Protein AF-A0A917V489-F1 (afdb_monomer_lite)

Organism: NCBI:txid690164

Radius of gyration: 32.92 Å; chains: 1; bounding box: 86×74×87 Å

Foldseek 3Di:
DDDPDDPDDDPDDLPDADPPFQLAEQQDPCAPVLAQQAPQKDFQRHDPDHDPVCHSNRSVNVVVCSVVVGIDGDVQSRDPDDQPPQDQDPLDRLGGQADPCAPVLAQQAPQKDFPRHDPDHDNVCHRNRSPNVVVCVVVVGMDGPPPPRPDDDDDDDDDPDDPPPDQLAEQQDPCAPVLAQQAPQKDFPRHDPDHDNVCHRNRRVNVSVCVVVVRMDGDPPPDDDDDDDDDDDDDDDDDDDDDDPPPDDDQLAEQQDPCAPVQAQQAPQKDFPRHDPDHDNVCHSNRSPNVVVCVVVVRMDGVPDDPPPDDDDDDDDDDDDDQDDPPPDQLAEQADPCAPVLADLAPQKDFARHDPDRDPVCHSNRSVNVSVCSRVVRMDGD

Sequence (382 aa):
MAILAVAVATPASAQAVSPDFDWGDDSSPFANDRECDDPRFVGPGMVGFSDEEHRGADATDCFLMFKRGRITLADGAGSDGAAAPRTVVGGIDYGDDTGRWANDGECDDPRFEGEGMAAVLVEEDRFKDASDCRRLVEAGSIALRAGESGGAPSRSAPAPAAAGDVDFGDDTGRWANDGECDDPRFEGEGMAAVLVEEDRLRDASDCRRLYEAGSIALRAGEGGAASAPATAVPTAPATPPPPVTPSGPVDFGDDTSRWANDGECDDPRFQGRGMAAVLLDEDAMRDASDCRRLYEEGAIDLVGRSRADVAPAAPAAPAAPPASSTAGIDFGDDSSRWANDGECDDPRFDGEGMAIAPQGEDTMRDATDCRNLLAEGRIELR

Structure (mmCIF, N/CA/C/O backbone):
data_AF-A0A917V489-F1
#
_entry.id   AF-A0A917V489-F1
#
loop_
_atom_site.group_PDB
_atom_site.id
_atom_site.type_symbol
_atom_site.label_atom_id
_atom_site.label_alt_id
_atom_site.label_comp_id
_atom_site.label_asym_id
_atom_site.label_entity_id
_atom_site.label_seq_id
_atom_site.pdbx_PDB_ins_code
_atom_site.Cartn_x
_atom_site.Cartn_y
_atom_site.Cartn_z
_atom_site.occupancy
_atom_site.B_iso_or_equiv
_atom_site.auth_seq_id
_atom_site.auth_comp_id
_atom_site.auth_asym_id
_atom_site.auth_atom_id
_atom_site.pdbx_PDB_model_num
ATOM 1 N N . MET A 1 1 ? 29.891 -60.478 -18.065 1.00 44.38 1 MET A N 1
ATOM 2 C CA . MET A 1 1 ? 30.355 -59.427 -17.138 1.00 44.38 1 MET A CA 1
ATOM 3 C C . MET A 1 1 ? 29.706 -58.124 -17.563 1.00 44.38 1 MET A C 1
ATOM 5 O O . MET A 1 1 ? 30.150 -57.531 -18.534 1.00 44.38 1 MET A O 1
ATOM 9 N N . ALA A 1 2 ? 28.595 -57.757 -16.926 1.00 42.38 2 ALA A N 1
ATOM 10 C CA . ALA A 1 2 ? 27.950 -56.468 -17.146 1.00 42.38 2 ALA A CA 1
ATOM 11 C C . ALA A 1 2 ? 28.650 -55.446 -16.243 1.00 42.38 2 ALA A C 1
ATOM 13 O O . ALA A 1 2 ? 28.671 -55.618 -15.025 1.00 42.38 2 ALA A O 1
ATOM 14 N N . ILE A 1 3 ? 29.300 -54.455 -16.849 1.00 46.59 3 ILE A N 1
ATOM 15 C CA . ILE A 1 3 ? 29.984 -53.380 -16.133 1.00 46.59 3 ILE A CA 1
ATOM 16 C C . ILE A 1 3 ? 28.908 -52.391 -15.692 1.00 46.59 3 ILE A C 1
ATOM 18 O O . ILE A 1 3 ? 28.248 -51.766 -16.519 1.00 46.59 3 ILE A O 1
ATOM 22 N N . LEU A 1 4 ? 28.711 -52.314 -14.379 1.00 44.31 4 LEU A N 1
ATOM 23 C CA . LEU A 1 4 ? 27.858 -51.339 -13.719 1.00 44.31 4 LEU A CA 1
ATOM 24 C C . LEU A 1 4 ? 28.527 -49.963 -13.873 1.00 44.31 4 LEU A C 1
ATOM 26 O O . LEU A 1 4 ? 29.556 -49.701 -13.252 1.00 44.31 4 LEU A O 1
ATOM 30 N N . ALA A 1 5 ? 27.991 -49.108 -14.742 1.00 46.91 5 ALA A N 1
ATOM 3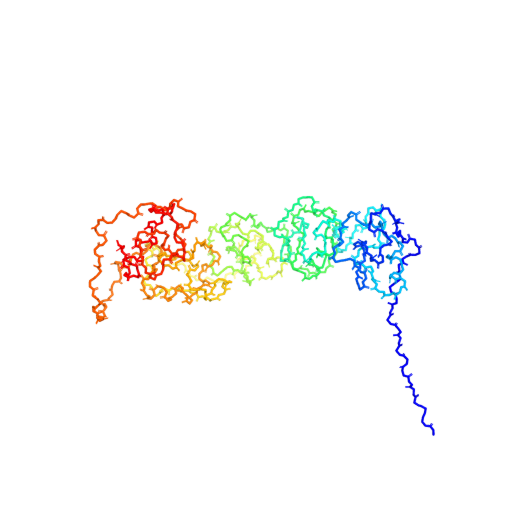1 C CA . ALA A 1 5 ? 28.419 -47.719 -14.837 1.00 46.91 5 ALA A CA 1
ATOM 32 C C . ALA A 1 5 ? 27.826 -46.954 -13.646 1.00 46.91 5 ALA A C 1
ATOM 34 O O . ALA A 1 5 ? 26.636 -46.649 -13.619 1.00 46.91 5 ALA A O 1
ATOM 35 N N . VAL A 1 6 ? 28.655 -46.697 -12.635 1.00 46.66 6 VAL A N 1
ATOM 36 C CA . VAL A 1 6 ? 28.326 -45.775 -11.546 1.00 46.66 6 VAL A CA 1
ATOM 37 C C . VAL A 1 6 ? 28.345 -44.368 -12.136 1.00 46.66 6 VAL A C 1
ATOM 39 O O . VAL A 1 6 ? 29.396 -43.886 -12.558 1.00 46.66 6 VAL A O 1
ATOM 42 N N . ALA A 1 7 ? 27.178 -43.729 -12.201 1.00 45.84 7 ALA A N 1
ATOM 43 C CA . ALA A 1 7 ? 27.076 -42.309 -12.492 1.00 45.84 7 ALA A CA 1
ATOM 44 C C . ALA A 1 7 ? 27.744 -41.543 -11.343 1.00 45.84 7 ALA A C 1
ATOM 46 O O . ALA A 1 7 ? 27.234 -41.503 -10.224 1.00 45.84 7 ALA A O 1
ATOM 47 N N . VAL A 1 8 ? 28.925 -40.990 -11.610 1.00 45.44 8 VAL A N 1
ATOM 48 C CA . VAL A 1 8 ? 29.579 -40.043 -10.710 1.00 45.44 8 VAL A CA 1
ATOM 49 C C . VAL A 1 8 ? 28.795 -38.743 -10.827 1.00 45.44 8 VAL A C 1
ATOM 51 O O . VAL A 1 8 ? 28.816 -38.104 -11.877 1.00 45.44 8 VAL A O 1
ATOM 54 N N . ALA A 1 9 ? 28.057 -38.392 -9.774 1.00 42.84 9 ALA A N 1
ATOM 55 C CA . ALA A 1 9 ? 27.439 -37.083 -9.656 1.00 42.84 9 ALA A CA 1
ATOM 56 C C . ALA A 1 9 ? 28.539 -36.019 -9.767 1.00 42.84 9 ALA A C 1
ATOM 58 O O . ALA A 1 9 ? 29.519 -36.038 -9.019 1.00 42.84 9 ALA A O 1
ATOM 59 N N . THR A 1 10 ? 28.391 -35.120 -10.733 1.00 43.44 10 THR A N 1
ATOM 60 C CA . THR A 1 10 ? 29.174 -33.889 -10.814 1.00 43.44 10 THR A CA 1
ATOM 61 C C . THR A 1 10 ? 28.979 -33.111 -9.510 1.00 43.44 10 THR A C 1
ATOM 63 O O . THR A 1 10 ? 27.824 -32.917 -9.123 1.00 43.44 10 THR A O 1
ATOM 66 N N . PRO A 1 11 ? 30.044 -32.683 -8.806 1.00 43.22 11 PRO A N 1
ATOM 67 C CA . PRO A 1 11 ? 29.865 -31.814 -7.653 1.00 43.22 11 PRO A CA 1
ATOM 68 C C . PRO A 1 11 ? 29.186 -30.521 -8.113 1.00 43.22 11 PRO A C 1
ATOM 70 O O . PRO A 1 11 ? 29.501 -30.001 -9.186 1.00 43.22 11 PRO A O 1
ATOM 73 N N . ALA A 1 12 ? 28.231 -30.051 -7.308 1.00 43.34 12 ALA A N 1
ATOM 74 C CA . ALA A 1 12 ? 27.614 -28.744 -7.461 1.00 43.34 12 ALA A CA 1
ATOM 75 C C . ALA A 1 12 ? 28.714 -27.690 -7.627 1.00 43.34 12 ALA A C 1
ATOM 77 O O . ALA A 1 12 ? 29.709 -27.709 -6.897 1.00 43.34 12 ALA A O 1
ATOM 78 N N . SER A 1 13 ? 28.555 -26.836 -8.634 1.00 44.12 13 SER A N 1
ATOM 79 C CA . SER A 1 13 ? 29.473 -25.755 -8.968 1.00 44.12 13 SER A CA 1
ATOM 80 C C . SER A 1 13 ? 29.889 -25.001 -7.704 1.00 44.12 13 SER A C 1
ATOM 82 O O . SER A 1 13 ? 29.049 -24.398 -7.042 1.00 44.12 13 SER A O 1
ATOM 84 N N . ALA A 1 14 ? 31.178 -25.044 -7.358 1.00 49.16 14 ALA A N 1
ATOM 85 C CA . ALA A 1 14 ? 31.723 -24.121 -6.374 1.00 49.16 14 ALA A CA 1
ATOM 86 C C . ALA A 1 14 ? 31.527 -22.713 -6.943 1.00 49.16 14 ALA A C 1
ATOM 88 O O . ALA A 1 14 ? 32.054 -22.417 -8.019 1.00 49.16 14 ALA A O 1
ATOM 89 N N . GLN A 1 15 ? 30.731 -21.883 -6.268 1.00 55.19 15 GLN A N 1
ATOM 90 C CA . GLN A 1 15 ? 30.655 -20.466 -6.596 1.00 55.19 15 GLN A CA 1
ATOM 91 C C . GLN A 1 15 ? 32.080 -19.912 -6.494 1.00 55.19 15 GLN A C 1
ATOM 93 O O . GLN A 1 15 ? 32.722 -20.018 -5.450 1.00 55.19 15 GLN A O 1
ATOM 98 N N . ALA A 1 16 ? 32.624 -19.436 -7.608 1.00 58.75 16 ALA A N 1
ATOM 99 C CA . ALA A 1 16 ? 33.958 -18.866 -7.649 1.00 58.75 16 ALA A CA 1
ATOM 100 C C . ALA A 1 16 ? 33.815 -17.352 -7.517 1.00 58.75 16 ALA A C 1
ATOM 102 O O . ALA A 1 16 ? 33.232 -16.724 -8.398 1.00 58.75 16 ALA A O 1
ATOM 103 N N . VAL A 1 17 ? 34.340 -16.777 -6.434 1.00 65.12 17 VAL A N 1
ATOM 104 C CA . VAL A 1 17 ? 34.579 -15.331 -6.389 1.00 65.12 17 VAL A CA 1
ATOM 105 C C . VAL A 1 17 ? 35.729 -14.973 -7.325 1.00 65.12 17 VAL A C 1
ATOM 107 O O . VAL A 1 17 ? 36.638 -15.783 -7.549 1.00 65.12 17 VAL A O 1
ATOM 110 N N . SER A 1 18 ? 35.688 -13.764 -7.880 1.00 64.50 18 SER A N 1
ATOM 111 C CA . SER A 1 18 ? 36.781 -13.219 -8.683 1.00 64.50 18 SER A CA 1
ATOM 112 C C . SER A 1 18 ? 38.104 -13.281 -7.900 1.00 64.50 18 SER A C 1
ATOM 114 O O . SER A 1 18 ? 38.103 -13.080 -6.686 1.00 64.50 18 SER A O 1
ATOM 116 N N . PRO A 1 19 ? 39.252 -13.539 -8.556 1.00 65.62 19 PRO A N 1
ATOM 117 C CA . PRO A 1 19 ? 40.558 -13.562 -7.884 1.00 65.62 19 PRO A CA 1
ATOM 118 C C . PRO A 1 19 ? 40.938 -12.216 -7.244 1.00 65.62 19 PRO A C 1
ATOM 120 O O . PRO A 1 19 ? 41.825 -12.191 -6.397 1.00 65.62 19 PRO A O 1
ATOM 123 N N . ASP A 1 20 ? 40.251 -11.143 -7.640 1.00 67.75 20 ASP A N 1
ATOM 124 C CA . ASP A 1 20 ? 40.423 -9.777 -7.149 1.00 67.75 20 ASP A CA 1
ATOM 125 C C . ASP A 1 20 ? 39.357 -9.365 -6.115 1.00 67.75 20 ASP A C 1
ATOM 127 O O . ASP A 1 20 ? 39.293 -8.196 -5.766 1.00 67.75 20 ASP A O 1
ATOM 131 N N . PHE A 1 21 ? 38.523 -10.298 -5.638 1.00 77.62 21 PHE A N 1
ATOM 132 C CA . PHE A 1 21 ? 37.487 -10.017 -4.640 1.00 77.62 21 PHE A CA 1
ATOM 133 C C . PHE A 1 21 ? 38.099 -9.425 -3.363 1.00 77.62 21 PHE A C 1
ATOM 135 O O . PHE A 1 21 ? 38.964 -10.062 -2.744 1.00 77.62 21 PHE A O 1
ATOM 142 N N . ASP A 1 22 ? 37.644 -8.234 -2.963 1.00 82.81 22 ASP A N 1
ATOM 143 C CA . ASP A 1 22 ? 38.115 -7.584 -1.744 1.00 82.81 22 ASP A CA 1
ATOM 144 C C . ASP A 1 22 ? 37.492 -8.240 -0.509 1.00 82.81 22 ASP A C 1
ATOM 146 O O . ASP A 1 22 ? 36.349 -7.982 -0.128 1.00 82.81 22 ASP A O 1
ATOM 150 N N . TRP A 1 23 ? 38.257 -9.107 0.146 1.00 82.50 23 TRP A N 1
ATOM 151 C CA . TRP A 1 23 ? 37.846 -9.719 1.409 1.00 82.50 23 TRP A CA 1
ATOM 152 C C . TRP A 1 23 ? 37.766 -8.706 2.556 1.00 82.50 23 TRP A C 1
ATOM 154 O O . TRP A 1 23 ? 37.107 -9.002 3.546 1.00 82.50 23 TRP A O 1
ATOM 164 N N . GLY A 1 24 ? 38.369 -7.523 2.406 1.00 87.25 24 GLY A N 1
ATOM 165 C CA . GLY A 1 24 ? 38.482 -6.524 3.458 1.00 87.25 24 GLY A CA 1
ATOM 166 C C . GLY A 1 24 ? 39.592 -6.845 4.465 1.00 87.25 24 GLY A C 1
ATOM 167 O O . GLY A 1 24 ? 40.636 -7.402 4.104 1.00 87.25 24 GLY A O 1
ATOM 168 N N . ASP A 1 25 ? 39.388 -6.472 5.727 1.00 88.19 25 ASP A N 1
ATOM 169 C CA . ASP A 1 25 ? 40.321 -6.678 6.837 1.00 88.19 25 ASP A CA 1
ATOM 170 C C . ASP A 1 25 ? 39.639 -7.277 8.084 1.00 88.19 25 ASP A C 1
ATOM 172 O O . ASP A 1 25 ? 38.498 -7.719 8.027 1.00 88.19 25 ASP A O 1
ATOM 176 N N . ASP A 1 26 ? 40.374 -7.342 9.199 1.00 89.88 26 ASP A N 1
ATOM 177 C CA . ASP A 1 26 ? 39.888 -7.834 10.496 1.00 89.88 26 ASP A CA 1
ATOM 178 C C . ASP A 1 26 ? 39.783 -6.671 11.508 1.00 89.88 26 ASP A C 1
ATOM 180 O O . ASP A 1 26 ? 40.338 -6.727 12.612 1.00 89.88 26 ASP A O 1
ATOM 184 N N . SER A 1 27 ? 39.206 -5.539 11.092 1.00 82.00 27 SER A N 1
ATOM 185 C CA . SER A 1 27 ? 39.191 -4.307 11.894 1.00 82.00 27 SER A CA 1
ATOM 186 C C . SER A 1 27 ? 38.040 -4.201 12.898 1.00 82.00 27 SER A C 1
ATOM 188 O O . SER A 1 27 ? 38.115 -3.343 13.788 1.00 82.00 27 SER A O 1
ATOM 190 N N . SER A 1 28 ? 37.005 -5.045 12.809 1.00 79.75 28 SER A N 1
ATOM 191 C CA . SER A 1 28 ? 35.862 -4.978 13.728 1.00 79.75 28 SER A CA 1
ATOM 192 C C . SER A 1 28 ? 36.147 -5.642 15.089 1.00 79.75 28 SER A C 1
ATOM 194 O O . SER A 1 28 ? 37.039 -6.486 15.209 1.00 79.75 28 SER A O 1
ATOM 196 N N . PRO A 1 29 ? 35.383 -5.302 16.149 1.00 84.19 29 PRO A N 1
ATOM 197 C CA . PRO A 1 29 ? 35.440 -6.009 17.432 1.00 84.19 29 PRO A CA 1
ATOM 198 C C . PRO A 1 29 ? 35.024 -7.485 17.365 1.00 84.19 29 PRO A C 1
ATOM 200 O O . PRO A 1 29 ? 35.326 -8.226 18.302 1.00 84.19 29 PRO A O 1
ATOM 203 N N . PHE A 1 30 ? 34.313 -7.867 16.305 1.00 83.56 30 PHE A N 1
ATOM 204 C CA . PHE A 1 30 ? 33.780 -9.209 16.082 1.00 83.56 30 PHE A CA 1
ATOM 205 C C . PHE A 1 30 ? 34.657 -10.030 15.123 1.00 83.56 30 PHE A C 1
ATOM 207 O O . PHE A 1 30 ? 34.555 -11.246 15.077 1.00 83.56 30 PHE A O 1
ATOM 214 N N . ALA A 1 31 ? 35.655 -9.398 14.496 1.00 86.88 31 ALA A N 1
ATOM 215 C CA . ALA A 1 31 ? 36.620 -10.086 13.657 1.00 86.88 31 ALA A CA 1
ATOM 216 C C . ALA A 1 31 ? 37.343 -11.228 14.394 1.00 86.88 31 ALA A C 1
ATOM 218 O O . ALA A 1 31 ? 37.790 -11.072 15.539 1.00 86.88 31 ALA A O 1
ATOM 219 N N . ASN A 1 32 ? 37.595 -12.333 13.686 1.00 85.88 32 ASN A N 1
ATOM 220 C CA . ASN A 1 32 ? 38.310 -13.513 14.197 1.00 85.88 32 ASN A CA 1
ATOM 221 C C . ASN A 1 32 ? 37.595 -14.278 15.336 1.00 85.88 32 ASN A C 1
ATOM 223 O O . ASN A 1 32 ? 38.258 -14.948 16.151 1.00 85.88 32 ASN A O 1
ATOM 227 N N . ASP A 1 33 ? 36.271 -14.194 15.439 1.00 88.56 33 ASP A N 1
ATOM 228 C CA . ASP A 1 33 ? 35.495 -14.867 16.483 1.00 88.56 33 ASP A CA 1
ATOM 229 C C . ASP A 1 33 ? 34.935 -16.250 16.076 1.00 88.56 33 ASP A C 1
ATOM 231 O O . ASP A 1 33 ? 34.442 -17.001 16.931 1.00 88.56 33 ASP A O 1
ATOM 235 N N . ARG A 1 34 ? 35.211 -16.674 14.833 1.00 88.75 34 ARG A N 1
ATOM 236 C CA . ARG A 1 34 ? 34.772 -17.904 14.143 1.00 88.75 34 ARG A CA 1
ATOM 237 C C . ARG A 1 34 ? 33.368 -17.864 13.555 1.00 88.75 34 ARG A C 1
ATOM 239 O O . ARG A 1 34 ? 32.913 -18.917 13.079 1.00 88.75 34 ARG A O 1
ATOM 246 N N . GLU A 1 35 ? 32.708 -16.725 13.573 1.00 90.62 35 GLU A N 1
ATOM 247 C CA . GLU A 1 35 ? 31.521 -16.451 12.772 1.00 90.62 35 GLU A CA 1
ATOM 248 C C . GLU A 1 35 ? 31.929 -15.566 11.589 1.00 90.62 35 GLU A C 1
ATOM 250 O O . GLU A 1 35 ? 33.069 -15.141 11.524 1.00 90.62 35 GLU A O 1
ATOM 255 N N . CYS A 1 36 ? 31.087 -15.446 10.564 1.00 91.25 36 CYS A N 1
ATOM 256 C CA . CYS A 1 36 ? 31.291 -14.461 9.505 1.00 91.25 36 CYS A CA 1
ATOM 257 C C . CYS A 1 36 ? 30.301 -13.327 9.741 1.00 91.25 36 CYS A C 1
ATOM 259 O O . CYS A 1 36 ? 29.089 -13.558 9.678 1.00 91.25 36 CYS A O 1
ATOM 261 N N . ASP A 1 37 ? 30.820 -12.133 10.010 1.00 88.19 37 ASP A N 1
ATOM 262 C CA . ASP A 1 37 ? 30.001 -10.942 10.286 1.00 88.19 37 ASP A CA 1
ATOM 263 C C . ASP A 1 3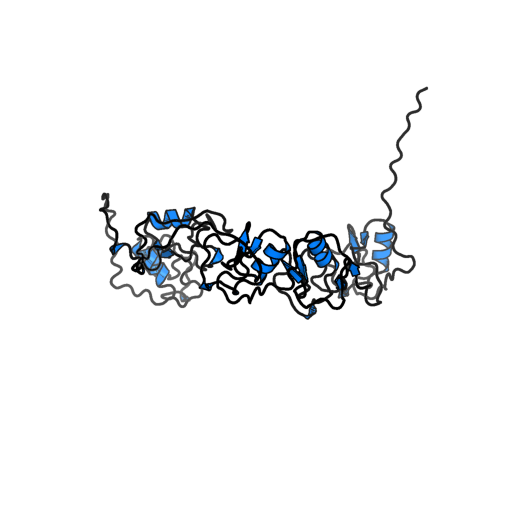7 ? 29.698 -10.108 9.040 1.00 88.19 37 ASP A C 1
ATOM 265 O O . ASP A 1 37 ? 28.939 -9.142 9.089 1.00 88.19 37 ASP A O 1
ATOM 269 N N . ASP A 1 38 ? 30.292 -10.474 7.906 1.00 89.12 38 ASP A N 1
ATOM 270 C CA . ASP A 1 38 ? 30.192 -9.702 6.680 1.00 89.12 38 ASP A CA 1
ATOM 271 C C . ASP A 1 38 ? 28.854 -9.968 5.957 1.00 89.12 38 ASP A C 1
ATOM 273 O O . ASP A 1 38 ? 28.668 -11.063 5.410 1.00 89.12 38 ASP A O 1
ATOM 277 N N . PRO A 1 39 ? 27.938 -8.976 5.868 1.00 86.81 39 PRO A N 1
ATOM 278 C CA . PRO A 1 39 ? 26.618 -9.130 5.243 1.00 86.81 39 PRO A CA 1
ATOM 279 C C . PRO A 1 39 ? 26.677 -9.504 3.754 1.00 86.81 39 PRO A C 1
ATOM 281 O O . PRO A 1 39 ? 25.673 -9.904 3.168 1.00 86.81 39 PRO A O 1
ATOM 284 N N . ARG A 1 40 ? 27.857 -9.429 3.126 1.00 88.50 40 ARG A N 1
ATOM 285 C CA . ARG A 1 40 ? 28.112 -9.931 1.769 1.00 88.50 40 ARG A CA 1
ATOM 286 C C . ARG A 1 40 ? 27.965 -11.445 1.635 1.00 88.50 40 ARG A C 1
ATOM 288 O O . ARG A 1 40 ? 27.949 -11.946 0.509 1.00 88.50 40 ARG A O 1
ATOM 295 N N . PHE A 1 41 ? 27.891 -12.188 2.734 1.00 87.62 41 PHE A N 1
ATOM 296 C CA . PHE A 1 41 ? 27.803 -13.641 2.716 1.00 87.62 41 PHE A CA 1
ATOM 297 C C . PHE A 1 41 ? 26.528 -14.161 3.377 1.00 87.62 41 PHE A C 1
ATOM 299 O O . PHE A 1 41 ? 25.939 -13.542 4.252 1.00 87.62 41 PHE A O 1
ATOM 306 N N . VAL A 1 42 ? 26.110 -15.354 2.960 1.00 85.62 42 VAL A N 1
ATOM 307 C CA . VAL A 1 42 ? 24.966 -16.076 3.523 1.00 85.62 42 VAL A CA 1
ATOM 308 C C . VAL A 1 42 ? 25.325 -17.541 3.736 1.00 85.62 42 VAL A C 1
ATOM 310 O O . VAL A 1 42 ? 26.046 -18.141 2.938 1.00 85.62 42 VAL A O 1
ATOM 313 N N . GLY A 1 43 ? 24.812 -18.156 4.803 1.00 84.56 43 GLY A N 1
ATOM 314 C CA . GLY A 1 43 ? 24.928 -19.598 5.027 1.00 84.56 43 GLY A CA 1
ATOM 315 C C . GLY A 1 43 ? 25.328 -20.015 6.447 1.00 84.56 43 GLY A C 1
ATOM 316 O O . GLY A 1 43 ? 25.488 -19.182 7.339 1.00 84.56 43 GLY A O 1
ATOM 317 N N . PRO A 1 44 ? 25.469 -21.332 6.689 1.00 78.38 44 PRO A N 1
ATOM 318 C CA . PRO A 1 44 ? 25.823 -21.888 7.993 1.00 78.38 44 PRO A CA 1
ATOM 319 C C . PRO A 1 44 ? 27.234 -21.485 8.450 1.00 78.38 44 PRO A C 1
ATOM 321 O O . PRO A 1 44 ? 28.232 -22.105 8.077 1.00 78.38 44 PRO A O 1
ATOM 324 N N . GLY A 1 45 ? 27.296 -20.486 9.328 1.00 77.81 45 GLY A N 1
ATOM 325 C CA . GLY A 1 45 ? 28.534 -19.879 9.823 1.00 77.81 45 GLY A CA 1
ATOM 326 C C . GLY A 1 45 ? 28.481 -18.353 9.876 1.00 77.81 45 GLY A C 1
ATOM 327 O O . GLY A 1 45 ? 29.409 -17.771 10.417 1.00 77.81 45 GLY A O 1
ATOM 328 N N . MET A 1 46 ? 27.421 -17.743 9.338 1.00 86.06 46 MET A N 1
ATOM 329 C CA . MET A 1 46 ? 27.094 -16.335 9.557 1.00 86.06 46 MET A CA 1
ATOM 330 C C . MET A 1 46 ? 26.642 -16.082 10.994 1.00 86.06 46 MET A C 1
ATOM 332 O O . MET A 1 46 ? 25.960 -16.932 11.583 1.00 86.06 46 MET A O 1
ATOM 336 N N . VAL A 1 47 ? 26.961 -14.895 11.505 1.00 82.38 47 VAL A N 1
ATOM 337 C CA . VAL A 1 47 ? 26.342 -14.347 12.714 1.00 82.38 47 VAL A CA 1
ATOM 338 C C . VAL A 1 47 ? 24.823 -14.232 12.527 1.00 82.38 47 VAL A C 1
ATOM 340 O O . VAL A 1 47 ? 24.312 -14.065 11.419 1.00 82.38 47 VAL A O 1
ATOM 343 N N . GLY A 1 48 ? 24.065 -14.333 13.621 1.00 71.81 48 GLY A N 1
ATOM 344 C CA . GLY A 1 48 ? 22.600 -14.224 13.580 1.00 71.81 48 GLY A CA 1
ATOM 345 C C . GLY A 1 48 ? 22.075 -12.834 13.191 1.00 71.81 48 GLY A C 1
ATOM 346 O O . GLY A 1 48 ? 20.886 -12.701 12.905 1.00 71.81 48 GLY A O 1
ATOM 347 N N . PHE A 1 49 ? 22.938 -11.816 13.204 1.00 64.19 49 PHE A N 1
ATOM 348 C CA . PHE A 1 49 ? 22.635 -10.444 12.812 1.00 64.19 49 PHE A CA 1
ATOM 349 C C . PHE A 1 49 ? 23.905 -9.785 12.260 1.00 64.19 49 PHE A C 1
ATOM 351 O O . PHE A 1 49 ? 24.793 -9.437 13.031 1.00 64.19 49 PHE A O 1
ATOM 358 N N . SER A 1 50 ? 24.000 -9.657 10.938 1.00 67.38 50 SER A N 1
ATOM 359 C CA . SER A 1 50 ? 25.055 -8.904 10.251 1.00 67.38 50 SER A CA 1
ATOM 360 C C . SER A 1 50 ? 24.456 -7.601 9.731 1.00 67.38 50 SER A C 1
ATOM 362 O O . SER A 1 50 ? 23.457 -7.639 9.011 1.00 67.38 50 SER A O 1
ATOM 364 N N . ASP A 1 51 ? 25.048 -6.464 10.082 1.00 74.56 51 ASP A N 1
ATOM 365 C CA . ASP A 1 51 ? 24.678 -5.156 9.541 1.00 74.56 51 ASP A CA 1
ATOM 366 C C . ASP A 1 51 ? 25.811 -4.573 8.677 1.00 74.56 51 ASP A C 1
ATOM 368 O O . ASP A 1 51 ? 26.933 -5.082 8.632 1.00 74.56 51 ASP A O 1
ATOM 372 N N . GLU A 1 52 ? 25.505 -3.495 7.958 1.00 78.12 52 GLU A N 1
ATOM 373 C CA . GLU A 1 52 ? 26.425 -2.844 7.019 1.00 78.12 52 GLU A CA 1
ATOM 374 C C . GLU A 1 52 ? 27.712 -2.300 7.664 1.00 78.12 52 GLU A C 1
ATOM 376 O O . GLU A 1 52 ? 28.693 -2.079 6.955 1.00 78.12 52 GLU A O 1
ATOM 381 N N . GLU A 1 53 ? 27.749 -2.108 8.990 1.00 77.75 53 GLU A N 1
ATOM 382 C CA . GLU A 1 53 ? 28.950 -1.648 9.704 1.00 77.75 53 GLU A CA 1
ATOM 383 C C . GLU A 1 53 ? 30.076 -2.693 9.655 1.00 77.75 53 GLU A C 1
ATOM 385 O O . GLU A 1 53 ? 31.256 -2.337 9.679 1.00 77.75 53 GLU A O 1
ATOM 390 N N . HIS A 1 54 ? 29.722 -3.974 9.521 1.00 81.19 54 HIS A N 1
ATOM 391 C CA . HIS A 1 54 ? 30.657 -5.101 9.564 1.00 81.19 54 HIS A CA 1
ATOM 392 C C . HIS A 1 54 ? 31.074 -5.610 8.172 1.00 81.19 54 HIS A C 1
ATOM 394 O O . HIS A 1 54 ? 31.830 -6.579 8.052 1.00 81.19 54 HIS A O 1
ATOM 400 N N . ARG A 1 55 ? 30.638 -4.937 7.099 1.00 86.62 55 ARG A N 1
ATOM 401 C CA . ARG A 1 55 ? 31.012 -5.262 5.716 1.00 86.62 55 ARG A CA 1
ATOM 402 C C . ARG A 1 55 ? 32.529 -5.205 5.521 1.00 86.62 55 ARG A C 1
ATOM 404 O O . ARG A 1 55 ? 33.145 -4.152 5.657 1.00 86.62 55 ARG A O 1
ATOM 411 N N . GLY A 1 56 ? 33.127 -6.340 5.152 1.00 84.88 56 GLY A N 1
ATOM 412 C CA . GLY A 1 56 ? 34.569 -6.475 4.931 1.00 84.88 56 GLY A CA 1
ATOM 413 C C . GLY A 1 56 ? 35.432 -6.278 6.178 1.00 84.88 56 GLY A C 1
ATOM 414 O O . GLY A 1 56 ? 36.611 -5.978 6.033 1.00 84.88 56 GLY A O 1
ATOM 415 N N . ALA A 1 57 ? 34.869 -6.410 7.380 1.00 86.94 57 ALA A N 1
ATOM 416 C CA . ALA A 1 57 ? 35.597 -6.178 8.628 1.00 86.94 57 ALA A CA 1
ATOM 417 C C . ALA A 1 57 ? 35.929 -7.469 9.402 1.00 86.94 57 ALA A C 1
ATOM 419 O O . ALA A 1 57 ? 36.483 -7.392 10.501 1.00 86.94 57 ALA A O 1
ATOM 420 N N . ASP A 1 58 ? 35.593 -8.628 8.827 1.00 88.19 58 ASP A N 1
ATOM 421 C CA . ASP A 1 58 ? 35.885 -9.972 9.335 1.00 88.19 58 ASP A CA 1
ATOM 422 C C . ASP A 1 58 ? 36.373 -10.904 8.199 1.00 88.19 58 ASP A C 1
ATOM 424 O O . ASP A 1 58 ? 35.853 -11.985 7.898 1.00 88.19 58 ASP A O 1
ATOM 428 N N . ALA A 1 59 ? 37.391 -10.431 7.480 1.00 90.00 59 ALA A N 1
ATOM 429 C CA . ALA A 1 59 ? 37.913 -11.085 6.286 1.00 90.00 59 ALA A CA 1
ATOM 430 C C . ALA A 1 59 ? 38.385 -12.526 6.546 1.00 90.00 59 ALA A C 1
ATOM 432 O O . ALA A 1 59 ? 38.177 -13.416 5.710 1.00 90.00 59 ALA A O 1
ATOM 433 N N . THR A 1 60 ? 39.045 -12.771 7.683 1.00 90.44 60 THR A N 1
ATOM 434 C CA . THR A 1 60 ? 39.660 -14.068 7.985 1.00 90.44 60 THR A CA 1
ATOM 435 C C . THR A 1 60 ? 38.625 -15.184 8.134 1.00 90.44 60 THR A C 1
ATOM 437 O O . THR A 1 60 ? 38.790 -16.250 7.518 1.00 90.44 60 THR A O 1
ATOM 440 N N . ASP A 1 61 ? 37.558 -14.980 8.905 1.00 89.44 61 ASP A N 1
ATOM 441 C CA . ASP A 1 61 ? 36.570 -16.030 9.145 1.00 89.44 61 ASP A CA 1
ATOM 442 C C . ASP A 1 61 ? 35.624 -16.213 7.955 1.00 89.44 61 ASP A C 1
ATOM 444 O O . ASP A 1 61 ? 35.401 -17.358 7.527 1.00 89.44 61 ASP A O 1
ATOM 448 N N . CYS A 1 62 ? 35.204 -15.125 7.305 1.00 90.06 62 CYS A N 1
ATOM 449 C CA . CYS A 1 62 ? 34.437 -15.186 6.062 1.00 90.06 62 CYS A CA 1
ATOM 450 C C . CYS A 1 62 ? 35.200 -15.917 4.942 1.00 90.06 62 CYS A C 1
ATOM 452 O O . CYS A 1 62 ? 34.664 -16.837 4.313 1.00 90.06 62 CYS A O 1
ATOM 454 N N . PHE A 1 63 ? 36.494 -15.632 4.740 1.00 90.50 63 PHE A N 1
ATOM 455 C CA . PHE A 1 63 ? 37.323 -16.364 3.771 1.00 90.50 63 PHE A CA 1
ATOM 456 C C . PHE A 1 63 ? 37.403 -17.859 4.082 1.00 90.50 63 PHE A C 1
ATOM 458 O O . PHE A 1 63 ? 37.288 -18.712 3.189 1.00 90.50 63 PHE A O 1
ATOM 465 N N . LEU A 1 64 ? 37.602 -18.209 5.354 1.00 89.12 64 LEU A N 1
ATOM 466 C CA . LEU A 1 64 ? 37.714 -19.599 5.779 1.00 89.12 64 LEU A CA 1
ATOM 467 C C . LEU A 1 64 ? 36.396 -20.361 5.616 1.00 89.12 64 LEU A C 1
ATOM 469 O O . LEU A 1 64 ? 36.422 -21.521 5.186 1.00 89.12 64 LEU A O 1
ATOM 473 N N . MET A 1 65 ? 35.262 -19.745 5.945 1.00 87.81 65 MET A N 1
ATOM 474 C CA . MET A 1 65 ? 33.936 -20.342 5.794 1.00 87.81 65 MET A CA 1
ATOM 475 C C . MET A 1 65 ? 33.545 -20.471 4.319 1.00 87.81 65 MET A C 1
ATOM 477 O O . MET A 1 65 ? 33.084 -21.542 3.906 1.00 87.81 65 MET A O 1
ATOM 481 N N . PHE A 1 66 ? 33.822 -19.456 3.500 1.00 86.06 66 PHE A N 1
ATOM 482 C CA . PHE A 1 66 ? 33.558 -19.490 2.062 1.00 86.06 66 PHE A CA 1
ATOM 483 C C . PHE A 1 66 ? 34.380 -20.585 1.376 1.00 86.06 66 PHE A C 1
ATOM 485 O O . PHE A 1 66 ? 33.850 -21.440 0.668 1.00 86.06 66 PHE A O 1
ATOM 492 N N . LYS A 1 67 ? 35.683 -20.668 1.678 1.00 87.19 67 LYS A N 1
ATOM 493 C CA . LYS A 1 67 ? 36.574 -21.710 1.140 1.00 87.19 67 LYS A CA 1
ATOM 494 C C . LYS A 1 67 ? 36.151 -23.128 1.537 1.00 87.19 67 LYS A C 1
ATOM 496 O O . LYS A 1 67 ? 36.458 -24.092 0.834 1.00 87.19 67 LYS A O 1
ATOM 501 N N . ARG A 1 68 ? 35.473 -23.275 2.677 1.00 86.75 68 ARG A N 1
ATOM 502 C CA . ARG A 1 68 ? 34.907 -24.548 3.150 1.00 86.75 68 ARG A CA 1
ATOM 503 C C . ARG A 1 68 ? 33.532 -24.851 2.548 1.00 86.75 68 ARG A C 1
ATOM 505 O O . ARG A 1 68 ? 32.989 -25.911 2.852 1.00 86.75 68 ARG A O 1
ATOM 512 N N . GLY A 1 69 ? 32.987 -23.959 1.718 1.00 83.06 69 GLY A N 1
ATOM 513 C CA . GLY A 1 69 ? 31.648 -24.072 1.139 1.00 83.06 69 GLY A CA 1
ATOM 514 C C . GLY A 1 69 ? 30.541 -23.983 2.187 1.00 83.06 69 GLY A C 1
ATOM 515 O O . GLY A 1 69 ? 29.482 -24.576 2.006 1.00 83.06 69 GLY A O 1
ATOM 516 N N . ARG A 1 70 ? 30.820 -23.331 3.322 1.00 87.19 70 ARG A N 1
ATOM 517 C CA . ARG A 1 70 ? 29.860 -23.136 4.412 1.00 87.19 70 ARG A CA 1
ATOM 518 C C . ARG A 1 70 ? 29.001 -21.899 4.218 1.00 87.19 70 ARG A C 1
ATOM 520 O O . ARG A 1 70 ? 27.844 -21.924 4.600 1.00 87.19 70 ARG A O 1
ATOM 527 N N . ILE A 1 71 ? 29.559 -20.867 3.607 1.00 86.69 71 ILE A N 1
ATOM 528 C CA . ILE A 1 71 ? 28.839 -19.657 3.221 1.00 86.69 71 ILE A CA 1
ATOM 529 C C . ILE A 1 71 ? 29.045 -19.411 1.725 1.00 86.69 71 ILE A C 1
ATOM 531 O O . ILE A 1 71 ? 30.032 -19.874 1.145 1.00 86.69 71 ILE A O 1
ATOM 535 N N . THR A 1 72 ? 28.108 -18.709 1.108 1.00 84.69 72 THR A N 1
ATOM 536 C CA . THR A 1 72 ? 28.139 -18.245 -0.283 1.00 84.69 72 THR A CA 1
ATOM 537 C C . THR A 1 72 ? 28.032 -16.727 -0.308 1.00 84.69 72 THR A C 1
ATOM 539 O O . THR A 1 72 ? 27.627 -16.141 0.690 1.00 84.69 72 THR A O 1
ATOM 542 N N . LEU A 1 73 ? 28.390 -16.085 -1.422 1.00 80.44 73 LEU A N 1
ATOM 543 C CA . LEU A 1 73 ? 28.081 -14.665 -1.580 1.00 80.44 73 LEU A CA 1
ATOM 544 C C . LEU A 1 73 ? 26.562 -14.490 -1.642 1.00 80.44 73 LEU A C 1
ATOM 546 O O . LEU A 1 73 ? 25.881 -15.295 -2.281 1.00 80.44 73 LEU A O 1
ATOM 550 N N . ALA A 1 74 ? 26.055 -13.459 -0.976 1.00 72.38 74 ALA A N 1
ATOM 551 C CA . ALA A 1 74 ? 24.724 -12.943 -1.244 1.00 72.38 74 ALA A CA 1
ATOM 552 C C . ALA A 1 74 ? 24.685 -12.412 -2.688 1.00 72.38 74 ALA A C 1
ATOM 554 O O . ALA A 1 74 ? 25.699 -11.922 -3.205 1.00 72.38 74 ALA A O 1
ATOM 555 N N . ASP A 1 75 ? 23.541 -12.526 -3.359 1.00 60.59 75 ASP A N 1
ATOM 556 C CA . ASP A 1 75 ? 23.377 -11.936 -4.687 1.00 60.59 75 ASP A CA 1
ATOM 557 C C . ASP A 1 75 ? 23.671 -10.420 -4.596 1.00 60.59 75 ASP A C 1
ATOM 559 O O . ASP A 1 75 ? 23.159 -9.733 -3.721 1.00 60.59 75 ASP A O 1
ATOM 563 N N . GLY A 1 76 ? 24.604 -9.921 -5.420 1.00 56.09 76 GLY A N 1
ATOM 564 C CA . GLY A 1 76 ? 25.070 -8.520 -5.391 1.00 56.09 76 GLY A CA 1
ATOM 565 C C . GLY A 1 76 ? 26.363 -8.236 -4.600 1.00 56.09 76 GLY A C 1
ATOM 566 O O . GLY A 1 76 ? 26.961 -7.175 -4.760 1.00 56.09 76 GLY A O 1
ATOM 567 N N . ALA A 1 77 ? 26.892 -9.187 -3.826 1.00 51.84 77 ALA A N 1
ATOM 568 C CA . ALA A 1 77 ? 28.037 -8.956 -2.933 1.00 51.84 77 ALA A CA 1
ATOM 569 C C . ALA A 1 77 ? 29.441 -8.941 -3.591 1.00 51.84 77 ALA A C 1
ATOM 571 O O . ALA A 1 77 ? 30.452 -8.756 -2.913 1.00 51.84 77 ALA A O 1
ATOM 572 N N . GLY A 1 78 ? 29.524 -9.167 -4.906 1.00 46.41 78 GLY A N 1
ATOM 573 C CA . GLY A 1 78 ? 30.773 -9.388 -5.646 1.00 46.41 78 GLY A CA 1
ATOM 574 C C . GLY A 1 78 ? 31.341 -8.196 -6.424 1.00 46.41 78 GLY A C 1
ATOM 575 O O . GLY A 1 78 ? 32.204 -8.421 -7.273 1.00 46.41 78 GLY A O 1
ATOM 576 N N . SER A 1 79 ? 30.872 -6.964 -6.214 1.00 45.97 79 SER A N 1
ATOM 577 C CA . SER A 1 79 ? 31.378 -5.799 -6.956 1.00 45.97 79 SER A CA 1
ATOM 578 C C . SER A 1 79 ? 31.917 -4.709 -6.036 1.00 45.97 79 SER A C 1
ATOM 580 O O . SER A 1 79 ? 31.169 -3.904 -5.485 1.00 45.97 79 SER A O 1
ATOM 582 N N . ASP A 1 80 ? 33.242 -4.690 -5.918 1.00 41.75 80 ASP A N 1
ATOM 583 C CA . ASP A 1 80 ? 34.034 -3.662 -5.252 1.00 41.75 80 ASP A CA 1
ATOM 584 C C . ASP A 1 80 ? 33.734 -2.266 -5.818 1.00 41.75 80 ASP A C 1
ATOM 586 O O . ASP A 1 80 ? 33.950 -2.029 -7.006 1.00 41.75 80 ASP A O 1
ATOM 590 N N . GLY A 1 81 ? 33.282 -1.348 -4.954 1.00 36.66 81 GLY A N 1
ATOM 591 C CA . GLY A 1 81 ? 33.761 0.041 -4.791 1.00 36.66 81 GLY A CA 1
ATOM 592 C C . GLY A 1 81 ? 33.894 1.002 -5.987 1.00 36.66 81 GLY A C 1
ATOM 593 O O . GLY A 1 81 ? 34.287 2.153 -5.796 1.00 36.66 81 GLY A O 1
ATOM 594 N N . ALA A 1 82 ? 33.579 0.596 -7.206 1.00 36.25 82 ALA A N 1
ATOM 595 C CA . ALA A 1 82 ? 33.353 1.453 -8.353 1.00 36.25 82 ALA A CA 1
ATOM 596 C C . ALA A 1 82 ? 31.844 1.485 -8.553 1.00 36.25 82 ALA A C 1
ATOM 598 O O . ALA A 1 82 ? 31.252 0.412 -8.617 1.00 36.25 82 ALA A O 1
ATOM 599 N N . ALA A 1 83 ? 31.255 2.691 -8.619 1.00 41.94 83 ALA A N 1
ATOM 600 C CA . ALA A 1 83 ? 29.838 2.916 -8.919 1.00 41.94 83 ALA A CA 1
ATOM 601 C C . ALA A 1 83 ? 29.322 1.784 -9.809 1.00 41.94 83 ALA A C 1
ATOM 603 O O . ALA A 1 83 ? 29.833 1.618 -10.926 1.00 41.94 83 ALA A O 1
ATOM 604 N N . ALA A 1 84 ? 28.452 0.950 -9.235 1.00 42.44 84 ALA A N 1
ATOM 605 C CA . ALA A 1 84 ? 28.098 -0.339 -9.795 1.00 42.44 84 ALA A CA 1
ATOM 606 C C . ALA A 1 84 ? 27.672 -0.166 -11.259 1.00 42.44 84 ALA A C 1
ATOM 608 O O . ALA A 1 84 ? 27.199 0.911 -11.652 1.00 42.44 84 ALA A O 1
ATOM 609 N N . PRO A 1 85 ? 27.909 -1.173 -12.119 1.00 45.00 85 PRO A N 1
ATOM 610 C CA . PRO A 1 85 ? 27.519 -1.071 -13.508 1.00 45.00 85 PRO A CA 1
ATOM 611 C C . PRO A 1 85 ? 26.002 -0.944 -13.545 1.00 45.00 85 PRO A C 1
ATOM 613 O O . PRO A 1 85 ? 25.299 -1.942 -13.433 1.00 45.00 85 PRO A O 1
ATOM 616 N N . ARG A 1 86 ? 25.538 0.300 -13.707 1.00 48.75 86 ARG A N 1
ATOM 617 C CA . ARG A 1 86 ? 24.170 0.672 -14.048 1.00 48.75 86 ARG A CA 1
ATOM 618 C C . ARG A 1 86 ? 23.603 -0.393 -14.962 1.00 48.75 86 ARG A C 1
ATOM 620 O O . ARG A 1 86 ? 24.065 -0.556 -16.100 1.00 48.75 86 ARG A O 1
ATOM 627 N N . THR A 1 87 ? 22.686 -1.184 -14.428 1.00 54.56 87 THR A N 1
ATOM 628 C CA . THR A 1 87 ? 22.119 -2.288 -15.183 1.00 54.56 87 THR A CA 1
ATOM 629 C C . THR A 1 87 ? 21.153 -1.691 -16.189 1.00 54.56 87 THR A C 1
ATOM 631 O O . THR A 1 87 ? 20.047 -1.283 -15.861 1.00 54.56 87 THR A O 1
ATOM 634 N N . VAL A 1 88 ? 21.609 -1.586 -17.438 1.00 55.56 88 VAL A N 1
ATOM 635 C CA . VAL A 1 88 ? 20.777 -1.134 -18.552 1.00 55.56 88 VAL A CA 1
ATOM 636 C C . VAL A 1 88 ? 20.279 -2.358 -19.306 1.00 55.56 88 VAL A C 1
ATOM 638 O O . VAL A 1 88 ? 20.956 -2.876 -20.197 1.00 55.56 88 VAL A O 1
ATOM 641 N N . VAL A 1 89 ? 19.092 -2.837 -18.938 1.00 55.69 89 VAL A N 1
ATOM 642 C CA . VAL A 1 89 ? 18.406 -3.956 -19.603 1.00 55.69 89 VAL A CA 1
ATOM 643 C C . VAL A 1 89 ? 17.105 -3.422 -20.193 1.00 55.69 89 VAL A C 1
ATOM 645 O O . VAL A 1 89 ? 16.380 -2.674 -19.550 1.00 55.69 89 VAL A O 1
ATOM 648 N N . GLY A 1 90 ? 16.837 -3.710 -21.468 1.00 62.78 90 GLY A N 1
ATOM 649 C CA . GLY A 1 90 ? 15.645 -3.178 -22.144 1.00 62.78 90 GLY A CA 1
ATOM 650 C C . GLY A 1 90 ? 15.645 -1.656 -22.370 1.00 62.78 90 GLY A C 1
ATOM 651 O O . GLY A 1 90 ? 14.612 -1.101 -22.719 1.00 62.78 90 GLY A O 1
ATOM 652 N N . GLY A 1 91 ? 16.790 -0.978 -22.211 1.00 71.69 91 GLY A N 1
ATOM 653 C CA . GLY A 1 91 ? 16.901 0.483 -22.356 1.00 71.69 91 GLY A CA 1
ATOM 654 C C . GLY A 1 91 ? 16.571 1.275 -21.088 1.00 71.69 91 GLY A C 1
ATOM 655 O O . GLY A 1 91 ? 16.593 2.501 -21.125 1.00 71.69 91 GLY A O 1
ATOM 656 N N . ILE A 1 92 ? 16.312 0.583 -19.979 1.00 81.38 92 ILE A N 1
ATOM 657 C CA . ILE A 1 92 ? 16.004 1.163 -18.674 1.00 81.38 92 ILE A CA 1
ATOM 658 C C . ILE A 1 92 ? 17.255 1.072 -17.805 1.00 81.38 92 ILE A C 1
ATOM 660 O O . ILE A 1 92 ? 17.807 -0.014 -17.663 1.00 81.38 92 ILE A O 1
ATOM 664 N N . ASP A 1 93 ? 17.717 2.200 -17.262 1.00 85.25 93 ASP A N 1
ATOM 665 C CA . ASP A 1 93 ? 18.778 2.226 -16.250 1.00 85.25 93 ASP A CA 1
ATOM 666 C C . ASP A 1 93 ? 18.161 1.976 -14.873 1.00 85.25 93 ASP A C 1
ATOM 668 O O . ASP A 1 93 ? 17.581 2.892 -14.282 1.00 85.25 93 ASP A O 1
ATOM 672 N N . TYR A 1 94 ? 18.265 0.739 -14.392 1.00 84.44 94 TYR A N 1
ATOM 673 C CA . TYR A 1 94 ? 17.766 0.336 -13.076 1.00 84.44 94 TYR A CA 1
ATOM 674 C C . TYR A 1 94 ? 18.690 0.778 -11.937 1.00 84.44 94 TYR A C 1
ATOM 676 O O . TYR A 1 94 ? 18.253 0.826 -10.797 1.00 84.44 94 TYR A O 1
ATOM 684 N N . GLY A 1 95 ? 19.931 1.178 -12.237 1.00 87.12 95 GLY A N 1
ATOM 685 C CA . GLY A 1 95 ? 20.915 1.518 -11.216 1.00 87.12 95 GLY A CA 1
ATOM 686 C C . GLY A 1 95 ? 21.626 0.296 -10.642 1.00 87.12 95 GLY A C 1
ATOM 687 O O . GLY A 1 95 ? 22.081 -0.571 -11.402 1.00 87.12 95 GLY A O 1
ATOM 688 N N . ASP A 1 96 ? 21.755 0.280 -9.320 1.00 79.81 96 ASP A N 1
ATOM 689 C CA . ASP A 1 96 ? 22.407 -0.748 -8.514 1.00 79.81 96 ASP A CA 1
ATOM 690 C C . ASP A 1 96 ? 21.549 -1.148 -7.304 1.00 79.81 96 ASP A C 1
ATOM 692 O O . ASP A 1 96 ? 20.435 -0.666 -7.167 1.00 79.81 96 ASP A O 1
ATOM 696 N N . ASP A 1 97 ? 22.044 -2.062 -6.470 1.00 83.50 97 ASP A N 1
ATOM 697 C CA . ASP A 1 97 ? 21.342 -2.553 -5.275 1.00 83.50 97 ASP A CA 1
ATOM 698 C C . ASP A 1 97 ? 21.891 -1.873 -4.002 1.00 83.50 97 ASP A C 1
ATOM 700 O O . ASP A 1 97 ? 22.221 -2.525 -3.007 1.00 83.50 97 ASP A O 1
ATOM 704 N N . THR A 1 98 ? 22.128 -0.555 -4.065 1.00 70.06 98 THR A N 1
ATOM 705 C CA . THR A 1 98 ? 22.713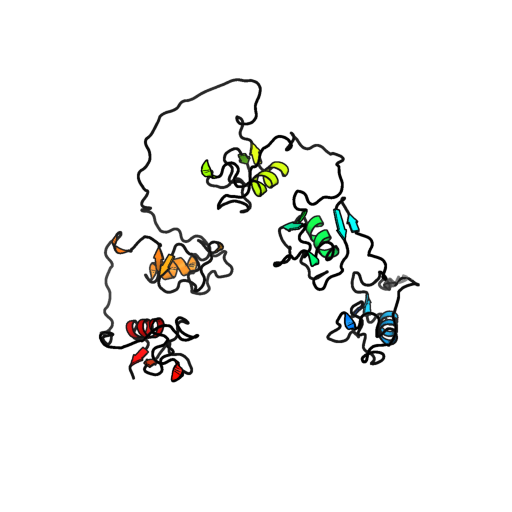 0.211 -2.953 1.00 70.06 98 THR A CA 1
ATOM 706 C C . THR A 1 98 ? 21.665 0.864 -2.061 1.00 70.06 98 THR A C 1
ATOM 708 O O . THR A 1 98 ? 21.464 2.066 -2.094 1.00 70.06 98 THR A O 1
ATOM 711 N N . GLY A 1 99 ? 21.054 0.133 -1.143 1.00 70.12 99 GLY A N 1
ATOM 712 C CA . GLY A 1 99 ? 20.104 0.726 -0.201 1.00 70.12 99 GLY A CA 1
ATOM 713 C C . GLY A 1 99 ? 19.821 -0.198 0.963 1.00 70.12 99 GLY A C 1
ATOM 714 O O . GLY A 1 99 ? 20.174 -1.371 0.930 1.00 70.12 99 GLY A O 1
ATOM 715 N N . ARG A 1 100 ? 19.185 0.330 2.012 1.00 83.19 100 ARG A N 1
ATOM 716 C CA . ARG A 1 100 ? 18.750 -0.505 3.144 1.00 83.19 100 ARG A CA 1
ATOM 717 C C . ARG A 1 100 ? 17.552 -1.399 2.802 1.00 83.19 100 ARG A C 1
ATOM 719 O O . ARG A 1 100 ? 17.268 -2.308 3.573 1.00 83.19 100 ARG A O 1
ATOM 726 N N . TRP A 1 101 ? 16.855 -1.065 1.721 1.00 82.75 101 TRP A N 1
ATOM 727 C CA . TRP A 1 101 ? 15.657 -1.737 1.222 1.00 82.75 101 TRP A CA 1
ATOM 728 C C . TRP A 1 101 ? 15.936 -2.519 -0.072 1.00 82.75 101 TRP A C 1
ATOM 730 O O . TRP A 1 101 ? 15.126 -3.311 -0.513 1.00 82.75 101 TRP A O 1
ATOM 740 N N . ALA A 1 102 ? 17.160 -2.427 -0.607 1.00 85.62 102 ALA A N 1
ATOM 741 C CA . ALA A 1 102 ? 17.540 -3.185 -1.789 1.00 85.62 102 ALA A CA 1
ATOM 742 C C . ALA A 1 102 ? 17.447 -4.706 -1.559 1.00 85.62 102 ALA A C 1
ATOM 744 O O . ALA A 1 102 ? 17.996 -5.219 -0.576 1.00 85.62 102 ALA A O 1
ATOM 745 N N . ASN A 1 103 ? 16.883 -5.432 -2.528 1.00 82.06 103 ASN A N 1
ATOM 746 C CA . ASN A 1 103 ? 16.690 -6.891 -2.499 1.00 82.06 103 ASN A CA 1
ATOM 747 C C . ASN A 1 103 ? 15.710 -7.409 -1.428 1.00 82.06 103 ASN A C 1
ATOM 749 O O . ASN A 1 103 ? 15.881 -8.533 -0.932 1.00 82.06 103 ASN A O 1
ATOM 753 N N . ASP A 1 104 ? 14.717 -6.620 -1.026 1.00 82.06 104 ASP A N 1
ATOM 754 C CA . ASP A 1 104 ? 13.711 -7.049 -0.051 1.00 82.06 104 ASP A CA 1
ATOM 755 C C . ASP A 1 104 ? 12.450 -7.675 -0.683 1.00 82.06 104 ASP A C 1
ATOM 757 O O . ASP A 1 104 ? 11.599 -8.224 0.026 1.00 82.06 104 ASP A O 1
ATOM 761 N N . GLY A 1 105 ? 12.392 -7.724 -2.018 1.00 85.12 105 GLY A N 1
ATOM 762 C CA . GLY A 1 105 ? 11.304 -8.305 -2.794 1.00 85.12 105 GLY A CA 1
ATOM 763 C C . GLY A 1 105 ? 10.302 -7.285 -3.339 1.00 85.12 105 GLY A C 1
ATOM 764 O O . GLY A 1 105 ? 9.461 -7.678 -4.162 1.00 85.12 105 GLY A O 1
ATOM 765 N N . GLU A 1 106 ? 10.403 -6.022 -2.935 1.00 93.50 106 GLU A N 1
ATOM 766 C CA . GLU A 1 106 ? 9.651 -4.887 -3.476 1.00 93.50 106 GLU A CA 1
ATOM 767 C C . GLU A 1 106 ? 10.569 -4.013 -4.345 1.00 93.50 106 GLU A C 1
ATOM 769 O O . GLU A 1 106 ? 11.769 -4.209 -4.331 1.00 93.50 106 GLU A O 1
ATOM 774 N N . CYS A 1 107 ? 10.016 -3.116 -5.169 1.00 95.69 107 CYS A N 1
ATOM 775 C CA . CYS A 1 107 ? 10.792 -2.095 -5.882 1.00 95.69 107 CYS A CA 1
ATOM 776 C C . CYS A 1 107 ? 10.710 -0.759 -5.138 1.00 95.69 107 CYS A C 1
ATOM 778 O O . CYS A 1 107 ? 9.633 -0.157 -5.086 1.00 95.69 107 CYS A O 1
ATOM 780 N N . ASP A 1 108 ? 11.831 -0.263 -4.613 1.00 94.62 108 ASP A N 1
ATOM 781 C CA . ASP A 1 108 ? 11.880 1.018 -3.874 1.00 94.62 108 ASP A CA 1
ATOM 782 C C . ASP A 1 108 ? 12.110 2.248 -4.759 1.00 94.62 108 ASP A C 1
ATOM 784 O O . ASP A 1 108 ? 12.066 3.394 -4.301 1.00 94.62 108 ASP A O 1
ATOM 788 N N . ASP A 1 109 ? 12.389 2.038 -6.044 1.00 94.38 109 ASP A N 1
ATOM 789 C CA . ASP A 1 109 ? 12.765 3.123 -6.935 1.00 94.38 109 ASP A CA 1
ATOM 790 C C . ASP A 1 109 ? 11.529 3.952 -7.357 1.00 94.38 109 ASP A C 1
ATOM 792 O O . ASP A 1 109 ? 10.697 3.476 -8.139 1.00 94.38 109 ASP A O 1
ATOM 796 N N . PRO A 1 110 ? 11.415 5.233 -6.941 1.00 92.81 110 PRO A N 1
ATOM 797 C CA . PRO A 1 110 ? 10.226 6.063 -7.169 1.00 92.81 110 PRO A CA 1
ATOM 798 C C . PRO A 1 110 ? 9.900 6.306 -8.647 1.00 92.81 110 PRO A C 1
ATOM 800 O O . PRO A 1 110 ? 8.800 6.760 -8.977 1.00 92.81 110 PRO A O 1
ATOM 803 N N . ARG A 1 111 ? 10.838 6.015 -9.556 1.00 93.81 111 ARG A N 1
ATOM 804 C CA . ARG A 1 111 ? 10.639 6.145 -11.003 1.00 93.81 111 ARG A CA 1
ATOM 805 C C . ARG A 1 111 ? 9.707 5.083 -11.573 1.00 93.81 111 ARG A C 1
ATOM 807 O O . ARG A 1 111 ? 9.252 5.249 -12.704 1.00 93.81 111 ARG A O 1
ATOM 814 N N . PHE A 1 112 ? 9.456 4.005 -10.837 1.00 93.81 112 PHE A N 1
ATOM 815 C CA . PHE A 1 112 ? 8.567 2.926 -11.247 1.00 93.81 112 PHE A CA 1
ATOM 816 C C . PHE A 1 112 ? 7.195 3.038 -10.567 1.00 93.81 112 PHE A C 1
ATOM 818 O O . PHE A 1 112 ? 7.003 3.772 -9.592 1.00 93.81 112 PHE A O 1
ATOM 825 N N . GLU A 1 113 ? 6.215 2.344 -11.135 1.00 92.50 113 GLU A N 1
ATOM 826 C CA . GLU A 1 113 ? 4.853 2.221 -10.623 1.00 92.50 113 GLU A CA 1
ATOM 827 C C . GLU A 1 113 ? 4.256 0.854 -10.976 1.00 92.50 113 GLU A C 1
ATOM 829 O O . GLU A 1 113 ? 4.586 0.292 -12.020 1.00 92.50 113 GLU A O 1
ATOM 834 N N . GLY A 1 114 ? 3.384 0.322 -10.118 1.00 88.75 114 GLY A N 1
ATOM 835 C CA . GLY A 1 114 ? 2.694 -0.956 -10.327 1.00 88.75 114 GLY A CA 1
ATOM 836 C C . GLY A 1 114 ? 2.667 -1.854 -9.086 1.00 88.75 114 GLY A C 1
ATOM 837 O O . GLY A 1 114 ? 2.951 -1.412 -7.973 1.00 88.75 114 GLY A O 1
ATOM 838 N N . GLU A 1 115 ? 2.321 -3.125 -9.288 1.00 88.44 115 GLU A N 1
ATOM 839 C CA . GLU A 1 115 ? 2.226 -4.139 -8.234 1.00 88.44 115 GLU A CA 1
ATOM 840 C C . GLU A 1 115 ? 3.619 -4.650 -7.837 1.00 88.44 115 GLU A C 1
ATOM 842 O O . GLU A 1 115 ? 4.391 -5.112 -8.680 1.00 88.44 115 GLU A O 1
ATOM 847 N N . GLY A 1 116 ? 3.930 -4.589 -6.539 1.00 88.00 116 GLY A N 1
ATOM 848 C CA . GLY A 1 116 ? 5.251 -4.927 -6.000 1.00 88.00 116 GLY A CA 1
ATOM 849 C C . GLY A 1 116 ? 6.171 -3.723 -5.791 1.00 88.00 116 GLY A C 1
ATOM 850 O O . GLY A 1 116 ? 7.348 -3.917 -5.521 1.00 88.00 116 GLY A O 1
ATOM 851 N N . MET A 1 117 ? 5.667 -2.492 -5.915 1.00 96.12 117 MET A N 1
ATOM 852 C CA . MET A 1 117 ? 6.371 -1.304 -5.423 1.00 96.12 117 MET A CA 1
ATOM 853 C C . MET A 1 117 ? 6.333 -1.248 -3.896 1.00 96.12 117 MET A C 1
ATOM 855 O O . MET A 1 117 ? 5.312 -1.596 -3.299 1.00 96.12 117 MET A O 1
ATOM 859 N N . ALA A 1 118 ? 7.395 -0.727 -3.285 1.00 92.94 118 ALA A N 1
ATOM 860 C CA . ALA A 1 118 ? 7.413 -0.472 -1.855 1.00 92.94 118 ALA A CA 1
ATOM 861 C C . ALA A 1 118 ? 6.296 0.502 -1.454 1.00 92.94 118 ALA A C 1
ATOM 863 O O . ALA A 1 118 ? 5.989 1.472 -2.158 1.00 92.94 118 ALA A O 1
ATOM 864 N N . ALA A 1 119 ? 5.696 0.269 -0.285 1.00 87.19 119 ALA A N 1
ATOM 865 C CA . ALA A 1 119 ? 4.576 1.077 0.206 1.00 87.19 119 ALA A CA 1
ATOM 866 C C . ALA A 1 119 ? 4.950 2.555 0.439 1.00 87.19 119 ALA A C 1
ATOM 868 O O . ALA A 1 119 ? 4.087 3.436 0.425 1.00 87.19 119 ALA A O 1
ATOM 869 N N . VAL A 1 120 ? 6.234 2.837 0.671 1.00 88.44 120 VAL A N 1
ATOM 870 C CA . VAL A 1 120 ? 6.764 4.188 0.856 1.00 88.44 120 VAL A CA 1
ATOM 871 C C . VAL A 1 120 ? 7.931 4.391 -0.096 1.00 88.44 120 VAL A C 1
ATOM 873 O O . VAL A 1 120 ? 9.002 3.840 0.111 1.00 88.44 120 VAL A O 1
ATOM 876 N N . LEU A 1 121 ? 7.736 5.249 -1.095 1.00 89.81 121 LEU A N 1
ATOM 877 C CA . LEU A 1 121 ? 8.771 5.598 -2.064 1.00 89.81 121 LEU A CA 1
ATOM 878 C C . LEU A 1 121 ? 9.421 6.928 -1.682 1.00 89.81 121 LEU A C 1
ATOM 880 O O . LEU A 1 121 ? 8.733 7.934 -1.471 1.00 89.81 121 LEU A O 1
ATOM 884 N N . VAL A 1 122 ? 10.751 6.954 -1.612 1.00 87.88 122 VAL A N 1
ATOM 885 C CA . VAL A 1 122 ? 11.526 8.169 -1.330 1.00 87.88 122 VAL A CA 1
ATOM 886 C C . VAL A 1 122 ? 12.561 8.422 -2.422 1.00 87.88 122 VAL A C 1
ATOM 888 O O . VAL A 1 122 ? 13.168 7.506 -2.960 1.00 87.88 122 VAL A O 1
ATOM 891 N N . GLU A 1 123 ? 12.821 9.695 -2.734 1.00 86.25 123 GLU A N 1
ATOM 892 C CA . GLU A 1 123 ? 13.805 10.079 -3.767 1.00 86.25 123 GLU A CA 1
ATOM 893 C C . GLU A 1 123 ? 15.233 9.617 -3.465 1.00 86.25 123 GLU A C 1
ATOM 895 O O . GLU A 1 123 ? 16.063 9.538 -4.370 1.00 86.25 123 GLU A O 1
ATOM 900 N N . GLU A 1 124 ? 15.539 9.328 -2.199 1.00 85.38 124 GLU A N 1
ATOM 901 C CA . GLU A 1 124 ? 16.832 8.766 -1.831 1.00 85.38 124 GLU A CA 1
ATOM 902 C C . GLU A 1 124 ? 17.045 7.374 -2.433 1.00 85.38 124 GLU A C 1
ATOM 904 O O . GLU A 1 124 ? 18.198 7.073 -2.732 1.00 85.38 124 GLU A O 1
ATOM 909 N N . ASP A 1 125 ? 15.979 6.598 -2.665 1.00 89.44 125 ASP A N 1
ATOM 910 C CA . ASP A 1 125 ? 15.993 5.200 -3.134 1.00 89.44 125 ASP A CA 1
ATOM 911 C C . ASP A 1 125 ? 15.974 5.061 -4.666 1.00 89.44 125 ASP A C 1
ATOM 913 O O . ASP A 1 125 ? 16.032 3.976 -5.245 1.00 89.44 125 ASP A O 1
ATOM 917 N N . ARG A 1 126 ? 16.025 6.197 -5.363 1.00 91.06 126 ARG A N 1
ATOM 918 C CA . ARG A 1 126 ? 16.189 6.254 -6.814 1.00 91.06 126 ARG A CA 1
ATOM 919 C C . ARG A 1 126 ? 17.483 5.558 -7.250 1.00 91.06 126 ARG A C 1
ATOM 921 O O . ARG A 1 126 ? 18.568 5.968 -6.840 1.00 91.06 126 ARG A O 1
ATOM 928 N N . PHE A 1 127 ? 17.374 4.605 -8.179 1.00 87.38 127 PHE A N 1
ATOM 929 C CA . PHE A 1 127 ? 18.462 3.781 -8.727 1.00 87.38 127 PHE A CA 1
ATOM 930 C C . PHE A 1 127 ? 19.125 2.808 -7.735 1.00 87.38 127 PHE A C 1
ATOM 932 O O . PHE A 1 127 ? 20.243 2.378 -8.020 1.00 87.38 127 PHE A O 1
ATOM 939 N N . LYS A 1 128 ? 18.500 2.497 -6.592 1.00 84.75 128 LYS A N 1
ATOM 940 C CA . LYS A 1 128 ? 19.145 1.739 -5.502 1.00 84.75 128 LYS A CA 1
ATOM 941 C C . LYS A 1 128 ? 18.621 0.329 -5.267 1.00 84.75 128 LYS A C 1
ATOM 943 O O . LYS A 1 128 ? 19.180 -0.373 -4.432 1.00 84.75 128 LYS A O 1
ATOM 948 N N . ASP A 1 129 ? 17.595 -0.076 -5.996 1.00 89.94 129 ASP A N 1
ATOM 949 C CA . ASP A 1 129 ? 16.989 -1.395 -5.863 1.00 89.94 129 ASP A CA 1
ATOM 950 C C . ASP A 1 129 ? 16.790 -2.049 -7.244 1.00 89.94 129 ASP A C 1
ATOM 952 O O . ASP A 1 129 ? 15.707 -2.390 -7.724 1.00 89.94 129 ASP A O 1
ATOM 956 N N . ALA A 1 130 ? 17.892 -2.122 -7.985 1.00 89.81 130 ALA A N 1
ATOM 957 C CA . ALA A 1 130 ? 17.882 -2.497 -9.388 1.00 89.81 130 ALA A CA 1
ATOM 958 C C . ALA A 1 130 ? 17.407 -3.934 -9.647 1.00 89.81 130 ALA A C 1
ATOM 960 O O . ALA A 1 130 ? 16.786 -4.200 -10.683 1.00 89.81 130 ALA A O 1
ATOM 961 N N . SER A 1 131 ? 17.736 -4.875 -8.765 1.00 85.81 131 SER A N 1
ATOM 962 C CA . SER A 1 131 ? 17.452 -6.297 -8.943 1.00 85.81 131 SER A CA 1
ATOM 963 C C . SER A 1 131 ? 15.964 -6.610 -8.807 1.00 85.81 131 SER A C 1
ATOM 965 O O . SER A 1 131 ? 15.434 -7.319 -9.675 1.00 85.81 131 SER A O 1
ATOM 967 N N . ASP A 1 132 ? 15.275 -6.045 -7.813 1.00 90.62 132 ASP A N 1
ATOM 968 C CA . ASP A 1 132 ? 13.834 -6.231 -7.655 1.00 90.62 132 ASP A CA 1
ATOM 969 C C . ASP A 1 132 ? 13.032 -5.424 -8.670 1.00 90.62 132 ASP A C 1
ATOM 971 O O . ASP A 1 132 ? 12.169 -5.996 -9.350 1.00 90.62 132 ASP A O 1
ATOM 975 N N . CYS A 1 133 ? 13.396 -4.162 -8.917 1.00 94.19 133 CYS A N 1
ATOM 976 C CA . CYS A 1 133 ? 12.752 -3.373 -9.965 1.00 94.19 133 CYS A CA 1
ATOM 977 C C . CYS A 1 133 ? 12.881 -4.039 -11.349 1.00 94.19 133 CYS A C 1
ATOM 979 O O . CYS A 1 133 ? 11.906 -4.124 -12.099 1.00 94.19 133 CYS A O 1
ATOM 981 N N . ARG A 1 134 ? 14.050 -4.598 -11.703 1.00 90.31 134 ARG A N 1
ATOM 982 C CA . ARG A 1 134 ? 14.212 -5.348 -12.964 1.00 90.31 134 ARG A CA 1
ATOM 983 C C . ARG A 1 134 ? 13.323 -6.585 -12.998 1.00 90.31 134 ARG A C 1
ATOM 985 O O . ARG A 1 134 ? 12.669 -6.827 -14.011 1.00 90.31 134 ARG A O 1
ATOM 992 N N . ARG A 1 135 ? 13.311 -7.378 -11.923 1.00 88.69 135 ARG A N 1
ATOM 993 C CA . ARG A 1 135 ? 12.516 -8.612 -11.837 1.00 88.69 135 ARG A CA 1
ATOM 994 C C . ARG A 1 135 ? 11.028 -8.321 -12.023 1.00 88.69 135 ARG A C 1
ATOM 996 O O . ARG A 1 135 ? 10.356 -9.050 -12.749 1.00 88.69 135 ARG A O 1
ATOM 1003 N N . LEU A 1 136 ? 10.528 -7.264 -11.393 1.00 87.88 136 LEU A N 1
ATOM 1004 C CA . LEU A 1 136 ? 9.123 -6.873 -11.453 1.00 87.88 136 LEU A CA 1
ATOM 1005 C C . LEU A 1 136 ? 8.742 -6.271 -12.815 1.00 87.88 136 LEU A C 1
ATOM 1007 O O . LEU A 1 136 ? 7.652 -6.557 -13.312 1.00 87.88 136 LEU A O 1
ATOM 1011 N N . VAL A 1 137 ? 9.643 -5.535 -13.481 1.00 87.94 137 VAL A N 1
ATOM 1012 C CA . VAL A 1 137 ? 9.427 -5.106 -14.878 1.00 87.94 137 VAL A CA 1
ATOM 1013 C C . VAL A 1 137 ? 9.426 -6.300 -15.834 1.00 87.94 137 VAL A C 1
ATOM 1015 O O . VAL A 1 137 ? 8.579 -6.381 -16.721 1.00 87.94 137 VAL A O 1
ATOM 1018 N N . GLU A 1 138 ? 10.344 -7.256 -15.669 1.00 84.19 138 GLU A N 1
ATOM 1019 C CA . GLU A 1 138 ? 10.385 -8.477 -16.488 1.00 84.19 138 GLU A CA 1
ATOM 1020 C C . GLU A 1 138 ? 9.146 -9.359 -16.281 1.00 84.19 138 GLU A C 1
ATOM 1022 O O . GLU A 1 138 ? 8.694 -10.018 -17.221 1.00 84.19 138 GLU A O 1
ATOM 1027 N N . ALA A 1 139 ? 8.579 -9.344 -15.072 1.00 77.31 139 ALA A N 1
ATOM 1028 C CA . ALA A 1 139 ? 7.305 -9.980 -14.756 1.00 77.31 139 ALA A CA 1
ATOM 1029 C C . ALA A 1 139 ? 6.090 -9.215 -15.315 1.00 77.31 139 ALA A C 1
ATOM 1031 O O . ALA A 1 139 ? 5.005 -9.787 -15.405 1.00 77.31 139 ALA A O 1
ATOM 1032 N N . GLY A 1 140 ? 6.271 -7.955 -15.725 1.00 83.94 140 GLY A N 1
ATOM 1033 C CA . GLY A 1 140 ? 5.203 -7.074 -16.195 1.00 83.94 140 GLY A CA 1
ATOM 1034 C C . GLY A 1 140 ? 4.331 -6.498 -15.076 1.00 83.94 140 GLY A C 1
ATOM 1035 O O . GLY A 1 140 ? 3.257 -5.983 -15.372 1.00 83.94 140 GLY A O 1
ATOM 1036 N N . SER A 1 141 ? 4.771 -6.598 -13.819 1.00 86.62 141 SER A N 1
ATOM 1037 C CA . SER A 1 141 ? 4.036 -6.134 -12.635 1.00 86.62 141 SER A CA 1
ATOM 1038 C C . SER A 1 141 ? 4.236 -4.641 -12.362 1.00 86.62 141 SER A C 1
ATOM 1040 O O . SER A 1 141 ? 3.326 -3.993 -11.852 1.00 86.62 141 SER A O 1
ATOM 1042 N N . ILE A 1 142 ? 5.392 -4.084 -12.748 1.00 91.44 142 ILE A N 1
ATOM 1043 C CA . ILE A 1 142 ? 5.689 -2.646 -12.645 1.00 91.44 142 ILE A CA 1
ATOM 1044 C C . ILE A 1 142 ? 6.204 -2.076 -13.974 1.00 91.44 142 ILE A C 1
ATOM 1046 O O . ILE A 1 142 ? 6.731 -2.803 -14.820 1.00 91.44 142 ILE A O 1
ATOM 1050 N N . ALA A 1 143 ? 6.093 -0.760 -14.149 1.00 88.88 143 ALA A N 1
ATOM 1051 C CA . ALA A 1 143 ? 6.567 -0.014 -15.311 1.00 88.88 143 ALA A CA 1
ATOM 1052 C C . ALA A 1 143 ? 7.224 1.316 -14.905 1.00 88.88 143 ALA A C 1
ATOM 1054 O O . ALA A 1 143 ? 6.975 1.848 -13.830 1.00 88.88 143 ALA A O 1
ATOM 1055 N N . LEU A 1 144 ? 8.078 1.866 -15.773 1.00 87.69 144 LEU A N 1
ATOM 1056 C CA . LEU A 1 144 ? 8.618 3.221 -15.607 1.00 87.69 144 LEU A CA 1
ATOM 1057 C C . LEU A 1 144 ? 7.514 4.259 -15.819 1.00 87.69 144 LEU A C 1
ATOM 1059 O O . LEU A 1 144 ? 6.853 4.243 -16.861 1.00 87.69 144 LEU A O 1
ATOM 1063 N N . ARG A 1 145 ? 7.415 5.227 -14.906 1.00 85.69 145 ARG A N 1
ATOM 1064 C CA . ARG A 1 145 ? 6.488 6.357 -15.017 1.00 85.69 145 ARG A CA 1
ATOM 1065 C C . ARG A 1 145 ? 6.729 7.149 -16.302 1.00 85.69 145 ARG A C 1
ATOM 1067 O O . ARG A 1 145 ? 7.869 7.393 -16.726 1.00 85.69 145 ARG A O 1
ATOM 1074 N N . ALA A 1 146 ? 5.648 7.606 -16.928 1.00 63.53 146 ALA A N 1
ATOM 1075 C CA . ALA A 1 146 ? 5.727 8.385 -18.158 1.00 63.53 146 ALA A CA 1
ATOM 1076 C C . ALA A 1 146 ? 6.474 9.718 -17.930 1.00 63.53 146 ALA A C 1
ATOM 1078 O O . ALA A 1 146 ? 6.002 10.605 -17.227 1.00 63.53 146 ALA A O 1
ATOM 1079 N N . GLY A 1 147 ? 7.644 9.877 -18.565 1.00 60.53 147 GLY A N 1
ATOM 1080 C CA . GLY A 1 147 ? 8.471 11.097 -18.491 1.00 60.53 147 GLY A CA 1
ATOM 1081 C C . GLY A 1 147 ? 9.838 10.924 -17.819 1.00 60.53 147 GLY A C 1
ATOM 1082 O O . GLY A 1 147 ? 10.677 11.816 -17.915 1.00 60.53 147 GLY A O 1
ATOM 1083 N N . GLU A 1 148 ? 10.100 9.759 -17.227 1.00 61.19 148 GLU A N 1
ATOM 1084 C CA . GLU A 1 148 ? 11.317 9.454 -16.455 1.00 61.19 148 GLU A CA 1
ATOM 1085 C C . GLU A 1 148 ? 12.467 8.848 -17.296 1.00 61.19 148 GLU A C 1
ATOM 1087 O O . GLU A 1 148 ? 13.587 8.644 -16.823 1.00 61.19 148 GLU A O 1
ATOM 1092 N N . SER A 1 149 ? 12.229 8.578 -18.584 1.00 52.84 149 SER A N 1
ATOM 1093 C CA . SER A 1 149 ? 13.205 7.928 -19.469 1.00 52.84 149 SER A CA 1
ATOM 1094 C C . SER A 1 149 ? 14.233 8.908 -20.049 1.00 52.84 149 SER A C 1
ATOM 1096 O O . SER A 1 149 ? 14.018 9.550 -21.081 1.00 52.84 149 SER A O 1
ATOM 1098 N N . GLY A 1 150 ? 15.413 8.968 -19.436 1.00 42.75 150 GLY A N 1
ATOM 1099 C CA . GLY A 1 150 ? 16.614 9.547 -20.038 1.00 42.75 150 GLY A CA 1
ATOM 1100 C C . GLY A 1 150 ? 17.209 8.671 -21.154 1.00 42.75 150 GLY A C 1
ATOM 1101 O O . GLY A 1 150 ? 18.268 8.087 -20.954 1.00 42.75 150 GLY A O 1
ATOM 1102 N N . GLY A 1 151 ? 16.579 8.606 -22.338 1.00 32.19 151 GLY A N 1
ATOM 1103 C CA . GLY A 1 151 ? 17.199 8.047 -23.561 1.00 32.19 151 GLY A CA 1
ATOM 1104 C C . GLY A 1 151 ? 16.250 7.352 -24.559 1.00 32.19 151 GLY A C 1
ATOM 1105 O O . GLY A 1 151 ? 15.703 6.300 -24.274 1.00 32.19 151 GLY A O 1
ATOM 1106 N N . ALA A 1 152 ? 16.094 7.930 -25.759 1.00 37.16 152 ALA A N 1
ATOM 1107 C CA . ALA A 1 152 ? 15.201 7.525 -26.871 1.00 37.16 152 ALA A CA 1
ATOM 1108 C C . ALA A 1 152 ? 15.787 6.434 -27.826 1.00 37.16 152 ALA A C 1
ATOM 1110 O O . ALA A 1 152 ? 16.944 6.056 -27.659 1.00 37.16 152 ALA A O 1
ATOM 1111 N N . PRO A 1 153 ? 15.170 6.108 -28.995 1.00 45.09 153 PRO A N 1
ATOM 1112 C CA . PRO A 1 153 ? 13.860 5.499 -29.268 1.00 45.09 153 PRO A CA 1
ATOM 1113 C C . PRO A 1 153 ? 13.939 4.130 -30.015 1.00 45.09 153 PRO A C 1
ATOM 1115 O O . PRO A 1 153 ? 14.892 3.834 -30.731 1.00 45.09 153 PRO A O 1
ATOM 1118 N N . SER A 1 154 ? 12.858 3.349 -29.884 1.00 52.19 154 SER A N 1
ATOM 1119 C CA . SER A 1 154 ? 12.233 2.347 -30.786 1.00 52.19 154 SER A CA 1
ATOM 1120 C C . SER A 1 154 ? 13.011 1.686 -31.953 1.00 52.19 154 SER A C 1
ATOM 1122 O O . SER A 1 154 ? 13.486 2.345 -32.883 1.00 52.19 154 SER A O 1
ATOM 1124 N N . ARG A 1 155 ? 12.917 0.342 -32.037 1.00 37.97 155 ARG A N 1
ATOM 1125 C CA . ARG A 1 155 ? 12.669 -0.362 -33.314 1.00 37.97 155 ARG A CA 1
ATOM 1126 C C . ARG A 1 155 ? 11.527 -1.375 -33.196 1.00 37.97 155 ARG A C 1
ATOM 1128 O O . ARG A 1 155 ? 11.543 -2.271 -32.364 1.00 37.97 155 ARG A O 1
ATOM 1135 N N . SER A 1 156 ? 10.591 -1.185 -34.115 1.00 41.75 156 SER A N 1
ATOM 1136 C CA . SER A 1 156 ? 9.283 -1.794 -34.334 1.00 41.75 156 SER A CA 1
ATOM 1137 C C . SER A 1 156 ? 9.215 -3.310 -34.569 1.00 41.75 156 SER A C 1
ATOM 1139 O O . SER A 1 156 ? 10.018 -3.874 -35.311 1.00 41.75 156 SER A O 1
ATOM 1141 N N . ALA A 1 157 ? 8.097 -3.887 -34.121 1.00 32.66 157 ALA A N 1
ATOM 1142 C CA . ALA A 1 157 ? 7.230 -4.788 -34.894 1.00 32.66 157 ALA A CA 1
ATOM 1143 C C . ALA A 1 157 ? 5.756 -4.339 -34.674 1.00 32.66 157 ALA A C 1
ATOM 1145 O O . ALA A 1 157 ? 5.517 -3.548 -33.764 1.00 32.66 157 ALA A O 1
ATOM 1146 N N . PRO A 1 158 ? 4.798 -4.675 -35.558 1.00 40.41 158 PRO A N 1
ATOM 1147 C CA . PRO A 1 158 ? 3.730 -3.759 -35.961 1.00 40.41 158 PRO A CA 1
ATOM 1148 C C . PRO A 1 158 ? 2.591 -3.668 -34.938 1.00 40.41 158 PRO A C 1
ATOM 1150 O O . PRO A 1 158 ? 1.888 -4.647 -34.709 1.00 40.41 158 PRO A O 1
ATOM 1153 N N . ALA A 1 159 ? 2.364 -2.467 -34.408 1.00 40.59 159 ALA A N 1
ATOM 1154 C CA . ALA A 1 159 ? 1.133 -2.097 -33.716 1.00 40.59 159 ALA A CA 1
ATOM 1155 C C . ALA A 1 159 ? 0.178 -1.396 -34.707 1.00 40.59 159 ALA A C 1
ATOM 1157 O O . ALA A 1 159 ? 0.642 -0.600 -35.536 1.00 40.59 159 ALA A O 1
ATOM 1158 N N . PRO A 1 160 ? -1.135 -1.685 -34.682 1.00 39.12 160 PRO A N 1
ATOM 1159 C CA . PRO A 1 160 ? -2.110 -0.929 -35.454 1.00 39.12 160 PRO A CA 1
ATOM 1160 C C . PRO A 1 160 ? -2.246 0.495 -34.879 1.00 39.12 160 PRO A C 1
ATOM 1162 O O . PRO A 1 160 ? -2.195 0.693 -33.676 1.00 39.12 160 PRO A O 1
ATOM 1165 N N . ALA A 1 161 ? -2.371 1.470 -35.784 1.00 37.28 161 ALA A N 1
ATOM 1166 C CA . ALA A 1 161 ? -2.801 2.861 -35.581 1.00 37.28 161 ALA A CA 1
ATOM 1167 C C . ALA A 1 161 ? -2.398 3.571 -34.262 1.00 37.28 161 ALA A C 1
ATOM 1169 O O . ALA A 1 161 ? -3.163 3.646 -33.312 1.00 37.28 161 ALA A O 1
ATOM 1170 N N . ALA A 1 162 ? -1.208 4.180 -34.291 1.00 41.25 162 ALA A N 1
ATOM 1171 C CA . ALA A 1 162 ? -0.807 5.411 -33.597 1.00 41.25 162 ALA A CA 1
ATOM 1172 C C . ALA A 1 162 ? -1.645 5.873 -32.375 1.00 41.25 162 ALA A C 1
ATOM 1174 O O . ALA A 1 162 ? -2.603 6.627 -32.517 1.00 41.25 162 ALA A O 1
ATOM 1175 N N . ALA A 1 163 ? -1.149 5.578 -31.169 1.00 46.12 163 ALA A N 1
ATOM 1176 C CA . ALA A 1 163 ? -1.514 6.256 -29.915 1.00 46.12 163 ALA A CA 1
ATOM 1177 C C . ALA A 1 163 ? -0.968 7.700 -29.800 1.00 46.12 163 ALA A C 1
ATOM 1179 O O . ALA A 1 163 ? -1.093 8.340 -28.763 1.00 46.12 163 ALA A O 1
ATOM 1180 N N . GLY A 1 164 ? -0.354 8.236 -30.862 1.00 44.84 164 GLY A N 1
ATOM 1181 C CA . GLY A 1 164 ? 0.253 9.570 -30.851 1.00 44.84 164 GLY A CA 1
ATOM 1182 C C . GLY A 1 164 ? -0.728 10.743 -30.954 1.00 44.84 164 GLY A C 1
ATOM 1183 O O . GLY A 1 164 ? -0.303 11.871 -30.736 1.00 44.84 164 GLY A O 1
ATOM 1184 N N . ASP A 1 165 ? -2.000 10.496 -31.281 1.00 64.06 165 ASP A N 1
ATOM 1185 C CA . ASP A 1 165 ? -3.008 11.545 -31.536 1.00 64.06 165 ASP A CA 1
ATOM 1186 C C . ASP A 1 165 ? -4.224 11.483 -30.587 1.00 64.06 165 ASP A C 1
ATOM 1188 O O . ASP A 1 165 ? -5.199 12.209 -30.785 1.00 64.06 165 ASP A O 1
ATOM 1192 N N . VAL A 1 166 ? -4.196 10.628 -29.558 1.00 79.44 166 VAL A N 1
ATOM 1193 C CA . VAL A 1 166 ? -5.307 10.498 -28.602 1.00 79.44 166 VAL A CA 1
ATO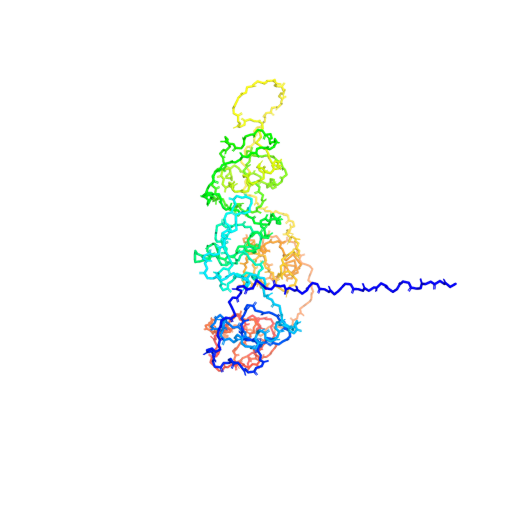M 1194 C C . VAL A 1 166 ? -5.019 11.326 -27.351 1.00 79.44 166 VAL A C 1
ATOM 1196 O O . VAL A 1 166 ? -4.034 11.098 -26.652 1.00 79.44 166 VAL A O 1
ATOM 1199 N N . ASP A 1 167 ? -5.879 12.308 -27.082 1.00 85.25 167 ASP A N 1
ATOM 1200 C CA . ASP A 1 167 ? -5.864 13.086 -25.842 1.00 85.25 167 ASP A CA 1
ATOM 1201 C C . ASP A 1 167 ? -6.576 12.293 -24.741 1.00 85.25 167 ASP A C 1
ATOM 1203 O O . ASP A 1 167 ? -7.801 12.155 -24.788 1.00 85.25 167 ASP A O 1
ATOM 1207 N N . PHE A 1 168 ? -5.808 11.740 -23.801 1.00 86.00 168 PHE A N 1
ATOM 1208 C CA . PHE A 1 168 ? -6.313 10.936 -22.683 1.00 86.00 168 PHE A CA 1
ATOM 1209 C C . PHE A 1 168 ? -6.735 11.782 -21.474 1.00 86.00 168 PHE A C 1
ATOM 1211 O O . PHE A 1 168 ? -7.542 11.308 -20.687 1.00 86.00 168 PHE A O 1
ATOM 1218 N N . GLY A 1 169 ? -6.297 13.043 -21.377 1.00 88.50 169 GLY A N 1
ATOM 1219 C CA . GLY A 1 169 ? -6.665 13.933 -20.272 1.00 88.50 169 GLY A CA 1
ATOM 1220 C C . GLY A 1 169 ? -5.749 13.846 -19.047 1.00 88.50 169 GLY A C 1
ATOM 1221 O O . GLY A 1 169 ? -4.529 13.753 -19.200 1.00 88.50 169 GLY A O 1
ATOM 1222 N N . ASP A 1 170 ? -6.338 13.932 -17.851 1.00 74.69 170 ASP A N 1
ATOM 1223 C CA . ASP A 1 170 ? -5.683 13.860 -16.536 1.00 74.69 170 ASP A CA 1
ATOM 1224 C C . ASP A 1 170 ? -6.355 12.824 -15.613 1.00 74.69 170 ASP A C 1
ATOM 1226 O O . ASP A 1 170 ? -7.308 12.182 -16.027 1.00 74.69 170 ASP A O 1
ATOM 1230 N N . ASP A 1 171 ? -5.859 12.662 -14.381 1.00 85.38 171 ASP A N 1
ATOM 1231 C CA . ASP A 1 171 ? -6.383 11.707 -13.387 1.00 85.38 171 ASP A CA 1
ATOM 1232 C C . ASP A 1 171 ? -7.128 12.430 -12.248 1.00 85.38 171 ASP A C 1
ATOM 1234 O O . ASP A 1 171 ? -6.840 12.260 -11.062 1.00 85.38 171 ASP A O 1
ATOM 1238 N N . THR A 1 172 ? -8.025 13.358 -12.595 1.00 64.31 172 THR A N 1
ATOM 1239 C CA . THR A 1 172 ? -8.740 14.187 -11.602 1.00 64.31 172 THR A CA 1
ATOM 1240 C C . THR A 1 172 ? -10.095 13.621 -11.167 1.00 64.31 172 THR A C 1
ATOM 1242 O O . THR A 1 172 ? -10.772 14.239 -10.337 1.00 64.31 172 THR A O 1
ATOM 1245 N N . GLY A 1 173 ? -10.520 12.488 -11.736 1.00 71.19 173 GLY A N 1
ATOM 1246 C CA . GLY A 1 173 ? -11.787 11.816 -11.442 1.00 71.19 173 GLY A CA 1
ATOM 1247 C C . GLY A 1 173 ? -11.748 10.973 -10.168 1.00 71.19 173 GLY A C 1
ATOM 1248 O O . GLY A 1 173 ? -10.693 10.549 -9.713 1.00 71.19 173 GLY A O 1
ATOM 1249 N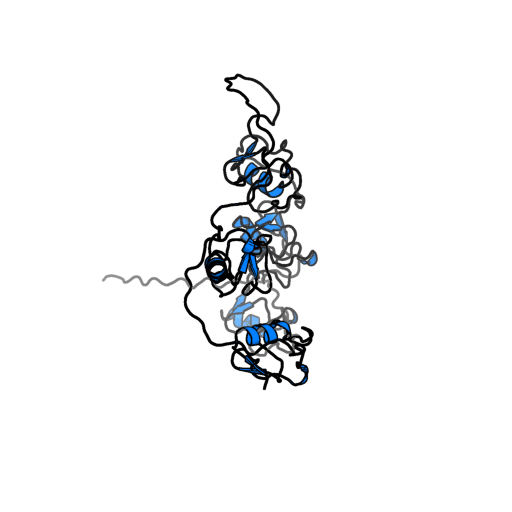 N . ARG A 1 174 ? -12.924 10.705 -9.587 1.00 76.75 174 ARG A N 1
ATOM 1250 C CA . ARG A 1 174 ? -13.048 9.811 -8.416 1.00 76.75 174 ARG A CA 1
ATOM 1251 C C . ARG A 1 174 ? -12.792 8.332 -8.745 1.00 76.75 174 ARG A C 1
ATOM 1253 O O . ARG A 1 174 ? -12.641 7.547 -7.820 1.00 76.75 174 ARG A O 1
ATOM 1260 N N . TRP A 1 175 ? -12.837 8.001 -10.031 1.00 79.75 175 TRP A N 1
ATOM 1261 C CA . TRP A 1 175 ? -12.623 6.673 -10.604 1.00 79.75 175 TRP A CA 1
ATOM 1262 C C . TRP A 1 175 ? -11.298 6.605 -11.383 1.00 79.75 175 TRP A C 1
ATOM 1264 O O . TRP A 1 175 ? -10.950 5.591 -11.952 1.00 79.75 175 TRP A O 1
ATOM 1274 N N . ALA A 1 176 ? -10.497 7.678 -11.348 1.00 79.06 176 ALA A N 1
ATOM 1275 C CA . ALA A 1 176 ? -9.183 7.660 -11.971 1.00 79.06 176 ALA A CA 1
ATOM 1276 C C . ALA A 1 176 ? -8.259 6.641 -11.286 1.00 79.06 176 ALA A C 1
ATOM 1278 O O . ALA A 1 176 ? -8.162 6.651 -10.054 1.00 79.06 176 ALA A O 1
ATOM 1279 N N . ASN A 1 177 ? -7.491 5.879 -12.068 1.00 74.75 177 ASN A N 1
ATOM 1280 C CA . ASN A 1 177 ? -6.530 4.882 -11.571 1.00 74.75 177 ASN A CA 1
ATOM 1281 C C . ASN A 1 177 ? -7.164 3.676 -10.846 1.00 74.75 177 ASN A C 1
ATOM 1283 O O . ASN A 1 177 ? -6.541 3.113 -9.938 1.00 74.75 177 ASN A O 1
ATOM 1287 N N . ASP A 1 178 ? -8.390 3.287 -11.196 1.00 76.50 178 ASP A N 1
ATOM 1288 C CA . ASP A 1 178 ? -9.073 2.135 -10.598 1.00 76.50 178 ASP A CA 1
ATOM 1289 C C . ASP A 1 178 ? -8.895 0.819 -11.384 1.00 76.50 178 ASP A C 1
ATOM 1291 O O . ASP A 1 178 ? -9.340 -0.250 -10.951 1.00 76.50 178 ASP A O 1
ATOM 1295 N N . GLY A 1 179 ? -8.158 0.869 -12.496 1.00 79.50 179 GLY A N 1
ATOM 1296 C CA . GLY A 1 179 ? -7.849 -0.271 -13.349 1.00 79.50 179 GLY A CA 1
ATOM 1297 C C . GLY A 1 179 ? -8.806 -0.455 -14.529 1.00 79.50 179 GLY A C 1
ATOM 1298 O O . GLY A 1 179 ? -8.491 -1.261 -15.421 1.00 79.50 179 GLY A O 1
ATOM 1299 N N . GLU A 1 180 ? -9.915 0.284 -14.569 1.00 90.56 180 GLU A N 1
ATOM 1300 C CA . GLU A 1 180 ? -10.849 0.377 -15.690 1.00 90.56 180 GLU A CA 1
ATOM 1301 C C . GLU A 1 180 ? -10.694 1.730 -16.401 1.00 90.56 180 GLU A C 1
ATOM 1303 O O . GLU A 1 180 ? -10.108 2.648 -15.864 1.00 90.56 180 GLU A O 1
ATOM 1308 N N . CYS A 1 181 ? -11.155 1.848 -17.648 1.00 94.88 181 CYS A N 1
ATOM 1309 C CA . CYS A 1 181 ? -11.238 3.137 -18.336 1.00 94.88 181 CYS A CA 1
ATOM 1310 C C . CYS A 1 181 ? -12.645 3.717 -18.182 1.00 94.88 181 CYS A C 1
ATOM 1312 O O . CYS A 1 181 ? -13.601 3.146 -18.724 1.00 94.88 181 CYS A O 1
ATOM 1314 N N . ASP A 1 182 ? -12.774 4.864 -17.518 1.00 94.00 182 ASP A N 1
ATOM 1315 C CA . ASP A 1 182 ? -14.070 5.541 -17.323 1.00 94.00 182 ASP A CA 1
ATOM 1316 C C . ASP A 1 182 ? -14.452 6.499 -18.449 1.00 94.00 182 ASP A C 1
ATOM 1318 O O . ASP A 1 182 ? -15.578 7.006 -18.520 1.00 94.00 182 ASP A O 1
ATOM 1322 N N . ASP A 1 183 ? -13.525 6.761 -19.367 1.00 94.25 183 ASP A N 1
ATOM 1323 C CA . ASP A 1 183 ? -13.745 7.745 -20.409 1.00 94.25 183 ASP A CA 1
ATOM 1324 C C . ASP A 1 183 ? -14.749 7.227 -21.466 1.00 94.25 183 ASP A C 1
ATOM 1326 O O . ASP A 1 183 ? -14.440 6.320 -22.252 1.00 94.25 183 ASP A O 1
ATOM 1330 N N . PRO A 1 184 ? -15.946 7.840 -21.588 1.00 92.50 184 PRO A N 1
ATOM 1331 C CA . PRO A 1 184 ? -17.009 7.355 -22.468 1.00 92.50 184 PRO A CA 1
ATOM 1332 C C . PRO A 1 184 ? -16.644 7.371 -23.958 1.00 92.50 184 PRO A C 1
ATOM 1334 O O . PRO A 1 184 ? -17.336 6.729 -24.760 1.00 92.50 184 PRO A O 1
ATOM 1337 N N . ARG A 1 185 ? -15.572 8.077 -24.347 1.00 93.38 185 ARG A N 1
ATOM 1338 C CA . ARG A 1 185 ? -15.057 8.113 -25.722 1.00 93.38 185 ARG A CA 1
ATOM 1339 C C . ARG A 1 185 ? -14.439 6.782 -26.152 1.00 93.38 185 ARG A C 1
ATOM 1341 O O . ARG A 1 185 ? -14.269 6.563 -27.354 1.00 93.38 185 ARG A O 1
ATOM 1348 N N . PHE A 1 186 ? -14.107 5.900 -25.209 1.00 93.12 186 PHE A N 1
ATOM 1349 C CA . PHE A 1 186 ? -13.522 4.589 -25.474 1.00 93.12 186 PHE A CA 1
ATOM 1350 C C . PHE A 1 186 ? -14.560 3.459 -25.378 1.00 93.12 186 PHE A C 1
ATOM 1352 O O . PHE A 1 186 ? -15.658 3.599 -24.829 1.00 93.12 186 PHE A O 1
ATOM 1359 N N . GLU A 1 187 ? -14.237 2.327 -25.998 1.00 92.50 187 GLU A N 1
ATOM 1360 C CA . GLU A 1 187 ? -14.995 1.083 -25.932 1.00 92.50 187 GLU A CA 1
ATOM 1361 C C . GLU A 1 187 ? -14.070 -0.134 -25.996 1.00 92.50 187 GLU A C 1
ATOM 1363 O O . GLU A 1 187 ? -13.091 -0.129 -26.738 1.00 92.50 187 GLU A O 1
ATOM 1368 N N . GLY A 1 188 ? -14.392 -1.197 -25.256 1.00 87.81 188 GLY A N 1
ATOM 1369 C CA . GLY A 1 188 ? -13.618 -2.438 -25.267 1.00 87.81 188 GLY A CA 1
ATOM 1370 C C . GLY A 1 188 ? -13.600 -3.154 -23.920 1.00 87.81 188 GLY A C 1
ATOM 1371 O O . GLY A 1 188 ? -14.442 -2.900 -23.062 1.00 87.81 188 GLY A O 1
ATOM 1372 N N . GLU A 1 189 ? -12.656 -4.079 -23.775 1.00 83.44 189 GLU A N 1
ATOM 1373 C CA . GLU A 1 189 ? -12.437 -4.861 -22.557 1.00 83.44 189 GLU A CA 1
ATOM 1374 C C . GLU A 1 189 ? -11.610 -4.043 -21.557 1.00 83.44 189 GLU A C 1
ATOM 1376 O O . GLU A 1 189 ? -10.537 -3.549 -21.904 1.00 83.44 189 GLU A O 1
ATOM 1381 N N . GLY A 1 190 ? -12.126 -3.886 -20.335 1.00 85.12 190 GLY A N 1
ATOM 1382 C CA . GLY A 1 190 ? -11.558 -2.995 -19.317 1.00 85.12 190 GLY A CA 1
ATOM 1383 C C . GLY A 1 190 ? -12.184 -1.598 -19.280 1.00 85.12 190 GLY A C 1
ATOM 1384 O O . GLY A 1 190 ? -11.644 -0.724 -18.626 1.00 85.12 190 GLY A O 1
ATOM 1385 N N . MET A 1 191 ? -13.298 -1.356 -19.979 1.00 94.88 191 MET A N 1
ATOM 1386 C CA . MET A 1 191 ? -14.109 -0.155 -19.741 1.00 94.88 191 MET A CA 1
ATOM 1387 C C . MET A 1 191 ? -14.932 -0.314 -18.467 1.00 94.88 191 MET A C 1
ATOM 1389 O O . MET A 1 191 ? -15.514 -1.385 -18.268 1.00 94.88 191 MET A O 1
ATOM 1393 N N . ALA A 1 192 ? -15.089 0.772 -17.713 1.00 91.81 192 ALA A N 1
ATOM 1394 C CA . ALA A 1 192 ? -15.967 0.787 -16.558 1.00 91.81 192 ALA A CA 1
ATOM 1395 C C . ALA A 1 192 ? -17.403 0.399 -16.935 1.00 91.81 192 ALA A C 1
ATOM 1397 O O . ALA A 1 192 ? -17.923 0.716 -18.017 1.00 91.81 192 ALA A O 1
ATOM 1398 N N . ALA A 1 193 ? -18.076 -0.302 -16.023 1.00 85.50 193 ALA A N 1
ATOM 1399 C CA . ALA A 1 193 ? -19.425 -0.816 -16.260 1.00 85.50 193 ALA A CA 1
ATOM 1400 C C . ALA A 1 193 ? -20.465 0.301 -16.481 1.00 85.50 193 ALA A C 1
ATOM 1402 O O . ALA A 1 193 ? -21.491 0.086 -17.140 1.00 85.50 193 ALA A O 1
ATOM 1403 N N . VAL A 1 194 ? -20.212 1.492 -15.933 1.00 86.81 194 VAL A N 1
ATOM 1404 C CA . VAL A 1 194 ? -21.062 2.675 -16.068 1.00 86.81 194 VAL A CA 1
ATOM 1405 C C . VAL A 1 194 ? -20.211 3.840 -16.550 1.00 86.81 194 VAL A C 1
ATOM 1407 O O . VAL A 1 194 ? -19.437 4.395 -15.791 1.00 86.81 194 VAL A O 1
ATOM 1410 N N . LEU A 1 195 ? -20.423 4.255 -17.797 1.00 88.94 195 LEU A N 1
ATOM 1411 C CA . LEU A 1 195 ? -19.715 5.391 -18.384 1.00 88.94 195 LEU A CA 1
ATOM 1412 C C . LEU A 1 195 ? -20.588 6.644 -18.310 1.00 88.94 195 LEU A C 1
ATOM 1414 O O . LEU A 1 195 ? -21.724 6.649 -18.805 1.00 88.94 195 LEU A O 1
ATOM 1418 N N . VAL A 1 196 ? -20.061 7.715 -17.717 1.00 87.56 196 VAL A N 1
ATOM 1419 C CA . VAL A 1 196 ? -20.731 9.020 -17.628 1.00 87.56 196 VAL A CA 1
ATOM 1420 C C . VAL A 1 196 ? -19.870 10.120 -18.246 1.00 87.56 196 VAL A C 1
ATOM 1422 O O . VAL A 1 196 ? -18.649 10.073 -18.225 1.00 87.56 196 VAL A O 1
ATOM 1425 N N . GLU A 1 197 ? -20.508 11.155 -18.801 1.00 86.31 197 GLU A N 1
ATOM 1426 C CA . GLU A 1 197 ? -19.789 12.244 -19.489 1.00 86.31 197 GLU A CA 1
ATOM 1427 C C . GLU A 1 197 ? -18.913 13.083 -18.544 1.00 86.31 197 GLU A C 1
ATOM 1429 O O . GLU A 1 197 ? -18.017 13.788 -19.002 1.00 86.31 197 GLU A O 1
ATOM 1434 N N . GLU A 1 198 ? -19.171 13.028 -17.234 1.00 84.69 198 GLU A N 1
ATOM 1435 C CA . GLU A 1 198 ? -18.343 13.711 -16.239 1.00 84.69 198 GLU A CA 1
ATOM 1436 C C . GLU A 1 198 ? -16.921 13.148 -16.193 1.00 84.69 198 GLU A C 1
ATOM 1438 O O . GLU A 1 198 ? -16.004 13.944 -16.014 1.00 84.69 198 GLU A O 1
ATOM 1443 N N . ASP A 1 199 ? -16.736 11.851 -16.453 1.00 89.31 199 ASP A N 1
ATOM 1444 C CA . ASP A 1 199 ? -15.445 11.154 -16.349 1.00 89.31 199 ASP A CA 1
ATOM 1445 C C . ASP A 1 199 ? -14.618 11.203 -17.647 1.00 89.31 199 ASP A C 1
ATOM 1447 O O . ASP A 1 199 ? -13.481 10.741 -17.720 1.00 89.31 199 ASP A O 1
ATOM 1451 N N . ARG A 1 200 ? -15.142 11.866 -18.684 1.00 92.25 200 ARG A N 1
ATOM 1452 C CA . ARG A 1 200 ? -14.398 12.149 -19.914 1.00 92.25 200 ARG A CA 1
ATOM 1453 C C . ARG A 1 200 ? -13.115 12.921 -19.604 1.00 92.25 200 ARG A C 1
ATOM 1455 O O . ARG A 1 200 ? -13.186 14.018 -19.052 1.00 92.25 200 ARG A O 1
ATOM 1462 N N . LEU A 1 201 ? -11.978 12.407 -20.083 1.00 89.25 201 LEU A N 1
ATOM 1463 C CA . LEU A 1 201 ? -10.628 12.954 -19.891 1.00 89.25 201 LEU A CA 1
ATOM 1464 C C . LEU A 1 201 ? -10.153 12.983 -18.426 1.00 89.25 201 LEU A C 1
ATOM 1466 O O . LEU A 1 201 ? -9.241 13.752 -18.127 1.00 89.25 201 LEU A O 1
ATOM 1470 N N . ARG A 1 202 ? -10.776 12.219 -17.520 1.00 88.62 202 ARG A N 1
ATOM 1471 C CA . ARG A 1 202 ? -10.457 12.259 -16.080 1.00 88.62 202 ARG A CA 1
ATOM 1472 C C . ARG A 1 202 ? -9.792 11.011 -15.528 1.00 88.62 202 ARG A C 1
ATOM 1474 O O . ARG A 1 202 ? -9.485 10.995 -14.338 1.00 88.62 202 ARG A O 1
ATOM 1481 N N . ASP A 1 203 ? -9.608 10.019 -16.380 1.00 89.62 203 ASP A N 1
ATOM 1482 C CA . ASP A 1 203 ? -8.994 8.742 -16.062 1.00 89.62 203 ASP A CA 1
ATOM 1483 C C . ASP A 1 203 ? -7.968 8.390 -17.156 1.00 89.62 203 ASP A C 1
ATOM 1485 O O . ASP A 1 203 ? -8.116 7.503 -17.998 1.00 89.62 203 ASP A O 1
ATOM 1489 N N . ALA A 1 204 ? -6.951 9.240 -17.263 1.00 87.31 204 ALA A N 1
ATOM 1490 C CA . ALA A 1 204 ? -6.024 9.215 -18.382 1.00 87.31 204 ALA A CA 1
ATOM 1491 C C . ALA A 1 204 ? -5.079 8.015 -18.330 1.00 87.31 204 ALA A C 1
ATOM 1493 O O . ALA A 1 204 ? -4.734 7.460 -19.381 1.00 87.31 204 ALA A O 1
ATOM 1494 N N . SER A 1 205 ? -4.640 7.642 -17.130 1.00 83.38 205 SER A N 1
ATOM 1495 C CA . SER A 1 205 ? -3.655 6.586 -16.915 1.00 83.38 205 SER A CA 1
ATOM 1496 C C . SER A 1 205 ? -4.201 5.204 -17.289 1.00 83.38 205 SER A C 1
ATOM 1498 O O . SER A 1 205 ? -3.552 4.493 -18.069 1.00 83.38 205 SER A O 1
ATOM 1500 N N . ASP A 1 206 ? -5.420 4.852 -16.872 1.00 87.12 206 ASP A N 1
ATOM 1501 C CA . ASP A 1 206 ? -6.022 3.563 -17.226 1.00 87.12 206 ASP A CA 1
ATOM 1502 C C . ASP A 1 206 ? -6.503 3.503 -18.671 1.00 87.12 206 ASP A C 1
ATOM 1504 O O . ASP A 1 206 ? -6.178 2.550 -19.394 1.00 87.12 206 ASP A O 1
ATOM 1508 N N . CYS A 1 207 ? -7.167 4.555 -19.158 1.00 92.50 207 CYS A N 1
ATOM 1509 C CA . CYS A 1 207 ? -7.560 4.630 -20.562 1.00 92.50 207 CYS A CA 1
ATOM 1510 C C . CYS A 1 207 ? -6.355 4.562 -21.511 1.00 92.50 207 CYS A C 1
ATOM 1512 O O . CYS A 1 207 ? -6.422 3.899 -22.551 1.00 92.50 207 CYS A O 1
ATOM 1514 N N . ARG A 1 208 ? -5.219 5.189 -21.174 1.00 89.19 208 ARG A N 1
ATOM 1515 C CA . ARG A 1 208 ? -3.992 5.059 -21.973 1.00 89.19 208 ARG A CA 1
ATOM 1516 C C . ARG A 1 208 ? -3.457 3.637 -21.934 1.00 89.19 208 ARG A C 1
ATOM 1518 O O . ARG A 1 208 ? -3.192 3.074 -22.997 1.00 89.19 208 ARG A O 1
ATOM 1525 N N . ARG A 1 209 ? -3.306 3.062 -20.740 1.00 87.12 209 ARG A N 1
ATOM 1526 C CA . ARG A 1 209 ? -2.762 1.712 -20.550 1.00 87.12 209 ARG A CA 1
ATOM 1527 C C . ARG A 1 209 ? -3.560 0.680 -21.344 1.00 87.12 209 ARG A C 1
ATOM 1529 O O . ARG A 1 209 ? -2.983 -0.106 -22.096 1.00 87.12 209 ARG A O 1
ATOM 1536 N N . LEU A 1 210 ? -4.886 0.713 -21.235 1.00 82.12 210 LEU A N 1
ATOM 1537 C CA . LEU A 1 210 ? -5.780 -0.217 -21.922 1.00 82.12 210 LEU A CA 1
ATOM 1538 C C . LEU A 1 210 ? -5.831 0.025 -23.440 1.00 82.12 210 LEU A C 1
ATOM 1540 O O . LEU A 1 210 ? -5.943 -0.933 -24.210 1.00 82.12 210 LEU A O 1
ATOM 1544 N N . TYR A 1 211 ? -5.721 1.280 -23.891 1.00 84.31 211 TYR A N 1
ATOM 1545 C CA . TYR A 1 211 ? -5.682 1.614 -25.318 1.00 84.31 211 TYR A CA 1
ATOM 1546 C C . TYR A 1 211 ? -4.366 1.175 -25.972 1.00 84.31 211 TYR A C 1
ATOM 1548 O O . TYR A 1 211 ? -4.369 0.610 -27.066 1.00 84.31 211 TYR A O 1
ATOM 1556 N N . GLU A 1 212 ? -3.232 1.378 -25.300 1.00 82.06 212 GLU A N 1
ATOM 1557 C CA . GLU A 1 212 ? -1.913 0.937 -25.771 1.00 82.06 212 GLU A CA 1
ATOM 1558 C C . GLU A 1 212 ? -1.771 -0.591 -25.749 1.00 82.06 212 GLU A C 1
ATOM 1560 O O . GLU A 1 212 ? -1.147 -1.164 -26.646 1.00 82.06 212 GLU A O 1
ATOM 1565 N N . ALA A 1 213 ? -2.415 -1.256 -24.784 1.00 74.56 213 ALA A N 1
ATOM 1566 C CA . ALA A 1 213 ? -2.567 -2.709 -24.760 1.00 74.56 213 ALA A CA 1
ATOM 1567 C C . ALA A 1 213 ? -3.489 -3.237 -25.879 1.00 74.56 213 ALA A C 1
ATOM 1569 O O . ALA A 1 213 ? -3.466 -4.430 -26.191 1.00 74.56 213 ALA A O 1
ATOM 1570 N N . GLY A 1 214 ? -4.275 -2.360 -26.512 1.00 80.31 214 GLY A N 1
ATOM 1571 C CA . GLY A 1 214 ? -5.232 -2.704 -27.563 1.00 80.31 214 GLY A CA 1
ATOM 1572 C C . GLY A 1 214 ? -6.522 -3.352 -27.053 1.00 80.31 214 GLY A C 1
ATOM 1573 O O . GLY A 1 214 ? -7.274 -3.896 -27.862 1.00 80.31 214 GLY A O 1
ATOM 1574 N N . SER A 1 215 ? -6.774 -3.306 -25.742 1.00 81.06 215 SER A N 1
ATOM 1575 C CA . SER A 1 215 ? -7.981 -3.847 -25.101 1.00 81.06 215 SER A CA 1
ATOM 1576 C C . SER A 1 215 ? -9.194 -2.933 -25.290 1.00 81.06 215 SER A C 1
ATOM 1578 O O . SER A 1 215 ? -10.322 -3.419 -25.399 1.00 81.06 215 SER A O 1
ATOM 1580 N N . ILE A 1 216 ? -8.959 -1.621 -25.406 1.00 89.31 216 ILE A N 1
ATOM 1581 C CA . ILE A 1 216 ? -9.981 -0.612 -25.711 1.00 89.31 216 ILE A CA 1
ATOM 1582 C C . ILE A 1 216 ? -9.600 0.218 -26.945 1.00 89.31 216 ILE A C 1
ATOM 1584 O O . ILE A 1 216 ? -8.428 0.352 -27.295 1.00 89.31 216 ILE A O 1
ATOM 1588 N N . ALA A 1 217 ? -10.596 0.792 -27.616 1.00 88.88 217 ALA A N 1
ATOM 1589 C CA . ALA A 1 217 ? -10.442 1.640 -28.793 1.00 88.88 217 ALA A CA 1
ATOM 1590 C C . ALA A 1 217 ? -11.371 2.860 -28.717 1.00 88.88 217 ALA A C 1
ATOM 1592 O O . ALA A 1 217 ? -12.421 2.811 -28.084 1.00 88.88 217 ALA A O 1
ATOM 1593 N N . LEU A 1 218 ? -11.016 3.957 -29.393 1.00 86.56 218 LEU A N 1
ATOM 1594 C CA . LEU A 1 218 ? -11.912 5.109 -29.517 1.00 86.56 218 LEU A CA 1
ATOM 1595 C C . LEU A 1 218 ? -13.160 4.732 -30.318 1.00 86.56 218 LEU A C 1
ATOM 1597 O O . LEU A 1 218 ? -13.061 4.181 -31.421 1.00 86.56 218 LEU A O 1
ATOM 1601 N N . ARG A 1 219 ? -14.331 5.104 -29.797 1.00 85.38 219 ARG A N 1
ATOM 1602 C CA . ARG A 1 219 ? -15.608 4.910 -30.482 1.00 85.38 219 ARG A CA 1
ATOM 1603 C C . ARG A 1 219 ? -15.583 5.596 -31.843 1.00 85.38 219 ARG A C 1
ATOM 1605 O O . ARG A 1 219 ? -15.098 6.722 -32.008 1.00 85.38 219 ARG A O 1
ATOM 1612 N N . ALA A 1 220 ? -16.147 4.924 -32.843 1.00 57.16 220 ALA A N 1
ATOM 1613 C CA . ALA A 1 220 ? -16.195 5.428 -34.209 1.00 57.16 220 ALA A CA 1
ATOM 1614 C C . ALA A 1 220 ? -17.036 6.721 -34.300 1.00 57.16 220 ALA A C 1
ATOM 1616 O O . ALA A 1 220 ? -18.258 6.683 -34.434 1.00 57.16 220 ALA A O 1
ATOM 1617 N N . GLY A 1 221 ? -16.367 7.876 -34.247 1.00 54.00 221 GLY A N 1
ATOM 1618 C CA . GLY A 1 221 ? -17.001 9.196 -34.323 1.00 54.00 221 GLY A CA 1
ATOM 1619 C C . GLY A 1 221 ? -16.177 10.352 -33.753 1.00 54.00 221 GLY A C 1
ATOM 1620 O O . GLY A 1 221 ? -16.440 11.495 -34.121 1.00 54.00 221 GLY A O 1
ATOM 1621 N N . GLU A 1 222 ? -15.165 10.075 -32.923 1.00 58.16 222 GLU A N 1
ATOM 1622 C CA . GLU A 1 222 ? -14.428 11.121 -32.188 1.00 58.16 222 GLU A CA 1
ATOM 1623 C C . GLU A 1 222 ? -12.968 11.338 -32.630 1.00 58.16 222 GLU A C 1
ATOM 1625 O O . GLU A 1 222 ? -12.283 12.203 -32.094 1.00 58.16 222 GLU A O 1
ATOM 1630 N N . GLY A 1 223 ? -12.525 10.661 -33.697 1.00 43.12 223 GLY A N 1
ATOM 1631 C CA . GLY A 1 223 ? -11.326 11.016 -34.468 1.00 43.12 223 GLY A CA 1
ATOM 1632 C C . GLY A 1 223 ? -11.696 11.378 -35.912 1.00 43.12 223 GLY A C 1
ATOM 1633 O O . GLY A 1 223 ? -12.096 10.512 -36.688 1.00 43.12 223 GLY A O 1
ATOM 1634 N N . GLY A 1 224 ? -11.614 12.655 -36.306 1.00 33.12 224 GLY A N 1
ATOM 1635 C CA . GLY A 1 224 ? -11.817 13.060 -37.711 1.00 33.12 224 GLY A CA 1
ATOM 1636 C C . GLY A 1 224 ? -10.710 12.500 -38.628 1.00 33.12 224 GLY A C 1
ATOM 1637 O O . GLY A 1 224 ? -9.574 12.390 -38.196 1.00 33.12 224 GLY A O 1
ATOM 1638 N N . ALA A 1 225 ? -10.897 12.150 -39.908 1.00 36.41 225 ALA A N 1
ATOM 1639 C CA . ALA A 1 225 ? -12.048 12.169 -40.808 1.00 36.41 225 ALA A CA 1
ATOM 1640 C C . ALA A 1 225 ? -11.798 11.224 -42.016 1.00 36.41 225 ALA A C 1
ATOM 1642 O O . ALA A 1 225 ? -10.692 11.224 -42.551 1.00 36.41 225 ALA A O 1
ATOM 1643 N N . ALA A 1 226 ? -12.830 10.505 -42.497 1.00 35.50 226 ALA A N 1
ATOM 1644 C CA . ALA A 1 226 ? -13.369 10.559 -43.879 1.00 35.50 226 ALA A CA 1
ATOM 1645 C C . ALA A 1 226 ? -14.117 9.272 -44.325 1.00 35.50 226 ALA A C 1
ATOM 1647 O O . ALA A 1 226 ? -13.487 8.272 -44.643 1.00 35.50 226 ALA A O 1
ATOM 1648 N N . SER A 1 227 ? -15.440 9.428 -44.529 1.00 31.98 227 SER A N 1
ATOM 1649 C CA . SER A 1 227 ? -16.366 8.711 -45.452 1.00 31.98 227 SER A CA 1
ATOM 1650 C C . SER A 1 227 ? -16.591 7.193 -45.268 1.00 31.98 227 SER A C 1
ATOM 1652 O O . SER A 1 227 ? -15.633 6.447 -45.200 1.00 31.98 227 SER A O 1
ATOM 1654 N N . ALA A 1 228 ? -17.769 6.559 -45.371 1.00 37.59 228 ALA A N 1
ATOM 1655 C CA . ALA A 1 228 ? -19.226 6.808 -45.477 1.00 37.59 228 ALA A CA 1
ATOM 1656 C C . ALA A 1 228 ? -19.872 5.397 -45.743 1.00 37.59 228 ALA A C 1
ATOM 1658 O O . ALA A 1 228 ? -19.106 4.477 -46.033 1.00 37.59 228 ALA A O 1
ATOM 1659 N N . PRO A 1 229 ? -21.207 5.160 -45.835 1.00 42.22 229 PRO A N 1
ATOM 1660 C CA . PRO A 1 229 ? -22.382 5.847 -45.292 1.00 42.22 229 PRO A CA 1
ATOM 1661 C C . PRO A 1 229 ? -23.322 4.945 -44.431 1.00 42.22 229 PRO A C 1
ATOM 1663 O O . PRO A 1 229 ? -23.382 3.730 -44.570 1.00 42.22 229 PRO A O 1
ATOM 1666 N N . ALA A 1 230 ? -24.109 5.627 -43.593 1.00 34.81 230 ALA A N 1
ATOM 1667 C CA . ALA A 1 230 ? -25.507 5.423 -43.183 1.00 34.81 230 ALA A CA 1
ATOM 1668 C C . ALA A 1 230 ? -26.205 4.045 -43.294 1.00 34.81 230 ALA A C 1
ATOM 1670 O O . ALA A 1 230 ? -26.465 3.562 -44.390 1.00 34.81 230 ALA A O 1
ATOM 1671 N N . THR A 1 231 ? -26.828 3.633 -42.181 1.00 29.88 231 THR A N 1
ATOM 1672 C CA . THR A 1 231 ? -28.304 3.642 -42.089 1.00 29.88 231 THR A CA 1
ATOM 1673 C C . THR A 1 231 ? -28.758 3.940 -40.661 1.00 29.88 231 THR A C 1
ATOM 1675 O O . THR A 1 231 ? -28.194 3.443 -39.696 1.00 29.88 231 THR A O 1
ATOM 1678 N N . ALA A 1 232 ? -29.761 4.807 -40.574 1.00 33.16 232 ALA A N 1
ATOM 1679 C CA . ALA A 1 232 ? -30.309 5.413 -39.371 1.00 33.16 232 ALA A CA 1
ATOM 1680 C C . ALA A 1 232 ? -31.401 4.565 -38.708 1.00 33.16 232 ALA A C 1
ATOM 1682 O O . ALA A 1 232 ? -32.077 3.809 -39.400 1.00 33.16 232 ALA A O 1
ATOM 1683 N N . VAL A 1 233 ? -31.673 4.832 -37.426 1.00 34.06 233 VAL A N 1
ATOM 1684 C CA . VAL A 1 233 ? -33.035 4.907 -36.856 1.00 34.06 233 VAL A CA 1
ATOM 1685 C C . VAL A 1 233 ? -33.028 5.775 -35.576 1.00 34.06 233 VAL A C 1
ATOM 1687 O O . VAL A 1 233 ? -31.971 5.939 -34.975 1.00 34.06 233 VAL A O 1
ATOM 1690 N N . PRO A 1 234 ? -34.154 6.432 -35.225 1.00 40.16 234 PRO A N 1
ATOM 1691 C CA . PRO A 1 234 ? -34.169 7.817 -34.761 1.00 40.16 234 PRO A CA 1
ATOM 1692 C C . PRO A 1 234 ? -34.424 8.006 -33.256 1.00 40.16 234 PRO A C 1
ATOM 1694 O O . PRO A 1 234 ? -34.891 7.126 -32.540 1.00 40.16 234 PRO A O 1
ATOM 1697 N N . THR A 1 235 ? -34.175 9.244 -32.845 1.00 39.62 235 THR A N 1
ATOM 1698 C CA . THR A 1 235 ? -34.497 9.927 -31.589 1.00 39.62 235 THR A CA 1
ATOM 1699 C C . THR A 1 235 ? -35.967 9.838 -31.152 1.00 39.62 235 THR A C 1
ATOM 1701 O O . THR A 1 235 ? -36.876 10.018 -31.963 1.00 39.62 235 THR A O 1
ATOM 1704 N N . ALA A 1 236 ? -36.191 9.755 -29.835 1.00 33.16 236 ALA A N 1
ATOM 1705 C CA . ALA A 1 236 ? -37.322 10.404 -29.165 1.00 33.16 236 ALA A CA 1
ATOM 1706 C C . ALA A 1 236 ? -36.924 10.846 -27.735 1.00 33.16 236 ALA A C 1
ATOM 1708 O O . ALA A 1 236 ? -36.115 10.167 -27.106 1.00 33.16 236 ALA A O 1
ATOM 1709 N N . PRO A 1 237 ? -37.441 11.984 -27.229 1.00 51.75 237 PRO A N 1
ATOM 1710 C CA . PRO A 1 237 ? -36.925 12.662 -26.041 1.00 51.75 237 PRO A CA 1
ATOM 1711 C C . PRO A 1 237 ? -37.675 12.240 -24.771 1.00 51.75 237 PRO A C 1
ATOM 1713 O O . PRO A 1 237 ? -38.880 11.995 -24.819 1.00 51.75 237 PRO A O 1
ATOM 1716 N N . ALA A 1 238 ? -37.010 12.245 -23.617 1.00 31.30 238 ALA A N 1
ATOM 1717 C CA . ALA A 1 238 ? -37.705 12.190 -22.334 1.00 31.30 238 ALA A CA 1
ATOM 1718 C C . ALA A 1 238 ? -36.894 12.903 -21.243 1.00 31.30 238 ALA A C 1
ATOM 1720 O O . ALA A 1 238 ? -35.810 12.476 -20.876 1.00 31.30 238 ALA A O 1
ATOM 1721 N N . THR A 1 239 ? -37.441 14.044 -20.825 1.00 31.44 239 THR A N 1
ATOM 1722 C CA . THR A 1 239 ? -37.536 14.624 -19.474 1.00 31.44 239 THR A CA 1
ATOM 1723 C C . THR A 1 239 ? -36.617 14.062 -18.367 1.00 31.44 239 THR A C 1
ATOM 1725 O O . THR A 1 239 ? -36.569 12.846 -18.195 1.00 31.44 239 THR A O 1
ATOM 1728 N N . PRO A 1 240 ? -35.981 14.916 -17.533 1.00 36.59 240 PRO A N 1
ATOM 1729 C CA . PRO A 1 240 ? -35.135 14.461 -16.423 1.00 36.59 240 PRO A CA 1
ATOM 1730 C C . PRO A 1 240 ? -35.900 13.537 -15.456 1.00 36.59 240 PRO A C 1
ATOM 1732 O O . PRO A 1 240 ? -37.047 13.857 -15.114 1.00 36.59 240 PRO A O 1
ATOM 1735 N N . PRO A 1 241 ? -35.305 12.418 -14.992 1.00 39.91 241 PRO A N 1
ATOM 1736 C CA . PRO A 1 241 ? -35.918 11.615 -13.946 1.00 39.91 241 PRO A CA 1
ATOM 1737 C C . PRO A 1 241 ? -35.830 12.357 -12.594 1.00 39.91 241 PRO A C 1
ATOM 1739 O O . PRO A 1 241 ? -34.840 13.040 -12.327 1.00 39.91 241 PRO A O 1
ATOM 1742 N N . PRO A 1 242 ? -36.867 12.269 -11.738 1.00 35.56 242 PRO A N 1
ATOM 1743 C CA . PRO A 1 242 ? -36.829 12.797 -10.373 1.00 35.56 242 PRO A CA 1
ATOM 1744 C C . PRO A 1 242 ? -35.832 12.002 -9.503 1.00 35.56 242 PRO A C 1
ATOM 1746 O O . PRO A 1 242 ? -35.424 10.911 -9.909 1.00 35.56 242 PRO A O 1
ATOM 1749 N N . PRO A 1 243 ? -35.444 12.507 -8.311 1.00 38.25 243 PRO A N 1
ATOM 1750 C CA . PRO A 1 243 ? -34.485 11.832 -7.438 1.00 38.25 243 PRO A CA 1
ATOM 1751 C C . PRO A 1 243 ? -34.943 10.404 -7.139 1.00 38.25 243 PRO A C 1
ATOM 1753 O O . PRO A 1 243 ? -36.047 10.180 -6.631 1.00 38.25 243 PRO A O 1
ATOM 1756 N N . VAL A 1 244 ? -34.094 9.438 -7.490 1.00 39.16 244 VAL A N 1
ATOM 1757 C CA . VAL A 1 244 ? -34.374 8.026 -7.259 1.00 39.16 244 VAL A CA 1
ATOM 1758 C C . VAL A 1 244 ? -34.255 7.764 -5.763 1.00 39.16 244 VAL A C 1
ATOM 1760 O O . VAL A 1 244 ? -33.211 7.943 -5.146 1.00 39.16 244 VAL A O 1
ATOM 1763 N N . THR A 1 245 ? -35.358 7.368 -5.151 1.00 37.31 245 THR A N 1
ATOM 1764 C CA . THR A 1 245 ? -35.353 6.702 -3.852 1.00 37.31 245 THR A CA 1
ATOM 1765 C C . THR A 1 245 ? -35.213 5.209 -4.158 1.00 37.31 245 THR A C 1
ATOM 1767 O O . THR A 1 245 ? -36.151 4.638 -4.715 1.00 37.31 245 THR A O 1
ATOM 1770 N N . PRO A 1 246 ? -34.081 4.537 -3.860 1.00 44.38 246 PRO A N 1
ATOM 1771 C CA . PRO A 1 246 ? -33.895 3.139 -4.264 1.00 44.38 246 PRO A CA 1
ATOM 1772 C C . PRO A 1 246 ? -34.848 2.201 -3.505 1.00 44.38 246 PRO A C 1
ATOM 1774 O O . PRO A 1 246 ? -34.580 1.781 -2.390 1.00 44.38 246 PRO A O 1
ATOM 1777 N N . SER A 1 247 ? -36.025 1.887 -4.042 1.00 40.84 247 SER A N 1
ATOM 1778 C CA . SER A 1 247 ? -37.033 1.044 -3.363 1.00 40.84 247 SER A CA 1
ATOM 1779 C C . SER A 1 247 ? -36.756 -0.467 -3.504 1.00 40.84 247 SER A C 1
ATOM 1781 O O . SER A 1 247 ? -37.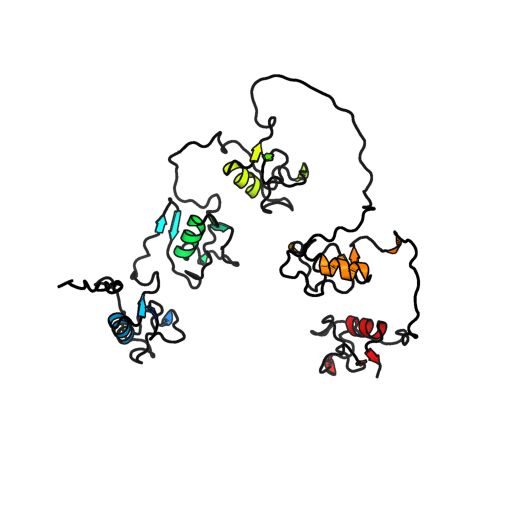688 -1.267 -3.490 1.00 40.84 247 SER A O 1
ATOM 1783 N N . GLY A 1 248 ? -35.494 -0.860 -3.700 1.00 51.41 248 GLY A N 1
ATOM 1784 C CA . GLY A 1 248 ? -35.073 -2.248 -3.912 1.00 51.41 248 GLY A CA 1
ATOM 1785 C C . GLY A 1 248 ? -34.495 -2.911 -2.654 1.00 51.41 248 GLY A C 1
ATOM 1786 O O . GLY A 1 248 ? -34.177 -2.203 -1.695 1.00 51.41 248 GLY A O 1
ATOM 1787 N N . PRO A 1 249 ? -34.372 -4.254 -2.646 1.00 67.00 249 PRO A N 1
ATOM 1788 C CA . PRO A 1 249 ? -33.609 -4.967 -1.621 1.00 67.00 249 PRO A CA 1
ATOM 1789 C C . PRO A 1 249 ? -32.181 -4.407 -1.546 1.00 67.00 249 PRO A C 1
ATOM 1791 O O . PRO A 1 249 ? -31.610 -4.050 -2.575 1.00 67.00 249 PRO A O 1
ATOM 1794 N N . VAL A 1 250 ? -31.642 -4.296 -0.330 1.00 79.19 250 VAL A N 1
ATOM 1795 C CA . VAL A 1 250 ? -30.275 -3.811 -0.096 1.00 79.19 250 VAL A CA 1
ATOM 1796 C C . VAL A 1 250 ? -29.283 -4.781 -0.735 1.00 79.19 250 VAL A C 1
ATOM 1798 O O . VAL A 1 250 ? -29.391 -5.992 -0.534 1.00 79.19 250 VAL A O 1
ATOM 1801 N N . ASP A 1 251 ? -28.357 -4.245 -1.527 1.00 85.25 251 ASP A N 1
ATOM 1802 C CA . ASP A 1 251 ? -27.270 -5.009 -2.131 1.00 85.25 251 ASP A CA 1
ATOM 1803 C C . ASP A 1 251 ? -26.046 -4.970 -1.214 1.00 85.25 251 ASP A C 1
ATOM 1805 O O . ASP A 1 251 ? -25.432 -3.917 -1.035 1.00 85.25 251 ASP A O 1
ATOM 1809 N N . PHE A 1 252 ? -25.738 -6.113 -0.605 1.00 85.25 252 PHE A N 1
ATOM 1810 C CA . PHE A 1 252 ? -24.649 -6.257 0.360 1.00 85.25 252 PHE A CA 1
ATOM 1811 C C . PHE A 1 252 ? -23.300 -6.569 -0.302 1.00 85.25 252 PHE A C 1
ATOM 1813 O O . PHE A 1 252 ? -22.288 -6.385 0.354 1.00 85.25 252 PHE A O 1
ATOM 1820 N N . GLY A 1 253 ? -23.273 -6.984 -1.576 1.00 89.94 253 GLY A N 1
ATOM 1821 C CA . GLY A 1 253 ? -22.034 -7.352 -2.272 1.00 89.94 253 GLY A CA 1
ATOM 1822 C C . GLY A 1 253 ? -21.513 -8.765 -1.969 1.00 89.94 253 GLY A C 1
ATOM 1823 O O . GLY A 1 253 ? -22.308 -9.711 -1.904 1.00 89.94 253 GLY A O 1
ATOM 1824 N N . ASP A 1 254 ? -20.191 -8.901 -1.821 1.00 81.75 254 ASP A N 1
ATOM 1825 C CA . ASP A 1 254 ? -19.448 -10.146 -1.564 1.00 81.75 254 ASP A CA 1
ATOM 1826 C C . ASP A 1 254 ? -18.531 -10.066 -0.322 1.00 81.75 254 ASP A C 1
ATOM 1828 O O . ASP A 1 254 ? -18.565 -9.081 0.400 1.00 81.75 254 ASP A O 1
ATOM 1832 N N . ASP A 1 255 ? -17.763 -11.127 -0.045 1.00 88.62 255 ASP A N 1
ATOM 1833 C CA . ASP A 1 255 ? -16.852 -11.237 1.109 1.00 88.62 255 ASP A CA 1
ATOM 1834 C C . ASP A 1 255 ? -15.377 -11.218 0.655 1.00 88.62 255 ASP A C 1
ATOM 1836 O O . ASP A 1 255 ? -14.591 -12.108 0.996 1.00 88.62 255 ASP A O 1
ATOM 1840 N N . THR A 1 256 ? -15.016 -10.292 -0.240 1.00 76.12 256 THR A N 1
ATOM 1841 C CA . THR A 1 256 ? -13.665 -10.237 -0.829 1.00 76.12 256 THR A CA 1
ATOM 1842 C C . THR A 1 256 ? -12.655 -9.411 -0.035 1.00 76.12 256 THR A C 1
ATOM 1844 O O . THR A 1 256 ? -11.462 -9.498 -0.339 1.00 76.12 256 THR A O 1
ATOM 1847 N N . SER A 1 257 ? -13.084 -8.638 0.970 1.00 79.00 257 SER A N 1
ATOM 1848 C CA . SER A 1 257 ? -12.162 -7.859 1.805 1.00 79.00 257 SER A CA 1
ATOM 1849 C C . SER A 1 257 ? -11.329 -8.761 2.724 1.00 79.00 257 SER A C 1
ATOM 1851 O O . SER A 1 257 ? -11.743 -9.848 3.125 1.00 79.00 257 SER A O 1
ATOM 1853 N N . ARG A 1 258 ? -10.138 -8.280 3.098 1.00 81.00 258 ARG A N 1
ATOM 1854 C CA . ARG A 1 258 ? -9.308 -8.874 4.161 1.00 81.00 258 ARG A CA 1
ATOM 1855 C C . ARG A 1 258 ? -9.966 -8.806 5.544 1.00 81.00 258 ARG A C 1
ATOM 1857 O O . ARG A 1 258 ? -9.540 -9.553 6.423 1.00 81.00 258 ARG A O 1
ATOM 1864 N N . TRP A 1 259 ? -10.936 -7.910 5.713 1.00 83.44 259 TRP A N 1
ATOM 1865 C CA . TRP A 1 259 ? -11.717 -7.725 6.936 1.00 83.44 259 TRP A CA 1
ATOM 1866 C C . TRP A 1 259 ? -13.102 -8.372 6.861 1.00 83.44 259 TRP A C 1
ATOM 1868 O O . TRP A 1 259 ? -13.788 -8.495 7.861 1.00 83.44 259 TRP A O 1
ATOM 1878 N N . ALA A 1 260 ? -13.444 -8.977 5.718 1.00 86.31 260 ALA A N 1
ATOM 1879 C CA . ALA A 1 260 ? -14.690 -9.712 5.591 1.00 86.31 260 ALA A CA 1
ATOM 1880 C C . ALA A 1 260 ? -14.791 -10.884 6.586 1.00 86.31 260 ALA A C 1
ATOM 1882 O O . ALA A 1 260 ? -13.861 -11.692 6.707 1.00 86.31 260 ALA A O 1
ATOM 1883 N N . ASN A 1 261 ? -15.977 -11.081 7.167 1.00 80.88 261 ASN A N 1
ATOM 1884 C CA . ASN A 1 261 ? -16.284 -12.154 8.128 1.00 80.88 261 ASN A CA 1
ATOM 1885 C C . ASN A 1 261 ? -15.559 -12.053 9.485 1.00 80.88 261 ASN A C 1
ATOM 1887 O O . ASN A 1 261 ? -15.295 -13.089 10.117 1.00 80.88 261 ASN A O 1
ATOM 1891 N N . ASP A 1 262 ? -15.201 -10.854 9.934 1.00 79.69 262 ASP A N 1
ATOM 1892 C CA . ASP A 1 262 ? -14.547 -10.649 11.227 1.00 79.69 262 ASP A CA 1
ATOM 1893 C C . ASP A 1 262 ? -15.519 -10.306 12.375 1.00 79.69 262 ASP A C 1
ATOM 1895 O O . ASP A 1 262 ? -15.129 -10.329 13.548 1.00 79.69 262 ASP A O 1
ATOM 1899 N N . GLY A 1 263 ? -16.808 -10.138 12.064 1.00 83.00 263 GLY A N 1
ATOM 1900 C CA . GLY A 1 263 ? -17.874 -9.847 13.016 1.00 83.00 263 GLY A CA 1
ATOM 1901 C C . GLY A 1 263 ? -18.332 -8.387 13.029 1.00 83.00 263 GLY A C 1
ATOM 1902 O O . GLY A 1 263 ? -19.370 -8.111 13.654 1.00 83.00 263 GLY A O 1
ATOM 1903 N N . GLU A 1 264 ? -17.625 -7.495 12.339 1.00 89.75 264 GLU A N 1
ATOM 1904 C CA . GLU A 1 264 ? -17.988 -6.094 12.113 1.00 89.75 264 GLU A CA 1
ATOM 1905 C C . GLU A 1 264 ? -18.434 -5.881 10.660 1.00 89.75 264 GLU A C 1
ATOM 1907 O O . GLU A 1 264 ? -18.240 -6.750 9.833 1.00 89.75 264 GLU A O 1
ATOM 1912 N N . CYS A 1 265 ? -19.117 -4.772 10.364 1.00 94.25 265 CYS A N 1
ATOM 1913 C CA . CYS A 1 265 ? -19.437 -4.353 9.002 1.00 94.25 265 CYS A CA 1
ATOM 1914 C C . CYS A 1 265 ? -18.442 -3.285 8.552 1.00 94.25 265 CYS A C 1
ATOM 1916 O O . CYS A 1 265 ? -18.466 -2.170 9.086 1.00 94.25 265 CYS A O 1
ATOM 1918 N N . ASP A 1 266 ? -17.624 -3.593 7.550 1.00 91.94 266 ASP A N 1
ATOM 1919 C CA . ASP A 1 266 ? -16.623 -2.655 7.013 1.00 91.94 266 ASP A CA 1
ATOM 1920 C C . ASP A 1 266 ? -17.169 -1.737 5.908 1.00 91.94 266 ASP A C 1
ATOM 1922 O O . ASP A 1 266 ? -16.482 -0.840 5.424 1.00 91.94 266 ASP A O 1
ATOM 1926 N N . ASP A 1 267 ? -18.428 -1.922 5.498 1.00 92.75 267 ASP A N 1
ATOM 1927 C CA . ASP A 1 267 ? -19.014 -1.196 4.373 1.00 92.75 267 ASP A CA 1
ATOM 1928 C C . ASP A 1 267 ? -19.485 0.225 4.768 1.00 92.75 267 ASP A C 1
ATOM 1930 O O . ASP A 1 267 ? -20.529 0.376 5.420 1.00 92.75 267 ASP A O 1
ATOM 1934 N N . PRO A 1 268 ? -18.829 1.304 4.292 1.00 87.69 268 PRO A N 1
ATOM 1935 C CA . PRO A 1 268 ? -19.158 2.684 4.664 1.00 87.69 268 PRO A CA 1
ATOM 1936 C C . PRO A 1 268 ? -20.546 3.160 4.212 1.00 87.69 268 PRO A C 1
ATOM 1938 O O . PRO A 1 268 ? -20.991 4.244 4.599 1.00 87.69 268 PRO A O 1
ATOM 1941 N N . ARG A 1 269 ? -21.274 2.378 3.401 1.00 91.56 269 ARG A N 1
ATOM 1942 C CA . ARG A 1 269 ? -22.676 2.663 3.053 1.00 91.56 269 ARG A CA 1
ATOM 1943 C C . ARG A 1 269 ? -23.623 2.409 4.224 1.00 91.56 269 ARG A C 1
ATOM 1945 O O . ARG A 1 269 ? -24.776 2.853 4.162 1.00 91.56 269 ARG A O 1
ATOM 1952 N N . PHE A 1 270 ? -23.177 1.709 5.262 1.00 90.88 270 PHE A N 1
ATOM 1953 C CA . PHE A 1 270 ? -23.944 1.431 6.467 1.00 90.88 270 PHE A CA 1
ATOM 1954 C C . PHE A 1 270 ? -23.482 2.293 7.647 1.00 90.88 270 PHE A C 1
ATOM 1956 O O . PHE A 1 270 ? -22.400 2.869 7.670 1.00 90.88 270 PHE A O 1
ATOM 1963 N N . GLN A 1 271 ? -24.364 2.440 8.627 1.00 88.25 271 GLN A N 1
ATOM 1964 C CA . GLN A 1 271 ? -24.113 3.139 9.877 1.00 88.25 271 GLN A CA 1
ATOM 1965 C C . GLN A 1 271 ? -24.850 2.440 11.011 1.00 88.25 271 GLN A C 1
ATOM 1967 O O . GLN A 1 271 ? -25.986 1.999 10.845 1.00 88.25 271 GLN A O 1
ATOM 1972 N N . GLY A 1 272 ? -24.253 2.415 12.196 1.00 84.75 272 GLY A N 1
ATOM 1973 C CA . GLY A 1 272 ? -24.884 1.857 13.384 1.00 84.75 272 GLY A CA 1
ATOM 1974 C C . GLY A 1 272 ? -23.893 1.096 14.243 1.00 84.75 272 GLY A C 1
ATOM 1975 O O . GLY A 1 272 ? -22.691 1.329 14.180 1.00 84.75 272 GLY A O 1
ATOM 1976 N N . ARG A 1 273 ? -24.422 0.209 15.077 1.00 82.50 273 ARG A N 1
ATOM 1977 C CA . ARG A 1 273 ? -23.635 -0.605 15.998 1.00 82.50 273 ARG A CA 1
ATOM 1978 C C . ARG A 1 273 ? -23.115 -1.847 15.281 1.00 82.50 273 ARG A C 1
ATOM 1980 O O . ARG A 1 273 ? -23.903 -2.556 14.663 1.00 82.50 273 ARG A O 1
ATOM 1987 N N . GLY A 1 274 ? -21.827 -2.132 15.450 1.00 82.75 274 GLY A N 1
ATOM 1988 C CA . GLY A 1 274 ? -21.143 -3.225 14.759 1.00 82.75 274 GLY A CA 1
ATOM 1989 C C . GLY A 1 274 ? -20.549 -2.808 13.416 1.00 82.75 274 GLY A C 1
ATOM 1990 O O . GLY A 1 274 ? -20.195 -3.678 12.643 1.00 82.75 274 GLY A O 1
ATOM 1991 N N . MET A 1 275 ? -20.468 -1.508 13.118 1.00 93.00 275 MET A N 1
ATOM 1992 C CA . MET A 1 275 ? -19.583 -1.015 12.059 1.00 93.00 275 MET A CA 1
ATOM 1993 C C . MET A 1 275 ? -18.137 -1.079 12.542 1.00 93.00 275 MET A C 1
ATOM 1995 O O . MET A 1 275 ? -17.899 -0.772 13.714 1.00 93.00 275 MET A O 1
ATOM 1999 N N . ALA A 1 276 ? -17.204 -1.378 11.643 1.00 89.06 276 ALA A N 1
ATOM 2000 C CA . ALA A 1 276 ? -15.787 -1.317 11.957 1.00 89.06 276 ALA A CA 1
ATOM 2001 C C . ALA A 1 276 ? -15.374 0.084 12.429 1.00 89.06 276 ALA A C 1
ATOM 2003 O O . ALA A 1 276 ? -15.898 1.112 11.979 1.00 89.06 276 ALA A O 1
ATOM 2004 N N . ALA A 1 277 ? -14.412 0.133 13.354 1.00 77.38 277 ALA A N 1
ATOM 2005 C CA . ALA A 1 277 ? -13.936 1.387 13.942 1.00 77.38 277 ALA A CA 1
ATOM 2006 C C . ALA A 1 277 ? -13.293 2.327 12.906 1.00 77.38 277 ALA A C 1
ATOM 2008 O O . ALA A 1 277 ? -13.313 3.552 13.060 1.00 77.38 277 ALA A O 1
ATOM 2009 N N . VAL A 1 278 ? -12.724 1.754 11.844 1.00 78.38 278 VAL A N 1
ATOM 2010 C CA . VAL A 1 278 ? -12.175 2.476 10.700 1.00 78.38 278 VAL A CA 1
ATOM 2011 C C . VAL A 1 278 ? -12.864 1.951 9.453 1.00 78.38 278 VAL A C 1
ATOM 2013 O O . VAL A 1 278 ? -12.686 0.796 9.099 1.00 78.38 278 VAL A O 1
ATOM 2016 N N . LEU A 1 279 ? -13.622 2.818 8.786 1.00 82.19 279 LEU A N 1
ATOM 2017 C CA . LEU A 1 279 ? -14.283 2.490 7.528 1.00 82.19 279 LEU A CA 1
ATOM 2018 C C . LEU A 1 279 ? -13.438 3.009 6.375 1.00 82.19 279 LEU A C 1
ATOM 2020 O O . LEU A 1 279 ? -13.103 4.199 6.335 1.00 82.19 279 LEU A O 1
ATOM 2024 N N . LEU A 1 280 ? -13.106 2.119 5.450 1.00 80.19 280 LEU A N 1
ATOM 2025 C CA . LEU A 1 280 ? -12.393 2.456 4.232 1.00 80.19 280 LEU A CA 1
ATOM 2026 C C . LEU A 1 280 ? -13.352 2.328 3.050 1.00 80.19 280 LEU A C 1
ATOM 2028 O O . LEU A 1 280 ? -14.126 1.380 2.951 1.00 80.19 280 LEU A O 1
ATOM 2032 N N . ASP A 1 281 ? -13.291 3.281 2.122 1.00 77.12 281 ASP A N 1
ATOM 2033 C CA . ASP A 1 281 ? -14.126 3.242 0.915 1.00 77.12 281 ASP A CA 1
ATOM 2034 C C . ASP A 1 281 ? -13.846 1.995 0.055 1.00 77.12 281 ASP A C 1
ATOM 2036 O O . ASP A 1 281 ? -14.735 1.526 -0.656 1.00 77.12 281 ASP A O 1
ATOM 2040 N N . GLU A 1 282 ? -12.641 1.421 0.162 1.00 77.88 282 GLU A N 1
ATOM 2041 C CA . GLU A 1 282 ? -12.259 0.171 -0.502 1.00 77.88 282 GLU A CA 1
ATOM 2042 C C . GLU A 1 282 ? -13.029 -1.056 0.008 1.00 77.88 282 GLU A C 1
ATOM 2044 O O . GLU A 1 282 ? -13.227 -1.984 -0.775 1.00 77.88 282 GLU A O 1
ATOM 2049 N N . ASP A 1 283 ? -13.530 -1.041 1.247 1.00 85.19 283 ASP A N 1
ATOM 2050 C CA . ASP A 1 283 ? -14.278 -2.147 1.863 1.00 85.19 283 ASP A CA 1
ATOM 2051 C C . ASP A 1 283 ? -15.786 -2.118 1.542 1.00 85.19 283 ASP A C 1
ATOM 2053 O O . ASP A 1 283 ? -16.544 -3.031 1.886 1.00 85.19 283 ASP A O 1
ATOM 2057 N N . ALA A 1 284 ? -16.246 -1.103 0.802 1.00 89.00 284 ALA A N 1
ATOM 2058 C CA . ALA A 1 284 ? -17.633 -1.011 0.368 1.00 89.00 284 ALA A CA 1
ATOM 2059 C C . ALA A 1 284 ? -18.054 -2.238 -0.455 1.00 89.00 284 ALA A C 1
ATOM 2061 O O . ALA A 1 284 ? -17.483 -2.540 -1.502 1.00 89.00 284 ALA A O 1
ATOM 2062 N N . MET A 1 285 ? -19.136 -2.896 -0.030 1.00 87.00 285 MET A N 1
ATOM 2063 C CA . MET A 1 285 ? -19.691 -4.112 -0.642 1.00 87.00 285 MET A CA 1
ATOM 2064 C C . MET A 1 285 ? -18.776 -5.343 -0.586 1.00 87.00 285 MET A C 1
ATOM 2066 O O . MET A 1 285 ? -19.028 -6.296 -1.322 1.00 87.00 285 MET A O 1
ATOM 2070 N N . ARG A 1 286 ? -17.721 -5.327 0.236 1.00 87.25 286 ARG A N 1
ATOM 2071 C CA . ARG A 1 286 ? -16.734 -6.417 0.309 1.00 87.25 286 ARG A CA 1
ATOM 2072 C C . ARG A 1 286 ? -16.772 -7.215 1.607 1.00 87.25 286 ARG A C 1
ATOM 2074 O O . ARG A 1 286 ? -15.974 -8.139 1.757 1.00 87.25 286 ARG A O 1
ATOM 2081 N N . ASP A 1 287 ? -17.695 -6.868 2.496 1.00 90.19 287 ASP A N 1
ATOM 2082 C CA . ASP A 1 287 ? -17.994 -7.575 3.737 1.00 90.19 287 ASP A CA 1
ATOM 2083 C C . ASP A 1 287 ? -19.511 -7.857 3.853 1.00 90.19 287 ASP A C 1
ATOM 2085 O O . ASP A 1 287 ? -20.262 -7.407 4.722 1.00 90.19 287 ASP A O 1
ATOM 2089 N N . ALA A 1 288 ? -20.030 -8.562 2.851 1.00 90.56 288 ALA A N 1
ATOM 2090 C CA . ALA A 1 288 ? -21.461 -8.760 2.686 1.00 90.56 288 ALA A CA 1
ATOM 2091 C C . ALA A 1 288 ? -22.100 -9.595 3.797 1.00 90.56 288 ALA A C 1
ATOM 2093 O O . ALA A 1 288 ? -23.274 -9.380 4.120 1.00 90.56 288 ALA A O 1
ATOM 2094 N N . SER A 1 289 ? -21.385 -10.583 4.330 1.00 86.50 289 SER A N 1
ATOM 2095 C CA . SER A 1 289 ? -21.909 -11.522 5.319 1.00 86.50 289 SER A CA 1
ATOM 2096 C C . SER A 1 289 ? -22.168 -10.853 6.670 1.00 86.50 289 SER A C 1
ATOM 2098 O O . SER A 1 289 ? -23.269 -11.022 7.215 1.00 86.50 289 SER A O 1
ATOM 2100 N N . ASP A 1 290 ? -21.243 -10.036 7.177 1.00 91.25 290 ASP A N 1
ATOM 2101 C CA . ASP A 1 290 ? -21.436 -9.331 8.444 1.00 91.25 290 ASP A CA 1
ATOM 2102 C C . ASP A 1 290 ? -22.355 -8.120 8.306 1.00 91.25 290 ASP A C 1
ATOM 2104 O O . ASP A 1 290 ? -23.309 -7.991 9.085 1.00 91.25 290 ASP A O 1
ATOM 2108 N N . CYS A 1 291 ? -22.208 -7.318 7.247 1.00 93.69 291 CYS A N 1
ATOM 2109 C CA . CYS A 1 291 ? -23.141 -6.225 6.971 1.00 93.69 291 CYS A CA 1
ATOM 2110 C C . CYS A 1 291 ? -24.587 -6.719 6.788 1.00 93.69 291 CYS A C 1
ATOM 2112 O O . CYS A 1 291 ? -25.533 -6.094 7.277 1.00 93.69 291 CYS A O 1
ATOM 2114 N N . ARG A 1 292 ? -24.809 -7.872 6.139 1.00 90.62 292 ARG A N 1
ATOM 2115 C CA . ARG A 1 292 ? -26.151 -8.470 6.031 1.00 90.62 292 ARG A CA 1
ATOM 2116 C C . ARG A 1 292 ? -26.691 -8.882 7.388 1.00 90.62 292 ARG A C 1
ATOM 2118 O O . ARG A 1 292 ? -27.839 -8.557 7.695 1.00 90.62 292 ARG A O 1
ATOM 2125 N N . ARG A 1 293 ? -25.892 -9.596 8.180 1.00 90.62 293 ARG A N 1
ATOM 2126 C CA . ARG A 1 293 ? -26.288 -10.076 9.506 1.00 90.62 293 ARG A CA 1
ATOM 2127 C C . ARG A 1 293 ? -26.671 -8.905 10.410 1.00 90.62 293 ARG A C 1
ATOM 2129 O O . ARG A 1 293 ? -27.788 -8.871 10.922 1.00 90.62 293 ARG A O 1
ATOM 2136 N N . LEU A 1 294 ? -25.794 -7.912 10.523 1.00 86.56 294 LEU A N 1
ATOM 2137 C CA . LEU A 1 294 ? -26.002 -6.724 11.349 1.00 86.56 294 LEU A CA 1
ATOM 2138 C C . LEU A 1 294 ? -27.175 -5.874 10.848 1.00 86.56 294 LEU A C 1
ATOM 2140 O O . LEU A 1 294 ? -27.928 -5.306 11.647 1.00 86.56 294 LEU A O 1
ATOM 2144 N N . TYR A 1 295 ? -27.384 -5.809 9.530 1.00 85.50 295 TYR A N 1
ATOM 2145 C CA . TYR A 1 295 ? -28.549 -5.137 8.972 1.00 85.50 295 TYR A CA 1
ATOM 2146 C C . TYR A 1 295 ? -29.831 -5.891 9.324 1.00 85.50 295 TYR A C 1
ATOM 2148 O O . TYR A 1 295 ? -30.782 -5.266 9.783 1.00 85.50 295 TYR A O 1
ATOM 2156 N N . GLU A 1 296 ? -29.896 -7.212 9.154 1.00 84.62 296 GLU A N 1
ATOM 2157 C CA . GLU A 1 296 ? -31.078 -8.030 9.474 1.00 84.62 296 GLU A CA 1
ATOM 2158 C C . GLU A 1 296 ? -31.422 -8.025 10.973 1.00 84.62 296 GLU A C 1
ATOM 2160 O O . GLU A 1 296 ? -32.603 -8.009 11.331 1.00 84.62 296 GLU A O 1
ATOM 2165 N N . GLU A 1 297 ? -30.409 -7.954 11.837 1.00 83.00 297 GLU A N 1
ATOM 2166 C CA . GLU A 1 297 ? -30.539 -7.798 13.292 1.00 83.00 297 GLU A CA 1
ATOM 2167 C C . GLU A 1 297 ? -30.996 -6.389 13.710 1.00 83.00 297 GLU A C 1
ATOM 2169 O O . GLU A 1 297 ? -31.442 -6.183 14.840 1.00 83.00 297 GLU A O 1
ATOM 2174 N N . GLY A 1 298 ? -30.943 -5.420 12.792 1.00 81.62 298 GLY A N 1
ATOM 2175 C CA . GLY A 1 298 ? -31.317 -4.031 13.053 1.00 81.62 298 GLY A CA 1
ATOM 2176 C C . GLY A 1 298 ? -30.241 -3.225 13.780 1.00 81.62 298 GLY A C 1
ATOM 2177 O O . GLY A 1 298 ? -30.552 -2.164 14.320 1.00 81.62 298 GLY A O 1
ATOM 2178 N N . ALA A 1 299 ? -29.001 -3.720 13.812 1.00 80.56 299 ALA A N 1
ATOM 2179 C CA . ALA A 1 299 ? -27.866 -3.054 14.442 1.00 80.56 299 ALA A CA 1
ATOM 2180 C C . ALA A 1 299 ? -27.294 -1.930 13.560 1.00 80.56 299 ALA A C 1
ATOM 2182 O O . ALA A 1 299 ? -26.872 -0.894 14.083 1.00 80.56 299 ALA A O 1
ATOM 2183 N N . ILE A 1 300 ? -27.364 -2.100 12.233 1.00 86.69 300 ILE A N 1
ATOM 2184 C CA . ILE A 1 300 ? -26.941 -1.107 11.238 1.00 86.69 300 ILE A CA 1
ATOM 2185 C C . ILE A 1 300 ? -28.055 -0.785 10.228 1.00 86.69 300 ILE A C 1
ATOM 2187 O O . ILE A 1 300 ? -28.924 -1.610 9.927 1.00 86.69 300 ILE A O 1
ATOM 2191 N N . ASP A 1 301 ? -28.012 0.431 9.691 1.00 86.56 301 ASP A N 1
ATOM 2192 C CA . ASP A 1 301 ? -28.906 0.984 8.672 1.00 86.56 301 ASP A CA 1
ATOM 2193 C C . ASP A 1 301 ? -28.087 1.610 7.533 1.00 86.56 301 ASP A C 1
ATOM 2195 O O . ASP A 1 301 ? -26.946 2.012 7.727 1.00 86.56 301 ASP A O 1
ATOM 2199 N N . LEU A 1 302 ? -28.671 1.742 6.338 1.00 83.81 302 LEU A N 1
ATOM 2200 C CA . LEU A 1 302 ? -28.015 2.453 5.236 1.00 83.81 302 LEU A CA 1
ATOM 2201 C C . LEU A 1 302 ? -27.928 3.953 5.536 1.00 83.81 302 LEU A C 1
ATOM 2203 O O . LEU A 1 302 ? -28.925 4.584 5.905 1.00 83.81 302 LEU A O 1
ATOM 2207 N N . VAL A 1 303 ? -26.762 4.542 5.290 1.00 79.12 303 VAL A N 1
ATOM 2208 C CA . VAL A 1 303 ? -26.536 5.979 5.451 1.00 79.12 303 VAL A CA 1
ATOM 2209 C C . VAL A 1 303 ? -27.533 6.761 4.592 1.00 79.12 303 VAL A C 1
ATOM 2211 O O . VAL A 1 303 ? -27.722 6.503 3.403 1.00 79.12 303 VAL A O 1
ATOM 2214 N N . GLY A 1 304 ? -28.241 7.707 5.214 1.00 66.44 304 GLY A N 1
ATOM 2215 C CA . GLY A 1 304 ? -29.291 8.490 4.549 1.00 66.44 304 GLY A CA 1
ATOM 2216 C C . GLY A 1 304 ? -30.654 7.793 4.428 1.00 66.44 304 GLY A C 1
ATOM 2217 O O . GLY A 1 304 ? -31.567 8.353 3.817 1.00 66.44 304 GLY A O 1
ATOM 2218 N N . ARG A 1 305 ? -30.833 6.610 5.033 1.00 61.97 305 ARG A N 1
ATOM 2219 C CA . ARG A 1 305 ? -32.127 5.928 5.176 1.00 61.97 305 ARG A CA 1
ATOM 2220 C C . ARG A 1 305 ? -32.382 5.518 6.615 1.00 61.97 305 ARG A C 1
ATOM 2222 O O . ARG A 1 305 ? -31.875 4.514 7.092 1.00 61.97 305 ARG A O 1
ATOM 2229 N N . SER A 1 306 ? -33.271 6.239 7.284 1.00 52.41 306 SER A N 1
ATOM 2230 C CA . SER A 1 306 ? -33.847 5.753 8.534 1.00 52.41 306 SER A CA 1
ATOM 2231 C C . SER A 1 306 ? -34.909 4.697 8.216 1.00 52.41 306 SER A C 1
ATOM 2233 O O . SER A 1 306 ? -35.804 4.943 7.404 1.00 52.41 306 SER A O 1
ATOM 2235 N N . ARG A 1 307 ? -34.893 3.550 8.904 1.00 54.22 307 ARG A N 1
ATOM 2236 C CA . ARG A 1 307 ? -35.943 2.506 8.834 1.00 54.22 307 ARG A CA 1
ATOM 2237 C C . ARG A 1 307 ? -37.377 2.975 9.152 1.00 54.22 307 ARG A C 1
ATOM 2239 O O . ARG A 1 307 ? -38.312 2.182 9.090 1.00 54.22 307 ARG A O 1
ATOM 2246 N N . ALA A 1 308 ? -37.582 4.258 9.450 1.00 50.53 308 ALA A N 1
ATOM 2247 C CA . ALA A 1 308 ? -38.891 4.874 9.636 1.00 50.53 308 ALA A CA 1
ATOM 2248 C C . ALA A 1 308 ? -39.745 4.937 8.349 1.00 50.53 308 ALA A C 1
ATOM 2250 O O . ALA A 1 308 ? -40.967 5.025 8.457 1.00 50.53 308 ALA A O 1
ATOM 2251 N N . ASP A 1 309 ? -39.141 4.844 7.156 1.00 47.66 309 ASP A N 1
ATOM 2252 C CA . ASP A 1 309 ? -39.850 5.072 5.883 1.00 47.66 309 ASP A CA 1
ATOM 2253 C C . ASP A 1 309 ? -40.235 3.800 5.098 1.00 47.66 309 ASP A C 1
ATOM 2255 O O . ASP A 1 309 ? -40.933 3.891 4.087 1.00 47.66 309 ASP A O 1
ATOM 2259 N N . VAL A 1 310 ? -39.850 2.599 5.551 1.00 44.91 310 VAL A N 1
ATOM 2260 C CA . VAL A 1 310 ? -40.248 1.327 4.910 1.00 44.91 310 VAL A CA 1
ATOM 2261 C C . VAL A 1 310 ? -40.577 0.273 5.970 1.00 44.91 310 VAL A C 1
ATOM 2263 O O . VAL A 1 310 ? -39.815 -0.654 6.219 1.00 44.91 310 VAL A O 1
ATOM 2266 N N . ALA A 1 311 ? -41.745 0.395 6.598 1.00 35.78 311 ALA A N 1
ATOM 2267 C CA . ALA A 1 311 ? -42.333 -0.707 7.356 1.00 35.78 311 ALA A CA 1
ATOM 2268 C C . ALA A 1 311 ? -43.187 -1.587 6.426 1.00 35.78 311 ALA A C 1
ATOM 2270 O O . ALA A 1 311 ? -44.074 -1.083 5.730 1.00 35.78 311 ALA A O 1
ATOM 2271 N N . PRO A 1 312 ? -43.044 -2.916 6.521 1.00 38.16 312 PRO A N 1
ATOM 2272 C CA . PRO A 1 312 ? -44.229 -3.691 6.842 1.00 38.16 312 PRO A CA 1
ATOM 2273 C C . PRO A 1 312 ? -44.042 -4.449 8.156 1.00 38.16 312 PRO A C 1
ATOM 2275 O O . PRO A 1 312 ? -42.970 -4.937 8.494 1.00 38.16 312 PRO A O 1
ATOM 2278 N N . ALA A 1 313 ? -45.144 -4.482 8.900 1.00 35.69 313 ALA A N 1
ATOM 2279 C CA . ALA A 1 313 ? -45.296 -4.972 10.259 1.00 35.69 313 ALA A CA 1
ATOM 2280 C C . ALA A 1 313 ? -44.526 -6.263 10.590 1.00 35.69 313 ALA A C 1
ATOM 2282 O O . ALA A 1 313 ? -44.710 -7.303 9.958 1.00 35.69 313 ALA A O 1
ATOM 2283 N N . ALA A 1 314 ? -43.756 -6.183 11.676 1.00 40.75 314 ALA A N 1
ATOM 2284 C CA . ALA A 1 314 ? -43.183 -7.310 12.396 1.00 40.75 314 ALA A CA 1
ATOM 2285 C C . ALA A 1 314 ? -44.250 -8.340 12.822 1.00 40.75 314 ALA A C 1
ATOM 2287 O O . ALA A 1 314 ? -45.347 -7.946 13.239 1.00 40.75 314 ALA A O 1
ATOM 2288 N N . PRO A 1 315 ? -43.934 -9.648 12.857 1.00 39.16 315 PRO A N 1
ATOM 2289 C CA . PRO A 1 315 ? -44.548 -10.537 13.821 1.00 39.16 315 PRO A CA 1
ATOM 2290 C C . PRO A 1 315 ? -43.816 -10.390 15.163 1.00 39.16 315 PRO A C 1
ATOM 2292 O O . PRO A 1 315 ? -42.605 -10.558 15.269 1.00 39.16 315 PRO A O 1
ATOM 2295 N N . ALA A 1 316 ? -44.580 -10.059 16.197 1.00 45.78 316 ALA A N 1
ATOM 2296 C CA . ALA A 1 316 ? -44.119 -10.015 17.575 1.00 45.78 316 ALA A CA 1
ATOM 2297 C C . ALA A 1 316 ? -43.840 -11.423 18.127 1.00 45.78 316 ALA A C 1
ATOM 2299 O O . ALA A 1 316 ? -44.684 -12.304 17.958 1.00 45.78 316 ALA A O 1
ATOM 2300 N N . ALA A 1 317 ? -42.743 -11.589 18.877 1.00 36.44 317 ALA A N 1
ATOM 2301 C CA . ALA A 1 317 ? -42.657 -12.408 20.099 1.00 36.44 317 ALA A CA 1
ATOM 2302 C C . ALA A 1 317 ? -41.237 -12.366 20.712 1.00 36.44 317 ALA A C 1
ATOM 2304 O O . ALA A 1 317 ? -40.275 -12.297 19.957 1.00 36.44 317 ALA A O 1
ATOM 2305 N N . PRO A 1 318 ? -41.072 -12.612 22.026 1.00 43.81 318 PRO A N 1
ATOM 2306 C CA . PRO A 1 318 ? -41.865 -12.162 23.165 1.00 43.81 318 PRO A CA 1
ATOM 2307 C C . PRO A 1 318 ? -41.031 -11.268 24.113 1.00 43.81 318 PRO A C 1
ATOM 2309 O O . PRO A 1 318 ? -39.813 -11.176 24.023 1.00 43.81 318 PRO A O 1
ATOM 2312 N N . ALA A 1 319 ? -41.719 -10.604 25.041 1.00 44.25 319 ALA A N 1
ATOM 2313 C CA . ALA A 1 319 ? -41.127 -9.713 26.033 1.00 44.25 319 ALA A CA 1
ATOM 2314 C C . ALA A 1 319 ? -40.097 -10.411 26.946 1.00 44.25 319 ALA A C 1
ATOM 2316 O O . ALA A 1 319 ? -40.424 -11.395 27.613 1.00 44.25 319 ALA A O 1
ATOM 2317 N N . ALA A 1 320 ? -38.898 -9.831 27.025 1.00 38.28 320 ALA A N 1
ATOM 2318 C CA . ALA A 1 320 ? -37.941 -9.995 28.119 1.00 38.28 320 ALA A CA 1
ATOM 2319 C C . ALA A 1 320 ? -38.125 -8.837 29.143 1.00 38.28 320 ALA A C 1
ATOM 2321 O O . ALA A 1 320 ? -38.719 -7.815 28.789 1.00 38.28 320 ALA A O 1
ATOM 2322 N N . PRO A 1 321 ? -37.747 -9.018 30.426 1.00 41.12 321 PRO A N 1
ATOM 2323 C CA . PRO A 1 321 ? -38.215 -8.214 31.566 1.00 41.12 321 PRO A CA 1
ATOM 2324 C C . PRO A 1 321 ? -37.615 -6.790 31.582 1.00 41.12 321 PRO A C 1
ATOM 2326 O O . PRO A 1 321 ? -36.729 -6.500 30.784 1.00 41.12 321 PRO A O 1
ATOM 2329 N N . PRO A 1 322 ? -38.121 -5.860 32.423 1.00 43.94 322 PRO A N 1
ATOM 2330 C CA . PRO A 1 322 ? -37.843 -4.438 32.244 1.00 43.94 322 PRO A CA 1
ATOM 2331 C C . PRO A 1 322 ? -36.371 -4.103 32.497 1.00 43.94 322 PRO A C 1
ATOM 2333 O O . PRO A 1 322 ? -35.825 -4.446 33.543 1.00 43.94 322 PRO A O 1
ATOM 2336 N N . ALA A 1 323 ? -35.789 -3.367 31.549 1.00 42.91 323 ALA A N 1
ATOM 2337 C CA . ALA A 1 323 ? -34.536 -2.650 31.707 1.00 42.91 323 ALA A CA 1
ATOM 2338 C C . ALA A 1 323 ? -34.586 -1.762 32.958 1.00 42.91 323 ALA A C 1
ATOM 2340 O O . ALA A 1 323 ? -35.546 -1.006 33.166 1.00 42.91 323 ALA A O 1
ATOM 2341 N N . SER A 1 324 ? -33.539 -1.841 33.779 1.00 49.66 324 SER A N 1
ATOM 2342 C CA . SER A 1 324 ? -33.254 -0.820 34.781 1.00 49.66 324 SER A CA 1
ATOM 2343 C C . SER A 1 324 ? -33.163 0.527 34.070 1.00 49.66 324 SER A C 1
ATOM 2345 O O . SER A 1 324 ? -32.462 0.689 33.074 1.00 49.66 324 SER A O 1
ATOM 2347 N N . SER A 1 325 ? -33.948 1.490 34.537 1.00 55.09 325 SER A N 1
ATOM 2348 C CA . SER A 1 325 ? -34.072 2.798 33.912 1.00 55.09 325 SER A CA 1
ATOM 2349 C C . SER A 1 325 ? -32.719 3.518 33.882 1.00 55.09 325 SER A C 1
ATOM 2351 O O . SER A 1 325 ? -32.240 3.960 34.922 1.00 55.09 325 SER A O 1
ATOM 2353 N N . THR A 1 326 ? -32.166 3.721 32.684 1.00 63.41 326 THR A N 1
ATOM 2354 C CA . THR A 1 326 ? -31.002 4.587 32.391 1.00 63.41 326 THR A CA 1
ATOM 2355 C C . THR A 1 326 ? -31.251 6.067 32.732 1.00 63.41 326 THR A C 1
ATOM 2357 O O . THR A 1 326 ? -30.345 6.898 32.687 1.00 63.41 326 THR A O 1
ATOM 2360 N N . ALA A 1 327 ? -32.489 6.422 33.087 1.00 57.72 327 ALA A N 1
ATOM 2361 C CA . ALA A 1 327 ? -32.902 7.764 33.463 1.00 57.72 327 ALA A CA 1
ATOM 2362 C C . ALA A 1 327 ? -32.341 8.154 34.844 1.00 57.72 327 ALA A C 1
ATOM 2364 O O . ALA A 1 327 ? -32.970 7.912 35.873 1.00 57.72 327 ALA A O 1
ATOM 2365 N N . GLY A 1 328 ? -31.168 8.789 34.852 1.00 73.25 328 GLY A N 1
ATOM 2366 C CA . GLY A 1 328 ? -30.566 9.396 36.046 1.00 73.25 328 GLY A CA 1
ATOM 2367 C C . GLY A 1 328 ? -29.120 8.993 36.329 1.00 73.25 328 GLY A C 1
ATOM 2368 O O . GLY A 1 328 ? -28.556 9.474 37.309 1.00 73.25 328 GLY A O 1
ATOM 2369 N N . ILE A 1 329 ? -28.526 8.140 35.497 1.00 86.94 329 ILE A N 1
ATOM 2370 C CA . ILE A 1 329 ? -27.120 7.754 35.623 1.00 86.94 329 ILE A CA 1
ATOM 2371 C C . ILE A 1 329 ? -26.276 8.742 34.818 1.00 86.94 329 ILE A C 1
ATOM 2373 O O . ILE A 1 329 ? -26.526 8.960 33.632 1.00 86.94 329 ILE A O 1
ATOM 2377 N N . ASP A 1 330 ? -25.309 9.370 35.484 1.00 90.50 330 ASP A N 1
ATOM 2378 C CA . ASP A 1 330 ? -24.308 10.211 34.831 1.00 90.50 330 ASP A CA 1
ATOM 2379 C C . ASP A 1 330 ? -23.169 9.325 34.327 1.00 90.50 330 ASP A C 1
ATOM 2381 O O . ASP A 1 330 ? -22.348 8.848 35.116 1.00 90.50 330 ASP A O 1
ATOM 2385 N N . PHE A 1 331 ? -23.174 9.070 33.021 1.00 88.44 331 PHE A N 1
ATOM 2386 C CA . PHE A 1 331 ? -22.163 8.264 32.338 1.00 88.44 331 PHE A CA 1
ATOM 2387 C C . PHE A 1 331 ? -20.881 9.052 32.041 1.00 88.44 331 PHE A C 1
ATOM 2389 O O . PHE A 1 331 ? -19.864 8.428 31.781 1.00 88.44 331 PHE A O 1
ATOM 2396 N N . GLY A 1 332 ? -20.902 10.388 32.127 1.00 91.75 332 GLY A N 1
ATOM 2397 C CA . GLY A 1 332 ? -19.748 11.221 31.792 1.00 91.75 332 GLY A CA 1
ATOM 2398 C C . GLY A 1 332 ? -19.528 11.437 30.294 1.00 91.75 332 GLY A C 1
ATOM 2399 O O . GLY A 1 332 ? -20.484 11.700 29.557 1.00 91.75 332 GLY A O 1
ATOM 2400 N N . ASP A 1 333 ? -18.261 11.380 29.877 1.00 89.12 333 ASP A N 1
ATOM 2401 C CA . ASP A 1 333 ? -17.776 11.589 28.506 1.00 89.12 333 ASP A CA 1
ATOM 2402 C C . ASP A 1 333 ? -16.916 10.411 28.009 1.00 89.12 333 ASP A C 1
ATOM 2404 O O . ASP A 1 333 ? -16.751 9.439 28.731 1.00 89.12 333 ASP A O 1
ATOM 2408 N N . ASP A 1 334 ? -16.400 10.493 26.778 1.00 92.88 334 ASP A N 1
ATOM 2409 C CA . ASP A 1 334 ? -15.555 9.468 26.140 1.00 92.88 334 ASP A CA 1
ATOM 2410 C C . ASP A 1 334 ? -14.091 9.950 26.060 1.00 92.88 334 ASP A C 1
ATOM 2412 O O . ASP A 1 334 ? -13.506 10.078 24.983 1.00 92.88 334 ASP A O 1
ATOM 2416 N N . SER A 1 335 ? -13.528 10.380 27.196 1.00 86.12 335 SER A N 1
ATOM 2417 C CA . SER A 1 335 ? -12.209 11.033 27.252 1.00 86.12 335 SER A CA 1
ATOM 2418 C C . SER A 1 335 ? -11.035 10.119 27.614 1.00 86.12 335 SER A C 1
ATOM 2420 O O . SER A 1 335 ? -9.887 10.584 27.584 1.00 86.12 335 SER A O 1
ATOM 2422 N N . SER A 1 336 ? -11.269 8.855 27.989 1.00 85.00 336 SER A N 1
ATOM 2423 C CA . SER A 1 336 ? -10.178 7.904 28.242 1.00 85.00 336 SER A CA 1
ATOM 2424 C C . SER A 1 336 ? -9.610 7.365 26.924 1.00 85.00 336 SER A C 1
ATOM 2426 O O . SER A 1 336 ? -10.193 7.512 25.854 1.00 85.00 336 SER A O 1
ATOM 2428 N N . ARG A 1 337 ? -8.436 6.727 26.996 1.00 89.25 337 ARG A N 1
ATOM 2429 C CA . ARG A 1 337 ? -7.851 6.018 25.842 1.00 89.25 337 ARG A CA 1
ATOM 2430 C C . ARG A 1 337 ? -8.552 4.691 25.522 1.00 89.25 337 ARG A C 1
ATOM 2432 O O . ARG A 1 337 ? -8.185 4.063 24.538 1.00 89.25 337 ARG A O 1
ATOM 2439 N N . TRP A 1 338 ? -9.427 4.259 26.420 1.00 87.50 338 TRP A N 1
ATOM 2440 C CA . TRP A 1 338 ? -10.160 3.000 26.373 1.00 87.50 338 TRP A CA 1
ATOM 2441 C C . TRP A 1 338 ? -11.644 3.236 26.041 1.00 87.50 338 TRP A C 1
ATOM 2443 O O . TRP A 1 338 ? -12.383 2.309 25.780 1.00 87.50 338 TRP A O 1
ATOM 2453 N N . ALA A 1 339 ? -12.071 4.498 25.930 1.00 89.19 339 ALA A N 1
ATOM 2454 C CA . ALA A 1 339 ? -13.425 4.832 25.526 1.00 89.19 339 ALA A CA 1
ATOM 2455 C C . ALA A 1 339 ? -13.734 4.352 24.100 1.00 89.19 339 ALA A C 1
ATOM 2457 O O . ALA A 1 339 ? -12.959 4.634 23.179 1.00 89.19 339 ALA A O 1
ATOM 2458 N N . ASN A 1 340 ? -14.925 3.783 23.896 1.00 88.12 340 ASN A N 1
ATOM 2459 C CA . ASN A 1 340 ? -15.381 3.225 22.613 1.00 88.12 340 ASN A CA 1
ATOM 2460 C C . ASN A 1 340 ? -14.568 2.006 22.141 1.00 88.12 340 ASN A C 1
ATOM 2462 O O . ASN A 1 340 ? -14.424 1.804 20.931 1.00 88.12 340 ASN A O 1
ATOM 2466 N N . ASP A 1 341 ? -14.008 1.222 23.063 1.00 89.12 341 ASP A N 1
ATOM 2467 C CA . ASP A 1 341 ? -13.341 -0.043 22.743 1.00 89.12 341 ASP A CA 1
ATOM 2468 C C . ASP A 1 341 ? -14.278 -1.265 22.837 1.00 89.12 341 ASP A C 1
ATOM 2470 O O . ASP A 1 341 ? -13.877 -2.391 22.529 1.00 89.12 341 ASP A O 1
ATOM 2474 N N . GLY A 1 342 ? -15.551 -1.031 23.174 1.00 89.94 342 GLY A N 1
ATOM 2475 C CA . GLY A 1 342 ? -16.596 -2.045 23.261 1.00 89.94 342 GLY A CA 1
ATOM 2476 C C . GLY A 1 342 ? -16.732 -2.681 24.645 1.00 89.94 342 GLY A C 1
ATOM 2477 O O . GLY A 1 342 ? -17.653 -3.486 24.847 1.00 89.94 342 GLY A O 1
ATOM 2478 N N . GLU A 1 343 ? -15.874 -2.320 25.600 1.00 94.44 343 GLU A N 1
ATOM 2479 C CA . GLU A 1 343 ? -15.995 -2.671 27.013 1.00 94.44 343 GLU A CA 1
ATOM 2480 C C . GLU A 1 343 ? -16.382 -1.438 27.847 1.00 94.44 343 GLU A C 1
ATOM 2482 O O . GLU A 1 343 ? -16.125 -0.317 27.455 1.00 94.44 343 GLU A O 1
ATOM 2487 N N . CYS A 1 344 ? -17.034 -1.623 29.002 1.00 95.31 344 CYS A N 1
ATOM 2488 C CA . CYS A 1 344 ? -17.262 -0.539 29.961 1.00 95.31 344 CYS A CA 1
ATOM 2489 C C . CYS A 1 344 ? -16.089 -0.446 30.944 1.00 95.31 344 CYS A C 1
ATOM 2491 O O . CYS A 1 344 ? -15.897 -1.348 31.770 1.00 95.31 344 CYS A O 1
ATOM 2493 N N . ASP A 1 345 ? -15.346 0.660 30.913 1.00 93.81 345 ASP A N 1
ATOM 2494 C CA . ASP A 1 345 ? -14.199 0.891 31.810 1.00 93.81 345 ASP A CA 1
ATOM 2495 C C . ASP A 1 345 ? -14.563 1.525 33.152 1.00 93.81 345 ASP A C 1
ATOM 2497 O O . ASP A 1 345 ? -13.719 1.660 34.047 1.00 93.81 345 ASP A O 1
ATOM 2501 N N . ASP A 1 346 ? -15.812 1.953 33.319 1.00 93.94 346 ASP A N 1
ATOM 2502 C CA . ASP A 1 346 ? -16.227 2.670 34.514 1.00 93.94 346 ASP A CA 1
ATOM 2503 C C . ASP A 1 346 ? -16.451 1.700 35.693 1.00 93.94 346 ASP A C 1
ATOM 2505 O O . ASP A 1 346 ? -17.445 0.966 35.724 1.00 93.94 346 ASP A O 1
ATOM 2509 N N . PRO A 1 347 ? -15.610 1.739 36.747 1.00 93.62 347 PRO A N 1
ATOM 2510 C CA . PRO A 1 347 ? -15.667 0.786 37.858 1.00 93.62 347 PRO A CA 1
ATOM 2511 C C . PRO A 1 347 ? -16.930 0.906 38.730 1.00 93.62 347 PRO A C 1
ATOM 2513 O O . PRO A 1 347 ? -17.078 0.164 39.706 1.00 93.62 347 PRO A O 1
ATOM 2516 N N . ARG A 1 348 ? -17.827 1.863 38.447 1.00 93.62 348 ARG A N 1
ATOM 2517 C CA . ARG A 1 348 ? -19.153 1.950 39.078 1.00 93.62 348 ARG A CA 1
ATOM 2518 C C . ARG A 1 348 ? -20.120 0.886 38.551 1.00 93.62 348 ARG A C 1
ATOM 2520 O O . ARG A 1 348 ? -21.145 0.668 39.199 1.00 93.62 348 ARG A O 1
ATOM 2527 N N . PHE A 1 349 ? -19.822 0.247 37.423 1.00 93.38 349 PHE A N 1
ATOM 2528 C CA . PHE A 1 349 ? -20.631 -0.821 36.842 1.00 93.38 349 PHE A CA 1
ATOM 2529 C C . PHE A 1 349 ? -20.019 -2.204 37.097 1.00 93.38 349 PHE A C 1
ATOM 2531 O O . PHE A 1 349 ? -18.847 -2.334 37.451 1.00 93.38 349 PHE A O 1
ATOM 2538 N N . ASP A 1 350 ? -20.841 -3.240 36.969 1.00 92.50 350 ASP A N 1
ATOM 2539 C CA . ASP A 1 350 ? -20.437 -4.645 37.043 1.00 92.50 350 ASP A CA 1
ATOM 2540 C C . ASP A 1 350 ? -21.262 -5.466 36.039 1.00 92.50 350 ASP A C 1
ATOM 2542 O O . ASP A 1 350 ? -22.418 -5.132 35.778 1.00 92.50 350 ASP A O 1
ATOM 2546 N N . GLY A 1 351 ? -20.694 -6.532 35.471 1.00 90.81 351 GLY A N 1
ATOM 2547 C CA . GLY A 1 351 ? -21.391 -7.414 34.527 1.00 90.81 351 GLY A CA 1
ATOM 2548 C C . GLY A 1 351 ? -20.588 -7.825 33.291 1.00 90.81 351 GLY A C 1
ATOM 2549 O O . GLY A 1 351 ? -19.367 -7.697 33.233 1.00 90.81 351 GLY A O 1
ATOM 2550 N N . GLU A 1 352 ? -21.291 -8.383 32.307 1.00 90.19 352 GLU A N 1
ATOM 2551 C CA . GLU A 1 352 ? -20.701 -8.880 31.064 1.00 90.19 352 GLU A CA 1
ATOM 2552 C C . GLU A 1 352 ? -20.417 -7.719 30.101 1.00 90.19 352 GLU A C 1
ATOM 2554 O O . GLU A 1 352 ? -21.314 -6.942 29.783 1.00 90.19 352 GLU A O 1
ATOM 2559 N N . GLY A 1 353 ? -19.175 -7.611 29.624 1.00 89.06 353 GLY A N 1
ATOM 2560 C CA . GLY A 1 353 ? -18.712 -6.468 28.830 1.00 89.06 353 GLY A CA 1
ATOM 2561 C C . GLY A 1 353 ? -18.038 -5.373 29.659 1.00 89.06 353 GLY A C 1
ATOM 2562 O O . GLY A 1 353 ? -17.730 -4.327 29.119 1.00 89.06 353 GLY A O 1
ATOM 2563 N N . MET A 1 354 ? -17.800 -5.584 30.956 1.00 94.44 354 MET A N 1
ATOM 2564 C CA . MET A 1 354 ? -16.868 -4.747 31.718 1.00 94.44 354 MET A CA 1
ATOM 2565 C C . MET A 1 354 ? -15.424 -5.039 31.316 1.00 94.44 354 MET A C 1
ATOM 2567 O O . MET A 1 354 ? -15.069 -6.210 31.149 1.00 94.44 354 MET A O 1
ATOM 2571 N N . ALA A 1 355 ? -14.584 -4.004 31.311 1.00 92.31 355 ALA A N 1
ATOM 2572 C CA . ALA A 1 355 ? -13.144 -4.175 31.196 1.00 92.31 355 ALA A CA 1
ATOM 2573 C C . ALA A 1 355 ? -12.625 -5.143 32.273 1.00 92.31 355 ALA A C 1
ATOM 2575 O O . ALA A 1 355 ? -13.104 -5.170 33.411 1.00 92.31 355 ALA A O 1
ATOM 2576 N N . ILE A 1 356 ? -11.609 -5.945 31.947 1.00 85.69 356 ILE A N 1
ATOM 2577 C CA . ILE A 1 356 ? -11.094 -6.997 32.851 1.00 85.69 356 ILE A CA 1
ATOM 2578 C C . ILE A 1 356 ? -10.571 -6.415 34.182 1.00 85.69 356 ILE A C 1
ATOM 2580 O O . ILE A 1 356 ? -10.585 -7.087 35.219 1.00 85.69 356 ILE A O 1
ATOM 2584 N N . ALA A 1 357 ? -10.085 -5.171 34.165 1.00 86.06 357 ALA A N 1
ATOM 2585 C CA . ALA A 1 357 ? -9.558 -4.477 35.337 1.00 86.06 357 ALA A CA 1
ATOM 2586 C C . ALA A 1 357 ? -9.816 -2.957 35.253 1.00 86.06 357 ALA A C 1
ATOM 2588 O O . ALA A 1 357 ? -8.862 -2.205 35.011 1.00 86.06 357 ALA A O 1
ATOM 2589 N N . PRO A 1 358 ? -11.065 -2.500 35.482 1.00 86.44 358 PRO A N 1
ATOM 2590 C CA . PRO A 1 358 ? -11.425 -1.095 35.343 1.00 86.44 358 PRO A CA 1
ATOM 2591 C C . PRO A 1 358 ? -10.674 -0.271 36.389 1.00 86.44 358 PRO A C 1
ATOM 2593 O O . PRO A 1 358 ? -10.601 -0.640 37.572 1.00 86.44 358 PRO A O 1
ATOM 2596 N N . GLN A 1 359 ? -10.070 0.834 35.960 1.00 87.81 359 GLN A N 1
ATOM 2597 C CA . GLN A 1 359 ? -9.296 1.696 36.847 1.00 87.81 359 GLN A CA 1
ATOM 2598 C C . GLN A 1 359 ? -10.161 2.837 37.375 1.00 87.81 359 GLN A C 1
ATOM 2600 O O . GLN A 1 359 ? -11.038 3.369 36.702 1.00 87.81 359 GLN A O 1
ATOM 2605 N N . GLY A 1 360 ? -9.867 3.292 38.596 1.00 87.31 360 GLY A N 1
ATOM 2606 C CA . GLY A 1 360 ? -10.563 4.443 39.182 1.00 87.31 360 GLY A CA 1
ATOM 2607 C C . GLY A 1 360 ? -10.436 5.725 38.350 1.00 87.31 360 GLY A C 1
ATOM 2608 O O . GLY A 1 360 ? -11.297 6.598 38.444 1.00 87.31 360 GLY A O 1
ATOM 2609 N N . GLU A 1 361 ? -9.383 5.842 37.538 1.00 87.56 361 GLU A N 1
ATOM 2610 C CA . GLU A 1 361 ? -9.163 6.989 36.656 1.00 87.56 361 GLU A CA 1
ATOM 2611 C C . GLU A 1 361 ? -10.083 7.023 35.430 1.00 87.56 361 GLU A C 1
ATOM 2613 O O . GLU A 1 361 ? -10.314 8.119 34.924 1.00 87.56 361 GLU A O 1
ATOM 2618 N N . ASP A 1 362 ? -10.664 5.888 35.035 1.00 90.06 362 ASP A N 1
ATOM 2619 C CA . ASP A 1 362 ? -11.557 5.753 33.873 1.00 90.06 362 ASP A CA 1
ATOM 2620 C C . ASP A 1 362 ? -13.046 5.912 34.239 1.00 90.06 362 ASP A C 1
ATOM 2622 O O . ASP A 1 362 ? -13.934 5.881 33.391 1.00 90.06 362 ASP A O 1
ATOM 2626 N N . THR A 1 363 ? -13.335 6.196 35.514 1.00 93.38 363 THR A N 1
ATOM 2627 C CA . THR A 1 363 ? -14.683 6.551 35.980 1.00 93.38 363 THR A CA 1
ATOM 2628 C C . THR A 1 363 ? -15.240 7.727 35.172 1.00 93.38 363 THR A C 1
ATOM 2630 O O . THR A 1 363 ? -14.639 8.805 35.181 1.00 93.38 363 THR A O 1
ATOM 2633 N N . MET A 1 364 ? -16.428 7.566 34.579 1.00 91.25 364 MET A N 1
ATOM 2634 C CA . MET A 1 364 ? -17.114 8.571 33.751 1.00 91.25 364 MET A CA 1
ATOM 2635 C C . MET A 1 364 ? -16.354 8.988 32.483 1.00 91.25 364 MET A C 1
ATOM 2637 O O . MET A 1 364 ? -16.558 10.106 32.008 1.00 91.25 364 MET A O 1
ATOM 2641 N N . ARG A 1 365 ? -15.451 8.145 31.972 1.00 92.00 365 ARG A N 1
ATOM 2642 C CA . ARG A 1 365 ? -14.637 8.469 30.787 1.00 92.00 365 ARG A CA 1
ATOM 2643 C C . ARG A 1 365 ? -14.859 7.560 29.591 1.00 92.00 365 ARG A C 1
ATOM 2645 O O . ARG A 1 365 ? -14.174 7.735 28.588 1.00 92.00 365 ARG A O 1
ATOM 2652 N N . ASP A 1 366 ? -15.794 6.638 29.731 1.00 92.00 366 ASP A N 1
ATOM 2653 C CA . ASP A 1 366 ? -16.228 5.712 28.704 1.00 92.00 366 ASP A CA 1
ATOM 2654 C C . ASP A 1 366 ? -17.768 5.630 28.742 1.00 92.00 366 ASP A C 1
ATOM 2656 O O . ASP A 1 366 ? -18.414 4.704 29.237 1.00 92.00 366 ASP A O 1
ATOM 2660 N N . ALA A 1 367 ? -18.392 6.745 28.370 1.00 93.56 367 ALA A N 1
ATOM 2661 C CA . ALA A 1 367 ? -19.820 6.944 28.539 1.00 93.56 367 ALA A CA 1
ATOM 2662 C C . ALA A 1 367 ? -20.643 6.155 27.518 1.00 93.56 367 ALA A C 1
ATOM 2664 O O . ALA A 1 367 ? -21.773 5.749 27.825 1.00 93.56 367 ALA A O 1
ATOM 2665 N N . THR A 1 368 ? -20.121 5.998 26.303 1.00 92.19 368 THR A N 1
ATOM 2666 C CA . THR A 1 368 ? -20.814 5.340 25.195 1.00 92.19 368 THR A CA 1
ATOM 2667 C C . THR A 1 368 ? -20.953 3.837 25.440 1.00 92.19 368 THR A C 1
ATOM 2669 O O . THR A 1 368 ? -22.087 3.341 25.400 1.00 92.19 368 THR A O 1
ATOM 2672 N N . ASP A 1 369 ? -19.884 3.133 25.815 1.00 93.62 369 ASP A N 1
ATOM 2673 C CA . ASP A 1 369 ? -19.933 1.680 26.013 1.00 93.62 369 ASP A CA 1
ATOM 2674 C C . ASP A 1 369 ? -20.699 1.305 27.281 1.00 93.62 369 ASP A C 1
ATOM 2676 O O . ASP A 1 369 ? -21.636 0.499 27.228 1.00 93.62 369 ASP A O 1
ATOM 2680 N N . CYS A 1 370 ? -20.457 1.999 28.397 1.00 94.44 370 CYS A N 1
ATOM 2681 C CA . CYS A 1 370 ? -21.223 1.790 29.627 1.00 94.44 370 CYS A CA 1
ATOM 2682 C C . CYS A 1 370 ? -22.731 2.065 29.456 1.00 94.44 370 CYS A C 1
ATOM 2684 O O . CYS A 1 370 ? -23.577 1.358 30.014 1.00 94.44 370 CYS A O 1
ATOM 2686 N N . ARG A 1 371 ? -23.124 3.076 28.668 1.00 93.50 371 ARG A N 1
ATOM 2687 C CA . ARG A 1 371 ? -24.549 3.333 28.388 1.00 93.50 371 ARG A CA 1
ATOM 2688 C C . ARG A 1 371 ? -25.162 2.222 27.547 1.00 93.50 371 ARG A C 1
ATOM 2690 O O . ARG A 1 371 ? -26.295 1.815 27.818 1.00 93.50 371 ARG A O 1
ATOM 2697 N N . ASN A 1 372 ? -24.440 1.777 26.528 1.00 91.50 372 ASN A N 1
ATOM 2698 C CA . ASN A 1 372 ? -24.872 0.747 25.596 1.00 91.50 372 ASN A CA 1
ATOM 2699 C C . ASN A 1 372 ? -25.065 -0.597 26.308 1.00 91.50 372 ASN A C 1
ATOM 2701 O O . ASN A 1 372 ? -26.160 -1.164 26.266 1.00 91.50 372 ASN A O 1
ATOM 2705 N N . LEU A 1 373 ? -24.058 -1.034 27.061 1.00 92.88 373 LEU A N 1
ATOM 2706 C CA . LEU A 1 373 ? -24.089 -2.278 27.823 1.00 92.88 373 LEU A CA 1
ATOM 2707 C C . LEU A 1 373 ? -25.161 -2.264 28.924 1.00 92.88 373 LEU A C 1
ATOM 2709 O O . LEU A 1 373 ? -25.811 -3.285 29.166 1.00 92.88 373 LEU A O 1
ATOM 2713 N N . LEU A 1 374 ? -25.414 -1.112 29.563 1.00 91.12 374 LEU A N 1
ATOM 2714 C CA . LEU A 1 374 ? -26.504 -0.984 30.538 1.00 91.12 374 LEU A CA 1
ATOM 2715 C C . LEU A 1 374 ? -27.881 -1.039 29.860 1.00 91.12 374 LEU A C 1
ATOM 2717 O O . LEU A 1 374 ? -28.811 -1.641 30.396 1.00 91.12 374 LEU A O 1
ATOM 2721 N N . ALA A 1 375 ? -28.030 -0.423 28.683 1.00 87.06 375 ALA A N 1
ATOM 2722 C CA . ALA A 1 375 ? -29.275 -0.459 27.915 1.00 87.06 375 ALA A CA 1
ATOM 2723 C C . ALA A 1 375 ? -29.611 -1.874 27.414 1.00 87.06 375 ALA A C 1
ATOM 2725 O O . ALA A 1 375 ? -30.787 -2.233 27.333 1.00 87.06 375 ALA A O 1
ATOM 2726 N N . GLU A 1 376 ? -28.589 -2.683 27.131 1.00 88.69 376 GLU A N 1
ATOM 2727 C CA . GLU A 1 376 ? -28.711 -4.108 26.801 1.00 88.69 376 GLU A CA 1
ATOM 2728 C C . GLU A 1 376 ? -28.934 -5.003 28.028 1.00 88.69 376 GLU A C 1
ATOM 2730 O O . GLU A 1 376 ? -29.281 -6.174 27.881 1.00 88.69 376 GLU A O 1
ATOM 2735 N N . GLY A 1 377 ? -28.751 -4.470 29.241 1.00 88.75 377 GLY A N 1
ATOM 2736 C CA . GLY A 1 377 ? -28.839 -5.229 30.487 1.00 88.75 377 GLY A CA 1
ATOM 2737 C C . GLY A 1 377 ? -27.677 -6.203 30.700 1.00 88.75 377 GLY A C 1
ATOM 2738 O O . GLY A 1 377 ? -27.838 -7.172 31.441 1.00 88.75 377 GLY A O 1
ATOM 2739 N N . ARG A 1 378 ? -26.535 -5.972 30.038 1.00 91.50 378 ARG A N 1
ATOM 2740 C CA . ARG A 1 378 ? -25.315 -6.783 30.178 1.00 91.50 378 ARG A CA 1
ATOM 2741 C C . ARG A 1 378 ? -24.485 -6.374 31.395 1.00 91.50 378 ARG A C 1
ATOM 2743 O O . ARG A 1 378 ? -23.901 -7.237 32.047 1.00 91.50 378 ARG A O 1
ATOM 2750 N N . ILE A 1 379 ? -24.514 -5.087 31.739 1.00 92.12 379 ILE A N 1
ATOM 2751 C CA . ILE A 1 379 ? -23.937 -4.540 32.974 1.00 92.12 379 ILE A CA 1
ATOM 2752 C C . ILE A 1 379 ? -25.017 -3.888 33.842 1.00 92.12 379 ILE A C 1
ATOM 2754 O O . ILE A 1 379 ? -26.087 -3.530 33.351 1.00 92.12 379 ILE A O 1
ATOM 2758 N N . GLU A 1 380 ? -24.740 -3.711 35.131 1.00 91.25 380 GLU A N 1
ATOM 2759 C CA . GLU A 1 380 ? -25.580 -3.008 36.102 1.00 91.25 380 GLU A CA 1
ATOM 2760 C C . GLU A 1 380 ? -24.753 -2.045 36.967 1.00 91.25 380 GLU A C 1
ATOM 2762 O O . GLU A 1 380 ? -23.558 -2.240 37.171 1.00 91.25 380 GLU A O 1
ATOM 2767 N N . LEU A 1 381 ? -25.378 -0.973 37.463 1.00 88.12 381 LEU A N 1
ATOM 2768 C CA . LEU A 1 381 ? -24.724 -0.052 38.397 1.00 88.12 381 LEU A CA 1
ATOM 2769 C C . LEU A 1 381 ? -24.626 -0.716 39.780 1.00 88.12 381 LEU A C 1
ATOM 2771 O O . LEU A 1 381 ? -25.635 -1.204 40.295 1.00 88.12 381 LEU A O 1
ATOM 2775 N N . ARG A 1 382 ? -23.432 -0.700 40.373 1.00 82.88 382 ARG A N 1
ATOM 2776 C CA . ARG A 1 382 ? -23.124 -1.364 41.645 1.00 82.88 382 ARG A CA 1
ATOM 2777 C C . ARG A 1 382 ? -23.733 -0.703 42.887 1.00 82.88 382 ARG A C 1
ATOM 2779 O O . ARG A 1 382 ? -23.847 0.545 42.930 1.00 82.88 382 ARG A O 1
#

Secondary structure (DSSP, 8-state):
--------PPPP------TT-----S-STTTTSSSB--TTEESTTB-S---GGGTTS-HHHHHHHHHTTS-EEPTTTT--SS-----EETTEE-----SSSTTSSSB--TTEEETTB-SS--GGGTTS-HHHHHHHHHHTSEEE-TT---S------PPSS-GGG-----S-STTTTSSSB--TTEEETTB-SS--GGGTTS-HHHHHHHHHTTSEEE-TTSS----------------PPPPP---SPP----S-STTTTSSSB--TTEEETTB-SS--GGGTTS-HHHHHHHHHTTSEEETT--GGG----PPP--PPPPPP--TT-----S-SSSTTSSSB--TTEEETTB-SS--GGGTTS-HHHHHHHHHTTSEEE-

pLDDT: mean 74.8, std 19.69, range [29.88, 96.12]